Protein AF-A0A8T5IK55-F1 (afdb_monomer)

Sequence (459 aa):
MELEAFESIIKARARRYASTPSEIEDYAQEARIVAWQALQRDADDQKAYVRTAINNSMRNTQEKERAQKRNPRGGLSYLSQTVSDSDERRLENFVGEEDMPIGREFVESVKENLRSRYGRNYIQGLQVDERYPKNTIRKIIRTVIEEVEEIPFGEIPEKVNKDFFKERGMISFLNIFYSGSPYMAVNDAYFNQILPWEWSRVPKNYWQTNLKFRRARDAVAWFAKKRDIFSIEDCGTVIGDDFRNEGLGGMLHQVFNDSTFLALKMKFPELRPWNMKYSPKGSYDKKEFRINALNDYLISQGAIPLDGLSPEETYDQIGLRNFLTKSSIKDFGLFTLLNRYGRSIYRMFEDNFPEQILPWTIKNVKYVWEDNPKETAVKAVKWLIEDYLQLEEEEIPQHITQDLFRRLKLSRIIKNERVGFRGSPFEAVNAAYPNVFSLDDFRRGRKTVRINLEGKTVA

Nearest PDB structures (foldseek):
  8b3z-assembly1_F  TM=6.574E-01  e=8.512E+00  Bacillus subtilis
  3wod-assembly1_F  TM=3.290E-01  e=3.952E+00  Thermus thermophilus HB8

pLDDT: mean 80.31, std 16.81, range [28.84, 97.12]

Solvent-accessible surface area (backbone atoms only — not comparable to full-atom values): 26239 Å² total; per-residue (Å²): 131,63,72,73,80,44,46,68,58,38,54,61,50,19,55,75,79,33,90,48,74,69,48,22,49,43,47,27,48,51,30,50,55,47,30,52,58,44,67,73,53,90,56,99,54,55,70,61,50,28,52,49,50,29,52,49,50,57,49,53,39,50,55,50,49,57,55,59,74,48,75,79,89,85,62,81,68,40,46,82,45,49,79,41,101,87,36,85,56,31,58,67,61,64,72,80,58,90,90,49,99,56,56,74,64,60,59,50,49,55,52,51,52,50,38,68,77,51,41,83,46,47,80,62,60,66,54,67,53,54,85,54,56,65,61,60,52,28,52,51,56,41,44,46,42,55,71,72,64,58,52,54,80,89,48,40,52,75,64,54,39,68,62,49,29,48,71,67,59,43,41,62,56,25,51,56,78,29,78,60,30,43,64,56,48,49,29,59,42,52,75,64,75,60,63,59,43,70,22,91,66,56,63,87,66,59,44,75,42,76,58,24,59,57,54,45,50,54,48,45,52,50,50,27,62,75,68,70,44,85,53,66,74,54,45,26,76,60,49,60,61,62,40,39,78,56,45,34,42,63,44,34,43,65,70,35,70,61,30,52,65,58,50,50,30,69,79,37,76,84,58,50,58,43,52,25,68,67,53,55,90,71,63,61,72,50,66,66,50,42,45,52,54,50,34,52,50,32,44,75,72,76,34,72,65,62,83,92,42,46,42,58,47,38,41,42,56,57,32,47,51,77,67,68,43,78,61,56,41,39,78,63,34,41,46,69,62,35,52,76,40,78,67,32,66,63,57,50,44,35,76,71,38,58,76,29,50,51,75,83,50,46,69,89,66,56,72,75,53,64,86,50,28,41,61,48,37,26,53,53,49,42,42,47,38,59,71,65,63,57,55,55,82,87,46,42,57,32,48,60,39,62,64,50,31,48,76,67,71,45,41,61,58,34,53,32,70,84,40,63,28,76,48,33,46,57,50,45,46,37,67,56,43,72,82,76,66,58,73,72,64,57,39,88,90,58,79,67,53,83,81,77,57,70,85,62,45,57,133

Mean predicted aligned error: 12.56 Å

Radius of gyration: 35.79 Å; Cα contacts (8 Å, |Δi|>4): 492; chains: 1; bounding box: 84×42×109 Å

Secondary structure (DSSP, 8-state):
--GGGGHHHHHHHHHHH-SSHHHHHHHHHHHHHHHHHHHHS--TTHHHHHHHHHHHHHHHHHHHHHHHTS--S---S-TTSEEETTEEEEGGGGS--TTSSS-HHHHHHHHHHHHHHHTTHHHHTTS--TT-THHHHHHHHHHIIIIIS---GGGHHHHSSHHHHHHTTTHHHHHHHSTT-HHHHHHHHTTT-S-TTSSSSPPTTGGGSTTHHHHHHHHHHHHHHHTT--SHHHHTT--HHHHHHTT-HHHHHHHHTT-HHHHHHTT-TT--GGGSSSPPTTTTSSHHHHHHHHHHHHHHTTPPP-TT--HHHHHHTS-HHHH--HHHHHHTT-HHHHHHTTT-HHHHHHHH-TTT--TTTSTT--GGGTS-HHHHHHHHHHHIIIIII---GGGHHHH--HHHHHHTT-HHHHH-TTT--TT-HHHHHHHHSTTTS-TGGG-TT--------TTTS--

Foldseek 3Di:
DDLVVCLVVLLVLLVVLDDDPLSSLLLSLQLSLQLVVLCLDDDPPSPVSSSVSSNCLSVVLSVQVVVVVPPDPAADQFQQDAPDPVGNDGNVNLLDDPPAPDDPVLSVQLLVQCCVVVPPCSVVVVPPPRRPNLVVLLSSVLCCCCPVVVPPPLCCLPQQACVVCRNVSNQCVCVRPPVSGSCSSVCSSVVNPDQQLSHPARDPCPCVGSCNSVSLLVVLVVLCVVQVNDDLLSQAADALVSCVVSSNNCSCCSPVVVDSQSSVCSVVVVRAQQSYVHRDPSCPVDLVSLLVLVQVLLVVVVHHRQPPAALLCCLFASVCQPQVDLVSCVVSRNNVLCVVQVVDPQSSCCVNPVRRHDQQSHPDRDPCCPPQLQVSLLVVLCCVDCPNVNDDPLQLLQEQALVNCVVSVNQCSQCPVSNPNVSQSVSSVCSNVPPSDDVVSNDPPDNHDYDDCCVSRDD

Structure (mmCIF, N/CA/C/O backbone):
data_AF-A0A8T5IK55-F1
#
_entry.id   AF-A0A8T5IK55-F1
#
loop_
_atom_site.group_PDB
_atom_site.id
_atom_site.type_symbol
_atom_site.label_atom_id
_atom_site.label_alt_id
_atom_site.label_comp_id
_atom_site.label_asym_id
_atom_site.label_entity_id
_atom_site.label_seq_id
_atom_site.pdbx_PDB_ins_code
_atom_site.Cartn_x
_atom_site.Cartn_y
_atom_site.Cartn_z
_atom_site.occupancy
_atom_site.B_iso_or_equiv
_atom_site.auth_seq_id
_atom_site.auth_comp_id
_atom_site.auth_asym_id
_atom_site.auth_atom_id
_atom_site.pdbx_PDB_model_num
ATOM 1 N N . MET A 1 1 ? 6.864 10.110 10.321 1.00 64.12 1 MET A N 1
ATOM 2 C CA . MET A 1 1 ? 6.911 11.307 9.506 1.00 64.12 1 MET A CA 1
ATOM 3 C C . MET A 1 1 ? 6.561 10.864 8.107 1.00 64.12 1 MET A C 1
ATOM 5 O O . MET A 1 1 ? 7.249 10.002 7.569 1.00 64.12 1 MET A O 1
ATOM 9 N N . GLU A 1 2 ? 5.498 11.428 7.554 1.00 75.06 2 GLU A N 1
ATOM 10 C CA . GLU A 1 2 ? 4.996 11.047 6.236 1.00 75.06 2 GLU A CA 1
ATOM 11 C C . GLU A 1 2 ? 5.912 11.519 5.097 1.00 75.06 2 GLU A C 1
ATOM 13 O O . GLU A 1 2 ? 6.666 12.490 5.236 1.00 75.06 2 GLU A O 1
ATOM 18 N N . LEU A 1 3 ? 5.845 10.833 3.953 1.00 79.19 3 LEU A N 1
ATOM 19 C CA . LEU A 1 3 ? 6.602 11.187 2.745 1.00 79.19 3 LEU A CA 1
ATOM 20 C C . LEU A 1 3 ? 6.253 12.608 2.270 1.00 79.19 3 LEU A C 1
ATOM 22 O O . LEU A 1 3 ? 7.119 13.363 1.825 1.00 79.19 3 LEU A O 1
ATOM 26 N N . GLU A 1 4 ? 4.995 12.987 2.445 1.00 82.25 4 GLU A N 1
ATOM 27 C CA . GLU A 1 4 ? 4.368 14.265 2.132 1.00 82.25 4 GLU A CA 1
ATOM 28 C C . GLU A 1 4 ? 5.097 15.433 2.809 1.00 82.25 4 GLU A C 1
ATOM 30 O O . GLU A 1 4 ? 5.241 16.506 2.218 1.00 82.25 4 GLU A O 1
ATOM 35 N N . ALA A 1 5 ? 5.666 15.213 4.001 1.00 85.50 5 ALA A N 1
ATOM 36 C CA . ALA A 1 5 ? 6.457 16.219 4.710 1.00 85.50 5 ALA A CA 1
ATOM 37 C C . ALA A 1 5 ? 7.746 16.613 3.958 1.00 85.50 5 ALA A C 1
ATOM 39 O O . ALA A 1 5 ? 8.324 17.673 4.220 1.00 85.50 5 ALA A O 1
ATOM 40 N N . PHE A 1 6 ? 8.209 15.781 3.019 1.00 89.44 6 PHE A N 1
ATOM 41 C CA . PHE A 1 6 ? 9.408 16.013 2.211 1.00 89.44 6 PHE A CA 1
ATOM 42 C C . PHE A 1 6 ? 9.108 16.497 0.793 1.00 89.44 6 PHE A C 1
ATOM 44 O O . PHE A 1 6 ? 10.037 16.898 0.090 1.00 89.44 6 PHE A O 1
ATOM 51 N N . GLU A 1 7 ? 7.845 16.523 0.374 1.00 89.56 7 GLU A N 1
ATOM 52 C CA . GLU A 1 7 ? 7.450 16.794 -1.011 1.00 89.56 7 GLU A CA 1
ATOM 53 C C . GLU A 1 7 ? 7.914 18.179 -1.498 1.00 89.56 7 GLU A C 1
ATOM 55 O O . GLU A 1 7 ? 8.403 18.337 -2.620 1.00 89.56 7 GLU A O 1
ATOM 60 N N . SER A 1 8 ? 7.845 19.189 -0.624 1.00 87.94 8 SER A N 1
ATOM 61 C CA . SER A 1 8 ? 8.335 20.543 -0.912 1.00 87.94 8 SER A CA 1
ATOM 62 C C . SER A 1 8 ? 9.843 20.566 -1.187 1.00 87.94 8 SER A C 1
ATOM 64 O O . SER A 1 8 ? 10.300 21.202 -2.141 1.00 87.94 8 SER A O 1
ATOM 66 N N . ILE A 1 9 ? 10.620 19.823 -0.394 1.00 89.44 9 ILE A N 1
ATOM 67 C CA . ILE A 1 9 ? 12.073 19.705 -0.541 1.00 89.44 9 ILE A CA 1
ATOM 68 C C . ILE A 1 9 ? 12.406 18.912 -1.804 1.00 89.44 9 ILE A C 1
ATOM 70 O O . ILE A 1 9 ? 13.285 19.331 -2.556 1.00 89.44 9 ILE A O 1
ATOM 74 N N . ILE A 1 10 ? 11.698 17.811 -2.063 1.00 90.81 10 ILE A N 1
ATOM 75 C CA . ILE A 1 10 ? 11.881 16.971 -3.251 1.00 90.81 10 ILE A CA 1
ATOM 76 C C . ILE A 1 10 ? 11.699 17.809 -4.520 1.00 90.81 10 ILE A C 1
ATOM 78 O O . ILE A 1 10 ? 12.623 17.896 -5.331 1.00 90.81 10 ILE A O 1
ATOM 82 N N . LYS A 1 11 ? 10.569 18.515 -4.653 1.00 90.06 11 LYS A N 1
ATOM 83 C CA . LYS A 1 11 ? 10.290 19.381 -5.812 1.00 90.06 11 LYS A CA 1
ATOM 84 C C . LYS A 1 11 ? 11.320 20.500 -5.962 1.00 90.06 11 LYS A C 1
ATOM 86 O O . LYS A 1 11 ? 11.801 20.759 -7.065 1.00 90.06 11 LYS A O 1
ATOM 91 N N . ALA A 1 12 ? 11.687 21.162 -4.862 1.00 88.00 12 ALA A N 1
ATOM 92 C CA . ALA A 1 12 ? 12.672 22.241 -4.888 1.00 88.00 12 ALA A CA 1
ATOM 93 C C . ALA A 1 12 ? 14.065 21.753 -5.315 1.00 88.00 12 ALA A C 1
ATOM 95 O O . ALA A 1 12 ? 14.777 22.467 -6.022 1.00 88.00 12 ALA A O 1
ATOM 96 N N . ARG A 1 13 ? 14.462 20.547 -4.896 1.00 88.12 13 ARG A N 1
ATOM 97 C CA . ARG A 1 13 ? 15.752 19.952 -5.259 1.00 88.12 13 ARG A CA 1
ATOM 98 C C . ARG A 1 13 ? 15.752 19.446 -6.693 1.00 88.12 13 ARG A C 1
ATOM 100 O O . ARG A 1 13 ? 16.687 19.781 -7.410 1.00 88.12 13 ARG A O 1
ATOM 107 N N . ALA A 1 14 ? 14.700 18.766 -7.142 1.00 87.44 14 ALA A N 1
ATOM 108 C CA . ALA A 1 14 ? 14.588 18.277 -8.517 1.00 87.44 14 ALA A CA 1
ATOM 109 C C . ALA A 1 14 ? 14.760 19.405 -9.555 1.00 87.44 14 ALA A C 1
ATOM 111 O O . ALA A 1 14 ? 15.531 19.268 -10.502 1.00 87.44 14 ALA A O 1
ATOM 112 N N . ARG A 1 15 ? 14.161 20.582 -9.306 1.00 88.00 15 ARG A N 1
ATOM 113 C CA . ARG A 1 15 ? 14.321 21.792 -10.143 1.00 88.00 15 ARG A CA 1
ATOM 114 C C . ARG A 1 15 ? 15.758 22.309 -10.265 1.00 88.00 15 ARG A C 1
ATOM 116 O O . ARG A 1 15 ? 16.044 23.072 -11.176 1.00 88.00 15 ARG A O 1
ATOM 123 N N . ARG A 1 16 ? 16.664 21.940 -9.352 1.00 85.81 16 ARG A N 1
ATOM 124 C CA . ARG A 1 16 ? 18.087 22.319 -9.441 1.00 85.81 16 ARG A CA 1
ATOM 125 C C . ARG A 1 16 ? 18.884 21.407 -10.372 1.00 85.81 16 ARG A C 1
ATOM 127 O O . ARG A 1 16 ? 19.943 21.815 -10.838 1.00 85.81 16 ARG A O 1
ATOM 134 N N . TYR A 1 17 ? 18.414 20.180 -10.593 1.00 78.88 17 TYR A N 1
ATOM 135 C CA . TYR A 1 17 ? 19.127 19.153 -11.357 1.00 78.88 17 TYR A CA 1
ATOM 136 C C . TYR A 1 17 ? 18.587 18.972 -12.782 1.00 78.88 17 TYR A C 1
ATOM 138 O O . TYR A 1 17 ? 19.296 18.421 -13.620 1.00 78.88 17 TYR A O 1
ATOM 146 N N . ALA A 1 18 ? 17.385 19.478 -13.063 1.00 78.81 18 ALA A N 1
ATOM 147 C CA . ALA A 1 18 ? 16.677 19.317 -14.327 1.00 78.81 18 ALA A CA 1
ATOM 148 C C . ALA A 1 18 ? 16.142 20.649 -14.871 1.00 78.81 18 ALA A C 1
ATOM 150 O O . ALA A 1 18 ? 15.799 21.544 -14.099 1.00 78.81 18 ALA A O 1
ATOM 151 N N . SER A 1 19 ? 16.037 20.763 -16.198 1.00 77.44 19 SER A N 1
ATOM 152 C CA . SER A 1 19 ? 15.566 21.985 -16.872 1.00 77.44 19 SER A CA 1
ATOM 153 C C . SER A 1 19 ? 14.192 21.823 -17.517 1.00 77.44 19 SER A C 1
ATOM 155 O O . SER A 1 19 ? 13.468 22.806 -17.658 1.00 77.44 19 SER A O 1
ATOM 157 N N . THR A 1 20 ? 13.808 20.601 -17.891 1.00 79.94 20 THR A N 1
ATOM 158 C CA . THR A 1 20 ? 12.490 20.332 -18.479 1.00 79.94 20 THR A CA 1
ATOM 159 C C . THR A 1 20 ? 11.492 19.833 -17.426 1.00 79.94 20 THR A C 1
ATOM 161 O O . THR A 1 20 ? 11.894 19.146 -16.484 1.00 79.94 20 THR A O 1
ATOM 164 N N . PRO A 1 21 ? 10.178 20.102 -17.575 1.00 80.75 21 PRO A N 1
ATOM 165 C CA . PRO A 1 21 ? 9.162 19.589 -16.651 1.00 80.75 21 PRO A CA 1
ATOM 166 C C . PRO A 1 21 ? 9.191 18.063 -16.483 1.00 80.75 21 PRO A C 1
ATOM 168 O O . PRO A 1 21 ? 9.066 17.572 -15.365 1.00 80.75 21 PRO A O 1
ATOM 171 N N . SER A 1 22 ? 9.425 17.314 -17.570 1.00 71.56 22 SER A N 1
ATOM 172 C CA . SER A 1 22 ? 9.528 15.848 -17.508 1.00 71.56 22 SER A CA 1
ATOM 173 C C . SER A 1 22 ? 10.738 15.386 -16.699 1.00 71.56 22 SER A C 1
ATOM 175 O O . SER A 1 22 ? 10.625 14.443 -15.925 1.00 71.56 22 SER A O 1
ATOM 177 N N . GLU A 1 23 ? 11.901 16.015 -16.878 1.00 73.94 23 GLU A N 1
ATOM 178 C CA . GLU A 1 23 ? 13.098 15.668 -16.104 1.00 73.94 23 GLU A CA 1
ATOM 179 C C . GLU A 1 23 ? 12.930 16.022 -14.627 1.00 73.94 23 GLU A C 1
ATOM 181 O O . GLU A 1 23 ? 13.348 15.258 -13.763 1.00 73.94 23 GLU A O 1
ATOM 186 N N . ILE A 1 24 ? 12.292 17.155 -14.321 1.00 82.31 24 ILE A N 1
ATOM 187 C CA . ILE A 1 24 ? 12.001 17.542 -12.936 1.00 82.31 24 ILE A CA 1
ATOM 188 C C . ILE A 1 24 ? 11.163 16.457 -12.257 1.00 82.31 24 ILE A C 1
ATOM 190 O O . ILE A 1 24 ? 11.463 16.078 -11.125 1.00 82.31 24 ILE A O 1
ATOM 194 N N . GLU A 1 25 ? 10.151 15.929 -12.944 1.00 80.94 25 GLU A N 1
ATOM 195 C CA . GLU A 1 25 ? 9.325 14.858 -12.391 1.00 80.94 25 GLU A CA 1
ATOM 196 C C . GLU A 1 25 ? 10.095 13.534 -12.259 1.00 80.94 25 GLU A C 1
ATOM 198 O O . GLU A 1 25 ? 9.935 12.848 -11.252 1.00 80.94 25 GLU A O 1
ATOM 203 N N . ASP A 1 26 ? 10.997 13.206 -13.192 1.00 76.12 26 ASP A N 1
ATOM 204 C CA . ASP A 1 26 ? 11.869 12.022 -13.087 1.00 76.12 26 ASP A CA 1
ATOM 205 C C . ASP A 1 26 ? 12.713 12.047 -11.806 1.00 76.12 26 ASP A C 1
ATOM 207 O O . ASP A 1 26 ? 12.703 11.094 -11.021 1.00 76.12 26 ASP A O 1
ATOM 211 N N . TYR A 1 27 ? 13.399 13.168 -11.563 1.00 83.12 27 TYR A N 1
ATOM 212 C CA . TYR A 1 27 ? 14.194 13.364 -10.351 1.00 83.12 27 TYR A CA 1
ATOM 213 C C . TYR A 1 27 ? 13.320 13.368 -9.090 1.00 83.12 27 TYR A C 1
ATOM 215 O O . TYR A 1 27 ? 13.731 12.846 -8.050 1.00 83.12 27 TYR A O 1
ATOM 223 N N . ALA A 1 28 ? 12.116 13.944 -9.158 1.00 86.38 28 ALA A N 1
ATOM 224 C CA . ALA A 1 28 ? 11.191 13.960 -8.032 1.00 86.38 28 ALA A CA 1
ATOM 225 C C . ALA A 1 28 ? 10.716 12.545 -7.663 1.00 86.38 28 ALA A C 1
ATOM 227 O O . ALA A 1 28 ? 10.751 12.186 -6.487 1.00 86.38 28 ALA A O 1
ATOM 228 N N . GLN A 1 29 ? 10.340 11.719 -8.643 1.00 82.25 29 GLN A N 1
ATOM 229 C CA . GLN A 1 29 ? 9.897 10.341 -8.409 1.00 82.25 29 GLN A CA 1
ATOM 230 C C . GLN A 1 29 ? 11.010 9.456 -7.843 1.00 82.25 29 GLN A C 1
ATOM 232 O O . GLN A 1 29 ? 10.786 8.736 -6.868 1.00 82.25 29 GLN A O 1
ATOM 237 N N . GLU A 1 30 ? 12.227 9.555 -8.387 1.00 83.94 30 GLU A N 1
ATOM 238 C CA . GLU A 1 30 ? 13.400 8.880 -7.820 1.00 83.94 30 GLU A CA 1
ATOM 239 C C . GLU A 1 30 ? 13.565 9.233 -6.334 1.00 83.94 30 GLU A C 1
ATOM 241 O O . GLU A 1 30 ? 13.690 8.354 -5.476 1.00 83.94 30 GLU A O 1
ATOM 246 N N . ALA A 1 31 ? 13.510 10.525 -6.015 1.00 88.12 31 ALA A N 1
ATOM 247 C CA . ALA A 1 31 ? 13.656 10.991 -4.648 1.00 88.12 31 ALA A CA 1
ATOM 248 C C . ALA A 1 31 ? 12.510 10.552 -3.732 1.00 88.12 31 ALA A C 1
ATOM 250 O O . ALA A 1 31 ? 12.777 10.266 -2.567 1.00 88.12 31 ALA A O 1
ATOM 251 N N . ARG A 1 32 ? 11.268 10.445 -4.225 1.00 88.06 32 ARG A N 1
ATOM 252 C CA . ARG A 1 32 ? 10.137 9.899 -3.452 1.00 88.06 32 ARG A CA 1
ATOM 253 C C . ARG A 1 32 ? 10.366 8.438 -3.079 1.00 88.06 32 ARG A C 1
ATOM 255 O O . ARG A 1 32 ? 10.181 8.077 -1.918 1.00 88.06 32 ARG A O 1
ATOM 262 N N . ILE A 1 33 ? 10.826 7.616 -4.024 1.00 83.44 33 ILE A N 1
ATOM 263 C CA . ILE A 1 33 ? 11.141 6.199 -3.775 1.00 83.44 33 ILE A CA 1
ATOM 264 C C . ILE A 1 33 ? 12.257 6.077 -2.730 1.00 83.44 33 ILE A C 1
ATOM 266 O O . ILE A 1 33 ? 12.119 5.330 -1.760 1.00 83.44 33 ILE A O 1
ATOM 270 N N . VAL A 1 34 ? 13.342 6.840 -2.887 1.00 86.38 34 VAL A N 1
ATOM 271 C CA . VAL A 1 34 ? 14.474 6.819 -1.945 1.00 86.38 34 VAL A CA 1
ATOM 272 C C . VAL A 1 34 ? 14.075 7.344 -0.570 1.00 86.38 34 VAL A C 1
ATOM 274 O O . VAL A 1 34 ? 14.463 6.764 0.444 1.00 86.38 34 VAL A O 1
ATOM 277 N N . ALA A 1 35 ? 13.281 8.412 -0.513 1.00 88.62 35 ALA A N 1
ATOM 278 C CA . ALA A 1 35 ? 12.767 8.951 0.738 1.00 88.62 35 ALA A CA 1
ATOM 279 C C . ALA A 1 35 ? 11.892 7.926 1.463 1.00 88.62 35 ALA A C 1
ATOM 281 O O . ALA A 1 35 ? 12.081 7.709 2.658 1.00 88.62 35 ALA A O 1
ATOM 282 N N . TRP A 1 36 ? 11.003 7.240 0.739 1.00 85.31 36 TRP A N 1
ATOM 283 C CA . TRP A 1 36 ? 10.181 6.174 1.305 1.00 85.31 36 TRP A CA 1
ATOM 284 C C . TRP A 1 36 ? 11.037 5.041 1.879 1.00 85.31 36 TRP A C 1
ATOM 286 O O . TRP A 1 36 ? 10.839 4.643 3.023 1.00 85.31 36 TRP A O 1
ATOM 296 N N . GLN A 1 37 ? 12.045 4.568 1.141 1.00 84.81 37 GLN A N 1
ATOM 297 C CA . GLN A 1 37 ? 12.963 3.533 1.635 1.00 84.81 37 GLN A CA 1
ATOM 298 C C . GLN A 1 37 ? 13.740 3.998 2.874 1.00 84.81 37 GLN A C 1
ATOM 300 O O . GLN A 1 37 ? 13.927 3.237 3.824 1.00 84.81 37 GLN A O 1
ATOM 305 N N . ALA A 1 38 ? 14.187 5.256 2.889 1.00 87.06 38 ALA A N 1
ATOM 306 C CA . ALA A 1 38 ? 14.899 5.836 4.022 1.00 87.06 38 ALA A CA 1
ATOM 307 C C . ALA A 1 38 ? 14.003 5.962 5.265 1.00 87.06 38 ALA A C 1
ATOM 309 O O . ALA A 1 38 ? 14.475 5.715 6.374 1.00 87.06 38 ALA A O 1
ATOM 310 N N . LEU A 1 39 ? 12.716 6.281 5.090 1.00 86.12 39 LEU A N 1
ATOM 311 C CA . LEU A 1 39 ? 11.724 6.357 6.169 1.00 86.12 39 LEU A CA 1
ATOM 312 C C . LEU A 1 39 ? 11.480 5.018 6.869 1.00 86.12 39 LEU A C 1
ATOM 314 O O . LEU A 1 39 ? 11.049 5.015 8.020 1.00 86.12 39 LEU A O 1
ATOM 318 N N . GLN A 1 40 ? 11.792 3.892 6.230 1.00 79.44 40 GLN A N 1
ATOM 319 C CA . GLN A 1 40 ? 11.672 2.571 6.850 1.00 79.44 40 GLN A CA 1
ATOM 320 C C . GLN A 1 40 ? 12.833 2.222 7.787 1.00 79.44 40 GLN A C 1
ATOM 322 O O . GLN A 1 40 ? 12.673 1.363 8.650 1.00 79.44 40 GLN A O 1
ATOM 327 N N . ARG A 1 41 ? 13.991 2.873 7.647 1.00 82.12 41 ARG A N 1
ATOM 328 C CA . ARG A 1 41 ? 15.181 2.585 8.464 1.00 82.12 41 ARG A CA 1
ATOM 329 C C . ARG A 1 41 ? 15.153 3.340 9.779 1.00 82.12 41 ARG A C 1
ATOM 331 O O . ARG A 1 41 ? 14.595 4.430 9.825 1.00 82.12 41 ARG A O 1
ATOM 338 N N . ASP A 1 42 ? 15.749 2.765 10.814 1.00 75.88 42 ASP A N 1
ATOM 339 C CA . ASP A 1 42 ? 15.927 3.436 12.101 1.00 75.88 42 ASP A CA 1
ATOM 340 C C . ASP A 1 42 ? 17.155 4.357 12.056 1.00 75.88 42 ASP A C 1
ATOM 342 O O . ASP A 1 42 ? 18.205 3.961 11.540 1.00 75.88 42 ASP A O 1
ATOM 346 N N . ALA A 1 43 ? 16.996 5.600 12.502 1.00 79.94 43 ALA A N 1
ATOM 347 C CA . ALA A 1 43 ? 18.027 6.633 12.460 1.00 79.94 43 ALA A CA 1
ATOM 348 C C . ALA A 1 43 ? 17.760 7.704 13.525 1.00 79.94 43 ALA A C 1
ATOM 350 O O . ALA A 1 43 ? 16.633 8.190 13.628 1.00 79.94 43 ALA A O 1
ATOM 351 N N . ASP A 1 44 ? 18.814 8.129 14.228 1.00 80.06 44 ASP A N 1
ATOM 352 C CA . ASP A 1 44 ? 18.736 9.092 15.340 1.00 80.06 44 ASP A CA 1
ATOM 353 C C . ASP A 1 44 ? 18.049 10.412 14.944 1.00 80.06 44 ASP A C 1
ATOM 355 O O . ASP A 1 44 ? 17.145 10.886 15.628 1.00 80.06 44 ASP A O 1
ATOM 359 N N . ASP A 1 45 ? 18.429 10.982 13.793 1.00 87.50 45 ASP A N 1
ATOM 360 C CA . ASP A 1 45 ? 17.707 12.083 13.148 1.00 87.50 45 ASP A CA 1
ATOM 361 C C . ASP A 1 45 ? 17.146 11.613 11.803 1.00 87.50 45 ASP A C 1
ATOM 363 O O . ASP A 1 45 ? 17.748 11.772 10.732 1.00 87.50 45 ASP A O 1
ATOM 367 N N . GLN A 1 46 ? 15.942 11.041 11.860 1.00 86.12 46 GLN A N 1
ATOM 368 C CA . GLN A 1 46 ? 15.215 10.559 10.689 1.00 86.12 46 GLN A CA 1
ATOM 369 C C . GLN A 1 46 ? 15.057 11.643 9.609 1.00 86.12 46 GLN A C 1
ATOM 371 O O . GLN A 1 46 ? 15.105 11.349 8.411 1.00 86.12 46 GLN A O 1
ATOM 376 N N . LYS A 1 47 ? 14.871 12.909 10.000 1.00 86.81 47 LYS A N 1
ATOM 377 C CA . LYS A 1 47 ? 14.618 14.013 9.065 1.00 86.81 47 LYS A CA 1
ATOM 378 C C . LYS A 1 47 ? 15.890 14.395 8.323 1.00 86.81 47 LYS A C 1
ATOM 380 O O . LYS A 1 47 ? 15.847 14.587 7.103 1.00 86.81 47 LYS A O 1
ATOM 385 N N . ALA A 1 48 ? 17.017 14.481 9.023 1.00 88.31 48 ALA A N 1
ATOM 386 C CA . ALA A 1 48 ? 18.323 14.687 8.408 1.00 88.31 48 ALA A CA 1
ATOM 387 C C . ALA A 1 48 ? 18.744 13.492 7.543 1.00 88.31 48 ALA A C 1
ATOM 389 O O . ALA A 1 48 ? 19.243 13.697 6.431 1.00 88.31 48 ALA A O 1
ATOM 390 N N . TYR A 1 49 ? 18.485 12.262 7.993 1.00 89.69 49 TYR A N 1
ATOM 391 C CA . TYR A 1 49 ? 18.794 11.049 7.236 1.00 89.69 49 TYR A CA 1
ATOM 392 C C . TYR A 1 49 ? 18.063 11.013 5.889 1.00 89.69 49 TYR A C 1
ATOM 394 O O . TYR A 1 49 ? 18.702 10.891 4.841 1.00 89.69 49 TYR A O 1
ATOM 402 N N . VAL A 1 50 ? 16.740 11.215 5.889 1.00 89.44 50 VAL A N 1
ATOM 403 C CA . VAL A 1 50 ? 15.924 11.227 4.660 1.00 89.44 50 VAL A CA 1
ATOM 404 C C . VAL A 1 50 ? 16.360 12.353 3.720 1.00 89.44 50 VAL A C 1
ATOM 406 O O . VAL A 1 50 ? 16.552 12.120 2.527 1.00 89.44 50 VAL A O 1
ATOM 409 N N . ARG A 1 51 ? 16.611 13.564 4.240 1.00 89.88 51 ARG A N 1
ATOM 410 C CA . ARG A 1 51 ? 17.141 14.686 3.438 1.00 89.88 51 ARG A CA 1
ATOM 411 C C . ARG A 1 51 ? 18.478 14.349 2.783 1.00 89.88 51 ARG A C 1
ATOM 413 O O . ARG A 1 51 ? 18.700 14.693 1.623 1.00 89.88 51 ARG A O 1
ATOM 420 N N . THR A 1 52 ? 19.362 13.686 3.519 1.00 89.62 52 THR A N 1
ATOM 421 C CA . THR A 1 52 ? 20.678 13.269 3.026 1.00 89.62 52 THR A CA 1
ATOM 422 C C . THR A 1 52 ? 20.539 12.203 1.944 1.00 89.62 52 THR A C 1
ATOM 424 O O . THR A 1 52 ? 21.176 12.319 0.899 1.00 89.62 52 THR A O 1
ATOM 427 N N . ALA A 1 53 ? 19.656 11.221 2.140 1.00 88.19 53 ALA A N 1
ATOM 428 C CA . ALA A 1 53 ? 19.351 10.194 1.146 1.00 88.19 53 ALA A CA 1
ATOM 429 C C . ALA A 1 53 ? 18.810 10.802 -0.161 1.00 88.19 53 ALA A C 1
ATOM 431 O O . ALA A 1 53 ? 19.330 10.488 -1.233 1.00 88.19 53 ALA A O 1
ATOM 432 N N . ILE A 1 54 ? 17.853 11.736 -0.074 1.00 88.81 54 ILE A N 1
ATOM 433 C CA . ILE A 1 54 ? 17.308 12.472 -1.230 1.00 88.81 54 ILE A CA 1
ATOM 434 C C . ILE A 1 54 ? 18.427 13.202 -1.989 1.00 88.81 54 ILE A C 1
ATOM 436 O O . ILE A 1 54 ? 18.579 13.024 -3.198 1.00 88.81 54 ILE A O 1
ATOM 440 N N . ASN A 1 55 ? 19.233 14.003 -1.283 1.00 88.31 55 ASN A N 1
ATOM 441 C CA . ASN A 1 55 ? 20.302 14.792 -1.905 1.00 88.31 55 ASN A CA 1
ATOM 442 C C . ASN A 1 55 ? 21.367 13.900 -2.554 1.00 88.31 55 ASN A C 1
ATOM 444 O O . ASN A 1 55 ? 21.818 14.182 -3.665 1.00 88.31 55 ASN A O 1
ATOM 448 N N . ASN A 1 56 ? 21.763 12.822 -1.874 1.00 85.25 56 ASN A N 1
ATOM 449 C CA . ASN A 1 56 ? 22.748 11.882 -2.392 1.00 85.25 56 ASN A CA 1
ATOM 450 C C . ASN A 1 56 ? 22.230 11.148 -3.628 1.00 85.25 56 ASN A C 1
ATOM 452 O O . ASN A 1 56 ? 23.010 10.965 -4.556 1.00 85.25 56 ASN A O 1
ATOM 456 N N . SER A 1 57 ? 20.947 10.774 -3.679 1.00 83.19 57 SER A N 1
ATOM 457 C CA . SER A 1 57 ? 20.371 10.131 -4.866 1.00 83.19 57 SER A CA 1
ATOM 458 C C . SER A 1 57 ? 20.483 11.034 -6.091 1.00 83.19 57 SER A C 1
ATOM 460 O O . SER A 1 57 ? 21.164 10.681 -7.050 1.00 83.19 57 SER A O 1
ATOM 462 N N . MET A 1 58 ? 19.940 12.255 -6.009 1.00 82.62 58 MET A N 1
ATOM 463 C CA . MET A 1 58 ? 19.946 13.194 -7.138 1.00 82.62 58 MET A CA 1
ATOM 464 C C . MET A 1 58 ? 21.370 13.573 -7.575 1.00 82.62 58 MET A C 1
ATOM 466 O O . MET A 1 58 ? 21.666 13.616 -8.770 1.00 82.62 58 MET A O 1
ATOM 470 N N . ARG A 1 59 ? 22.279 13.805 -6.615 1.00 80.62 59 ARG A N 1
ATOM 471 C CA . ARG A 1 59 ? 23.688 14.113 -6.904 1.00 80.62 59 ARG A CA 1
ATOM 472 C C . ARG A 1 59 ? 24.397 12.945 -7.585 1.00 80.62 59 ARG A C 1
ATOM 474 O O . ARG A 1 59 ? 25.062 13.159 -8.594 1.00 80.62 59 ARG A O 1
ATOM 481 N N . ASN A 1 60 ? 24.234 11.723 -7.076 1.00 74.94 60 ASN A N 1
ATOM 482 C CA . ASN A 1 60 ? 24.840 10.527 -7.662 1.00 74.94 60 ASN A CA 1
ATOM 483 C C . ASN A 1 60 ? 24.324 10.275 -9.084 1.00 74.94 60 ASN A C 1
ATOM 485 O O . ASN A 1 60 ? 25.101 9.877 -9.955 1.00 74.94 60 ASN A O 1
ATOM 489 N N . THR A 1 61 ? 23.034 10.519 -9.326 1.00 70.75 61 THR A N 1
ATOM 490 C CA . THR A 1 61 ? 22.416 10.424 -10.653 1.00 70.75 61 THR A CA 1
ATOM 491 C C . THR A 1 61 ? 23.049 11.432 -11.616 1.00 70.75 61 THR A C 1
ATOM 493 O O . THR A 1 61 ? 23.543 11.029 -12.673 1.00 70.75 61 THR A O 1
ATOM 496 N N . GLN A 1 62 ? 23.203 12.698 -11.210 1.00 72.81 62 GLN A N 1
ATOM 497 C CA . GLN A 1 62 ? 23.854 13.731 -12.026 1.00 72.81 62 GLN A CA 1
ATOM 498 C C . GLN A 1 62 ? 25.359 13.478 -12.261 1.00 72.81 62 GLN A C 1
ATOM 500 O O . GLN A 1 62 ? 25.859 13.665 -13.373 1.00 72.81 62 GLN A O 1
ATOM 505 N N . GLU A 1 63 ? 26.117 13.070 -11.240 1.00 66.38 63 GLU A N 1
ATOM 506 C CA . GLU A 1 63 ? 27.557 12.786 -11.365 1.00 66.38 63 GLU A CA 1
ATOM 507 C C . GLU A 1 63 ? 27.807 11.624 -12.343 1.00 66.38 63 GLU A C 1
ATOM 509 O O . GLU A 1 63 ? 28.699 11.704 -13.193 1.00 66.38 63 GLU A O 1
ATOM 514 N N . LYS A 1 64 ? 26.965 10.584 -12.305 1.00 61.38 64 LYS A N 1
ATOM 515 C CA . LYS A 1 64 ? 27.027 9.452 -13.243 1.00 61.38 64 LYS A CA 1
ATOM 516 C C . LYS A 1 64 ? 26.539 9.815 -14.651 1.00 61.38 64 LYS A C 1
ATOM 518 O O . LYS A 1 64 ? 27.120 9.325 -15.619 1.00 61.38 64 LYS A O 1
ATOM 523 N N . GLU A 1 65 ? 25.554 10.707 -14.795 1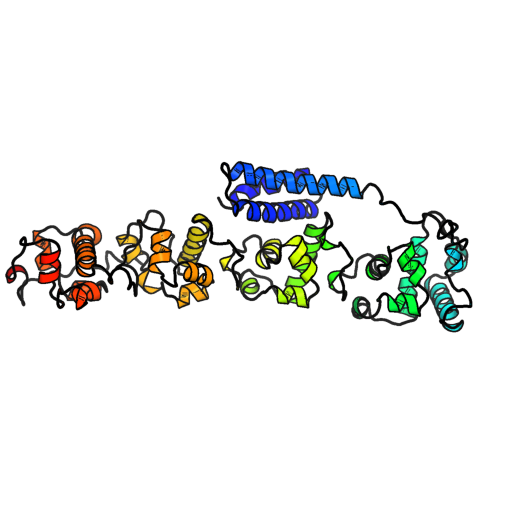.00 58.88 65 GLU A N 1
ATOM 524 C CA . GLU A 1 65 ? 25.163 11.291 -16.093 1.00 58.88 65 GLU A CA 1
ATOM 525 C C . GLU A 1 65 ? 26.319 12.053 -16.747 1.00 58.88 65 GLU A C 1
ATOM 527 O O . GLU A 1 65 ? 26.614 11.862 -17.929 1.00 58.88 65 GLU A O 1
ATOM 532 N N . ARG A 1 66 ? 27.016 12.894 -15.976 1.00 56.38 66 ARG A N 1
ATOM 533 C CA . ARG A 1 66 ? 28.204 13.620 -16.451 1.00 56.38 66 ARG A CA 1
ATOM 534 C C . ARG A 1 66 ? 29.343 12.667 -16.812 1.00 56.38 66 ARG A C 1
ATOM 536 O O . ARG A 1 66 ? 30.060 12.931 -17.774 1.00 56.38 66 ARG A O 1
ATOM 543 N N . ALA A 1 67 ? 29.490 11.561 -16.083 1.00 50.12 67 ALA A N 1
ATOM 544 C CA . ALA A 1 67 ? 30.479 10.530 -16.383 1.00 50.12 67 ALA A CA 1
ATOM 545 C C . ALA A 1 67 ? 30.169 9.755 -17.678 1.00 50.12 67 ALA A C 1
ATOM 547 O O . ALA A 1 67 ? 31.103 9.428 -18.396 1.00 50.12 67 ALA A O 1
ATOM 548 N N . GLN A 1 68 ? 28.899 9.510 -18.020 1.00 43.03 68 GLN A N 1
ATOM 549 C CA . GLN A 1 68 ? 28.512 8.851 -19.281 1.00 43.03 68 GLN A CA 1
ATOM 550 C C . GLN A 1 68 ? 28.539 9.772 -20.507 1.00 43.03 68 GLN A C 1
ATOM 552 O O . GLN A 1 68 ? 28.783 9.298 -21.613 1.00 43.03 68 GLN A O 1
ATOM 557 N N . LYS A 1 69 ? 28.330 11.088 -20.335 1.00 48.78 69 LYS A N 1
ATOM 558 C CA . LYS A 1 69 ? 28.557 12.082 -21.407 1.00 48.78 69 LYS A CA 1
ATOM 559 C C . LYS A 1 69 ? 30.030 12.158 -21.835 1.00 48.78 69 LYS A C 1
ATOM 561 O O . LYS A 1 69 ? 30.334 12.712 -22.887 1.00 48.78 69 LYS A O 1
ATOM 566 N N . ARG A 1 70 ? 30.947 11.592 -21.043 1.00 46.69 70 ARG A N 1
ATOM 567 C CA . ARG A 1 70 ? 32.308 11.274 -21.477 1.00 46.69 70 ARG A CA 1
ATOM 568 C C . ARG A 1 70 ? 32.236 9.923 -22.196 1.00 46.69 70 ARG A C 1
ATOM 570 O O . ARG A 1 70 ? 32.050 8.903 -21.542 1.00 46.69 70 ARG A O 1
ATOM 577 N N . ASN A 1 71 ? 32.311 9.940 -23.528 1.00 38.47 71 ASN A N 1
ATOM 578 C CA . ASN A 1 71 ? 32.228 8.757 -24.397 1.00 38.47 71 ASN A CA 1
ATOM 579 C C . ASN A 1 71 ? 32.892 7.501 -23.790 1.00 38.47 71 ASN A C 1
ATOM 581 O O . ASN A 1 71 ? 34.059 7.576 -23.388 1.00 38.47 71 ASN A O 1
ATOM 585 N N . PRO A 1 72 ? 32.229 6.329 -23.781 1.00 41.53 72 PRO A N 1
ATOM 586 C CA . PRO A 1 72 ? 32.897 5.082 -23.447 1.00 41.53 72 PRO A CA 1
ATOM 587 C C . PRO A 1 72 ? 33.848 4.648 -24.568 1.00 41.53 72 PRO A C 1
ATOM 589 O O . PRO A 1 72 ? 33.524 4.712 -25.753 1.00 41.53 72 PRO A O 1
ATOM 592 N N . ARG A 1 73 ? 35.022 4.175 -24.145 1.00 41.81 73 ARG A N 1
ATOM 593 C CA . ARG A 1 73 ? 36.063 3.523 -24.947 1.00 41.81 73 ARG A CA 1
ATOM 594 C C . ARG A 1 73 ? 35.498 2.305 -25.694 1.00 41.81 73 ARG A C 1
ATOM 596 O O . ARG A 1 73 ? 34.969 1.410 -25.041 1.00 41.81 73 ARG A O 1
ATOM 603 N N . GLY A 1 74 ? 35.695 2.241 -27.015 1.00 45.44 74 GLY A N 1
ATOM 604 C CA . GLY A 1 74 ? 35.643 0.971 -27.757 1.00 45.44 74 GLY A CA 1
ATOM 605 C C . GLY A 1 74 ? 34.661 0.863 -28.928 1.00 45.44 74 GLY A C 1
ATOM 606 O O . GLY A 1 74 ? 34.112 -0.213 -29.127 1.00 45.44 74 GLY A O 1
ATOM 607 N N . GLY A 1 75 ? 34.430 1.928 -29.699 1.00 47.06 75 GLY A N 1
ATOM 608 C CA . GLY A 1 75 ? 33.810 1.821 -31.026 1.00 47.06 75 GLY A CA 1
ATOM 609 C C . GLY A 1 75 ? 34.725 2.423 -32.090 1.00 47.06 75 GLY A C 1
ATOM 610 O O . GLY A 1 75 ? 35.309 3.480 -31.845 1.00 47.06 75 GLY A O 1
ATOM 611 N N . LEU A 1 76 ? 34.856 1.754 -33.240 1.00 43.75 76 LEU A N 1
ATOM 612 C CA . LEU A 1 76 ? 35.569 2.279 -34.408 1.00 43.75 76 LEU A CA 1
ATOM 613 C C . LEU A 1 76 ? 34.842 3.522 -34.931 1.00 43.75 76 LEU A C 1
ATOM 615 O O . LEU A 1 76 ? 33.614 3.539 -35.043 1.00 43.75 76 LEU A O 1
ATOM 619 N N . SER A 1 77 ? 35.599 4.572 -35.224 1.00 41.94 77 SER A N 1
ATOM 620 C CA . SER A 1 77 ? 35.064 5.848 -35.699 1.00 41.94 77 SER A CA 1
ATOM 621 C C . SER A 1 77 ? 34.898 5.889 -37.224 1.00 41.94 77 SER A C 1
ATOM 623 O O . SER A 1 77 ? 34.119 6.708 -37.698 1.00 41.94 77 SER A O 1
ATOM 625 N N . TYR A 1 78 ? 35.574 5.001 -37.972 1.00 43.72 78 TYR A N 1
ATOM 626 C CA . TYR A 1 78 ? 35.637 5.003 -39.445 1.00 43.72 78 TYR A CA 1
ATOM 627 C C . TYR A 1 78 ? 35.487 3.584 -40.043 1.00 43.72 78 TYR A C 1
ATOM 629 O O . TYR A 1 78 ? 35.988 2.625 -39.462 1.00 43.72 78 TYR A O 1
ATOM 637 N N . LEU A 1 79 ? 34.850 3.435 -41.221 1.00 42.34 79 LEU A N 1
ATOM 638 C CA . LEU A 1 79 ? 34.716 2.134 -41.932 1.00 42.34 79 LEU A CA 1
ATOM 639 C C . LEU A 1 79 ? 36.041 1.615 -42.523 1.00 42.34 79 LEU A C 1
ATOM 641 O O . LEU A 1 79 ? 36.173 0.425 -42.798 1.00 42.34 79 LEU A O 1
ATOM 645 N N . SER A 1 80 ? 37.026 2.492 -42.694 1.00 44.41 80 SER A N 1
ATOM 646 C CA . SER A 1 80 ? 38.361 2.159 -43.196 1.00 44.41 80 SER A CA 1
ATOM 647 C C . SER A 1 80 ? 39.302 1.607 -42.118 1.00 44.41 80 SER A C 1
ATOM 649 O O . SER A 1 80 ? 40.403 1.158 -42.438 1.00 44.41 80 SER A O 1
ATOM 651 N N . GLN A 1 81 ? 38.893 1.627 -40.843 1.00 45.97 81 GLN A N 1
ATOM 652 C CA . GLN A 1 81 ? 39.680 1.056 -39.752 1.00 45.97 81 GLN A CA 1
ATOM 653 C C . GLN A 1 81 ? 39.585 -0.475 -39.745 1.00 45.97 81 GLN A C 1
ATOM 655 O O . GLN A 1 81 ? 38.519 -1.048 -39.989 1.00 45.97 81 GLN A O 1
ATOM 660 N N . THR A 1 82 ? 40.711 -1.125 -39.453 1.00 44.94 82 THR A N 1
ATOM 661 C CA . THR A 1 82 ? 40.796 -2.574 -39.258 1.00 44.94 82 THR A CA 1
ATOM 662 C C . THR A 1 82 ? 40.045 -2.982 -37.992 1.00 44.94 82 THR A C 1
ATOM 664 O O . THR A 1 82 ? 39.997 -2.234 -37.010 1.00 44.94 82 THR A O 1
ATOM 667 N N . VAL A 1 83 ? 39.405 -4.154 -38.022 1.00 41.31 83 VAL A N 1
ATOM 668 C CA . VAL A 1 83 ? 38.548 -4.625 -36.917 1.00 41.31 83 VAL A CA 1
ATOM 669 C C . VAL A 1 83 ? 39.353 -4.862 -35.634 1.00 41.31 83 VAL A C 1
ATOM 671 O O . VAL A 1 83 ? 38.834 -4.660 -34.533 1.00 41.31 83 VAL A O 1
ATOM 674 N N . SER A 1 84 ? 40.626 -5.232 -35.761 1.00 44.12 84 SER A N 1
ATOM 675 C CA . SER A 1 84 ? 41.601 -5.266 -34.670 1.00 44.12 84 SER A CA 1
ATOM 676 C C . SER A 1 84 ? 43.032 -5.259 -35.222 1.00 44.12 84 SER A C 1
ATOM 678 O O . SER A 1 84 ? 43.236 -5.431 -36.421 1.00 44.12 84 SER A O 1
ATOM 680 N N . ASP A 1 85 ? 44.035 -5.145 -34.344 1.00 42.41 85 ASP A N 1
ATOM 681 C CA . ASP A 1 85 ? 45.458 -5.304 -34.710 1.00 42.41 85 ASP A CA 1
ATOM 682 C C . ASP A 1 85 ? 45.786 -6.709 -35.262 1.00 42.41 85 ASP A C 1
ATOM 684 O O . ASP A 1 85 ? 46.850 -6.922 -35.834 1.00 42.41 85 ASP A O 1
ATOM 688 N N . SER A 1 86 ? 44.879 -7.676 -35.082 1.00 38.56 86 SER A N 1
ATOM 689 C CA . SER A 1 86 ? 45.014 -9.061 -35.545 1.00 38.56 86 SER A CA 1
ATOM 690 C C . SER A 1 86 ? 44.133 -9.402 -36.754 1.00 38.56 86 SER A C 1
ATOM 692 O O . SER A 1 86 ? 44.233 -10.515 -37.262 1.00 38.56 86 SER A O 1
ATOM 694 N N . ASP A 1 87 ? 43.225 -8.512 -37.166 1.00 44.75 87 ASP A N 1
ATOM 695 C CA . ASP A 1 87 ? 42.286 -8.721 -38.276 1.00 44.75 87 ASP A CA 1
ATOM 696 C C . ASP A 1 87 ? 42.377 -7.529 -39.237 1.00 44.75 87 ASP A C 1
ATOM 698 O O . ASP A 1 87 ? 41.795 -6.468 -39.003 1.00 44.75 87 ASP A O 1
ATOM 702 N N . GLU A 1 88 ? 43.141 -7.714 -40.319 1.00 48.69 88 GLU A N 1
ATOM 703 C CA . GLU A 1 88 ? 43.419 -6.690 -41.338 1.00 48.69 88 GLU A CA 1
ATOM 704 C C . GLU A 1 88 ? 42.183 -6.306 -42.167 1.00 48.69 88 GLU A C 1
ATOM 706 O O . GLU A 1 88 ? 42.227 -5.356 -42.956 1.00 48.69 88 GLU A O 1
ATOM 711 N N . ARG A 1 89 ? 41.060 -7.017 -42.004 1.00 48.12 89 ARG A N 1
ATOM 712 C CA . ARG A 1 89 ? 39.830 -6.702 -42.727 1.00 48.12 89 ARG A CA 1
ATOM 713 C C . ARG A 1 89 ? 39.245 -5.387 -42.232 1.00 48.12 89 ARG A C 1
ATOM 715 O O . ARG A 1 89 ? 39.107 -5.133 -41.033 1.00 48.12 89 ARG A O 1
ATOM 722 N N . ARG A 1 90 ? 38.862 -4.555 -43.196 1.00 49.78 90 ARG A N 1
ATOM 723 C CA . ARG A 1 90 ? 38.165 -3.289 -42.977 1.00 49.78 90 ARG A CA 1
ATOM 724 C C . ARG A 1 90 ? 36.670 -3.537 -42.900 1.00 49.78 90 ARG A C 1
ATOM 726 O O . ARG A 1 90 ? 36.160 -4.507 -43.451 1.00 49.78 90 ARG A O 1
ATOM 733 N N . LEU A 1 91 ? 35.949 -2.647 -42.235 1.00 48.53 91 LEU A N 1
ATOM 734 C CA . LEU A 1 91 ? 34.502 -2.761 -42.056 1.00 48.53 91 LEU A CA 1
ATOM 735 C C . LEU A 1 91 ? 33.715 -2.804 -43.382 1.00 48.53 91 LEU A C 1
ATOM 737 O O . LEU A 1 91 ? 32.667 -3.444 -43.447 1.00 48.53 91 LEU A O 1
ATOM 741 N N . GLU A 1 92 ? 34.230 -2.159 -44.431 1.00 46.03 92 GLU A N 1
ATOM 742 C CA . GLU A 1 92 ? 33.696 -2.219 -45.802 1.00 46.03 92 GLU A CA 1
ATOM 743 C C . GLU A 1 92 ? 33.732 -3.631 -46.414 1.00 46.03 92 GLU A C 1
ATOM 745 O O . GLU A 1 92 ? 32.874 -3.961 -47.231 1.00 46.03 92 GLU A O 1
ATOM 750 N N . ASN A 1 93 ? 34.633 -4.497 -45.939 1.00 49.03 93 ASN A N 1
ATOM 751 C CA . ASN A 1 93 ? 34.787 -5.875 -46.413 1.00 49.03 93 ASN A CA 1
ATOM 752 C C . ASN A 1 93 ? 33.697 -6.814 -45.865 1.00 49.03 93 ASN A C 1
ATOM 754 O O . ASN A 1 93 ? 33.485 -7.899 -46.388 1.00 49.03 93 ASN A O 1
ATOM 758 N N . PHE A 1 94 ? 32.967 -6.415 -44.817 1.00 51.31 94 PHE A N 1
ATOM 759 C CA . PHE A 1 94 ? 31.930 -7.258 -44.204 1.00 51.31 94 PHE A CA 1
ATOM 760 C C . PHE A 1 94 ? 30.566 -7.158 -44.904 1.00 51.31 94 PHE A C 1
ATOM 762 O O . PHE A 1 94 ? 29.617 -7.831 -44.497 1.00 51.31 94 PHE A O 1
ATOM 769 N N . VAL A 1 95 ? 30.447 -6.339 -45.955 1.00 45.00 95 VAL A N 1
ATOM 770 C CA . VAL A 1 95 ? 29.249 -6.251 -46.798 1.00 45.00 95 VAL A CA 1
ATOM 771 C C . VAL A 1 95 ? 29.452 -7.111 -48.052 1.00 45.00 95 VAL A C 1
ATOM 773 O O . VAL A 1 95 ? 29.844 -6.608 -49.099 1.00 45.00 95 VAL A O 1
ATOM 776 N N . GLY A 1 96 ? 29.142 -8.409 -47.953 1.00 48.53 96 GLY A N 1
ATOM 777 C CA . GLY A 1 96 ? 29.001 -9.296 -49.118 1.00 48.53 96 GLY A CA 1
ATOM 778 C C . GLY A 1 96 ? 30.257 -10.034 -49.602 1.00 48.53 96 GLY A C 1
ATOM 779 O O . GLY A 1 96 ? 30.480 -10.081 -50.808 1.00 48.53 96 GLY A O 1
ATOM 780 N N . GLU A 1 97 ? 31.043 -10.646 -48.710 1.00 43.19 97 GLU A N 1
ATOM 781 C CA . GLU A 1 97 ? 32.059 -11.637 -49.113 1.00 43.19 97 GLU A CA 1
ATOM 782 C C . GLU A 1 97 ? 31.437 -13.010 -49.453 1.00 43.19 97 GLU A C 1
ATOM 784 O O . GLU A 1 97 ? 30.480 -13.451 -48.812 1.00 43.19 97 GLU A O 1
ATOM 789 N N . GLU A 1 98 ? 32.002 -13.669 -50.474 1.00 39.53 98 GLU A N 1
ATOM 790 C CA . GLU A 1 98 ? 31.512 -14.892 -51.142 1.00 39.53 98 GLU A CA 1
ATOM 791 C C . GLU A 1 98 ? 31.498 -16.168 -50.273 1.00 39.53 98 GLU A C 1
ATOM 793 O O . GLU A 1 98 ? 30.859 -17.143 -50.660 1.00 39.53 98 GLU A O 1
ATOM 798 N N . ASP A 1 99 ? 32.110 -16.156 -49.085 1.00 42.78 99 ASP A N 1
ATOM 799 C CA . ASP A 1 99 ? 32.244 -17.336 -48.209 1.00 42.78 99 ASP A CA 1
ATOM 800 C C . ASP A 1 99 ? 31.245 -17.368 -47.034 1.00 42.78 99 ASP A C 1
ATOM 802 O O . ASP A 1 99 ? 31.471 -18.010 -46.002 1.00 42.78 99 ASP A O 1
ATOM 806 N N . MET A 1 100 ? 30.111 -16.678 -47.163 1.00 40.34 100 MET A N 1
ATOM 807 C CA . MET A 1 100 ? 29.022 -16.743 -46.186 1.00 40.34 100 MET A CA 1
ATOM 808 C C . MET A 1 100 ? 27.921 -17.733 -46.611 1.00 40.34 100 MET A C 1
ATOM 810 O O . MET A 1 100 ? 27.674 -17.886 -47.803 1.00 40.34 100 MET A O 1
ATOM 814 N N . PRO A 1 101 ? 27.169 -18.356 -45.675 1.00 37.62 101 PRO A N 1
ATOM 815 C CA . PRO A 1 101 ? 26.068 -19.289 -45.989 1.00 37.62 101 PRO A CA 1
ATOM 816 C C . PRO A 1 101 ? 24.871 -18.656 -46.726 1.00 37.62 101 PRO A C 1
ATOM 818 O O . PRO A 1 101 ? 23.818 -19.276 -46.851 1.00 37.62 101 PRO A O 1
ATOM 821 N N . ILE A 1 102 ? 24.996 -17.398 -47.141 1.00 43.75 102 ILE A N 1
ATOM 822 C CA . ILE A 1 102 ? 23.927 -16.541 -47.629 1.00 43.75 102 ILE A CA 1
ATOM 823 C C . ILE A 1 102 ? 24.162 -16.362 -49.117 1.00 43.75 102 ILE A C 1
ATOM 825 O O . ILE A 1 102 ? 25.129 -15.728 -49.534 1.00 43.75 102 ILE A O 1
ATOM 829 N N . GLY A 1 103 ? 23.292 -16.978 -49.912 1.00 49.97 103 GLY A N 1
ATOM 830 C CA . GLY A 1 103 ? 23.416 -17.003 -51.362 1.00 49.97 103 GLY A CA 1
ATOM 831 C C . GLY A 1 103 ? 23.496 -15.601 -51.971 1.00 49.97 103 GLY A C 1
ATOM 832 O O . GLY A 1 103 ? 22.881 -14.649 -51.487 1.00 49.97 103 GLY A O 1
ATOM 833 N N . ARG A 1 104 ? 24.227 -15.505 -53.086 1.00 48.03 104 ARG A N 1
ATOM 834 C CA . ARG A 1 104 ? 24.422 -14.304 -53.921 1.00 48.03 104 ARG A CA 1
ATOM 835 C C . ARG A 1 104 ? 23.107 -13.542 -54.200 1.00 48.03 104 ARG A C 1
ATOM 837 O O . ARG A 1 104 ? 23.106 -12.318 -54.282 1.00 48.03 104 ARG A O 1
ATOM 844 N N . GLU A 1 105 ? 21.991 -14.266 -54.268 1.00 51.69 105 GLU A N 1
ATOM 845 C CA . GLU A 1 105 ? 20.626 -13.757 -54.466 1.00 51.69 105 GLU A CA 1
ATOM 846 C C . GLU A 1 105 ? 20.114 -12.858 -53.324 1.00 51.69 105 GLU A C 1
ATOM 848 O O . GLU A 1 105 ? 19.518 -11.817 -53.591 1.00 51.69 105 GLU A O 1
ATOM 853 N N . PHE A 1 106 ? 20.389 -13.188 -52.055 1.00 51.12 106 PHE A N 1
ATOM 854 C CA . PHE A 1 106 ? 19.974 -12.366 -50.905 1.00 51.12 106 PHE A CA 1
ATOM 855 C C . PHE A 1 106 ? 20.698 -11.016 -50.901 1.00 51.12 106 PHE A C 1
ATOM 857 O O . PHE A 1 106 ? 20.098 -9.967 -50.668 1.00 51.12 106 PHE A O 1
ATOM 864 N N . VAL A 1 107 ? 21.997 -11.032 -51.210 1.00 52.09 107 VAL A N 1
ATOM 865 C CA . VAL A 1 107 ? 22.820 -9.819 -51.288 1.00 52.09 107 VAL A CA 1
ATOM 866 C C . VAL A 1 107 ? 22.343 -8.905 -52.417 1.00 52.09 107 VAL A C 1
ATOM 868 O O . VAL A 1 107 ? 22.242 -7.693 -52.216 1.00 52.09 107 VAL A O 1
ATOM 871 N N . GLU A 1 108 ? 22.021 -9.457 -53.588 1.00 56.31 108 GLU A N 1
ATOM 872 C CA . GLU A 1 108 ? 21.472 -8.664 -54.692 1.00 56.31 108 GLU A CA 1
ATOM 873 C C . GLU A 1 108 ? 20.067 -8.129 -54.384 1.00 56.31 108 GLU A C 1
ATOM 875 O O . GLU A 1 108 ? 19.818 -6.953 -54.642 1.00 56.31 108 GLU A O 1
ATOM 880 N N . SER A 1 109 ? 19.209 -8.902 -53.709 1.00 55.09 109 SER A N 1
ATOM 881 C CA . SER A 1 109 ? 17.903 -8.427 -53.222 1.00 55.09 109 SER A CA 1
ATOM 882 C C . SER A 1 109 ? 18.028 -7.230 -52.268 1.00 55.09 109 SER A C 1
ATOM 884 O O . SER A 1 109 ? 17.349 -6.215 -52.442 1.00 55.09 109 SER A O 1
ATOM 886 N N . VAL A 1 110 ? 18.951 -7.275 -51.298 1.00 53.97 110 VAL A N 1
ATOM 887 C CA . VAL A 1 110 ? 19.222 -6.135 -50.400 1.00 53.97 110 VAL A CA 1
ATOM 888 C C . VAL A 1 110 ? 19.697 -4.915 -51.196 1.00 53.97 110 VAL A C 1
ATOM 890 O O . VAL A 1 110 ? 19.250 -3.793 -50.945 1.00 53.97 110 VAL A O 1
ATOM 893 N N . LYS A 1 111 ? 20.599 -5.106 -52.167 1.00 54.88 111 LYS A N 1
ATOM 894 C CA . LYS A 1 111 ? 21.111 -4.011 -53.006 1.00 54.88 111 LYS A CA 1
ATOM 895 C C . LYS A 1 111 ? 20.017 -3.398 -53.880 1.00 54.88 111 LYS A C 1
ATOM 897 O O . LYS A 1 111 ? 19.984 -2.175 -54.010 1.00 54.88 111 LYS A O 1
ATOM 902 N N . GLU A 1 112 ? 19.147 -4.208 -54.470 1.00 58.97 112 GLU A N 1
ATOM 903 C CA . GLU A 1 112 ? 18.044 -3.763 -55.325 1.00 58.97 112 GLU A CA 1
ATOM 904 C C . GLU A 1 112 ? 17.007 -2.953 -54.542 1.00 58.97 112 GLU A C 1
ATOM 906 O O . GLU A 1 112 ? 16.663 -1.838 -54.940 1.00 58.97 112 GLU A O 1
ATOM 911 N N . ASN A 1 113 ? 16.619 -3.435 -53.364 1.00 52.91 113 ASN A N 1
ATOM 912 C CA . ASN A 1 113 ? 15.712 -2.739 -52.455 1.00 52.91 113 ASN A CA 1
ATOM 913 C C . ASN A 1 113 ? 16.282 -1.394 -51.969 1.00 52.91 113 ASN A C 1
ATOM 915 O O . ASN A 1 113 ? 15.636 -0.348 -52.080 1.00 52.91 113 ASN A O 1
ATOM 919 N N . LEU A 1 114 ? 17.557 -1.361 -51.562 1.00 51.94 114 LEU A N 1
ATOM 920 C CA . LEU A 1 114 ? 18.240 -0.110 -51.211 1.00 51.94 114 LEU A CA 1
ATOM 921 C C . LEU A 1 114 ? 18.313 0.881 -52.393 1.00 51.94 114 LEU A C 1
ATOM 923 O O . LEU A 1 114 ? 18.168 2.090 -52.186 1.00 51.94 114 LEU A O 1
ATOM 927 N N . ARG A 1 115 ? 18.534 0.401 -53.627 1.00 55.34 115 ARG A N 1
ATOM 928 C CA . ARG A 1 115 ? 18.534 1.235 -54.848 1.00 55.34 115 ARG A CA 1
ATOM 929 C C . ARG A 1 115 ? 17.147 1.801 -55.140 1.00 55.34 115 ARG A C 1
ATOM 931 O O . ARG A 1 115 ? 17.039 2.990 -55.443 1.00 55.34 115 ARG A O 1
ATOM 938 N N . SER A 1 116 ? 16.113 0.973 -55.014 1.00 57.44 116 SER A N 1
ATOM 939 C CA . SER A 1 116 ? 14.709 1.343 -55.218 1.00 57.44 116 SER A CA 1
ATOM 940 C C . SER A 1 116 ? 14.255 2.404 -54.209 1.00 57.44 116 SER A C 1
ATOM 942 O O . SER A 1 116 ? 13.758 3.465 -54.592 1.00 57.44 116 SER A O 1
ATOM 944 N N . ARG A 1 117 ? 14.524 2.183 -52.916 1.00 52.12 117 ARG A N 1
ATOM 945 C CA . ARG A 1 117 ? 14.073 3.057 -51.823 1.00 52.12 117 ARG A CA 1
ATOM 946 C C . ARG A 1 117 ? 14.829 4.383 -51.736 1.00 52.12 117 ARG A C 1
ATOM 948 O O . ARG A 1 117 ? 14.244 5.395 -51.352 1.00 52.12 117 ARG A O 1
ATOM 955 N N . TYR A 1 118 ? 16.127 4.395 -52.053 1.00 51.66 118 TYR A N 1
ATOM 956 C CA . TYR A 1 118 ? 16.989 5.569 -51.847 1.00 51.66 118 TYR A CA 1
ATOM 957 C C . TYR A 1 118 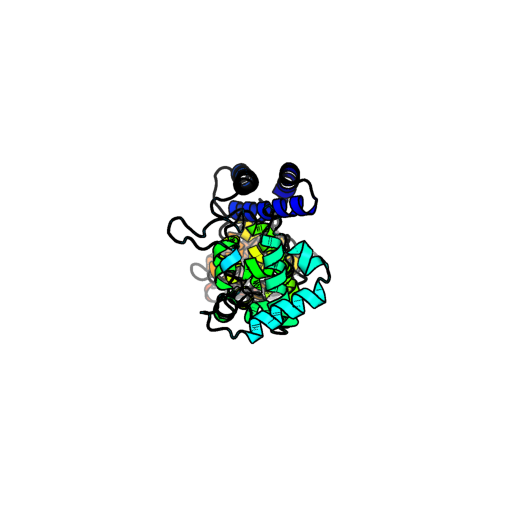? 17.460 6.269 -53.149 1.00 51.66 118 TYR A C 1
ATOM 959 O O . TYR A 1 118 ? 18.056 7.347 -53.063 1.00 51.66 118 TYR A O 1
ATOM 967 N N . GLY A 1 119 ? 17.144 5.750 -54.348 1.00 52.12 119 GLY A N 1
ATOM 968 C CA . GLY A 1 119 ? 17.302 6.436 -55.650 1.00 52.12 119 GLY A CA 1
ATOM 969 C C . GLY A 1 119 ? 18.749 6.789 -56.049 1.00 52.12 119 GLY A C 1
ATOM 970 O O . GLY A 1 119 ? 19.693 6.146 -55.599 1.00 52.12 119 GLY A O 1
ATOM 971 N N . ARG A 1 120 ? 18.971 7.842 -56.871 1.00 39.38 120 ARG A N 1
ATOM 972 C CA . ARG A 1 120 ? 20.319 8.332 -57.302 1.00 39.38 120 ARG A CA 1
ATOM 973 C C . ARG A 1 120 ? 21.300 8.603 -56.140 1.00 39.38 120 ARG A C 1
ATOM 975 O O . ARG A 1 120 ? 22.508 8.641 -56.363 1.00 39.38 120 ARG A O 1
ATOM 982 N N . ASN A 1 121 ? 20.808 8.701 -54.902 1.00 44.56 121 ASN A N 1
ATOM 983 C CA . ASN A 1 121 ? 21.618 8.765 -53.683 1.00 44.56 121 ASN A CA 1
ATOM 984 C C . ASN A 1 121 ? 22.235 7.410 -53.278 1.00 44.56 121 ASN A C 1
ATOM 986 O O . ASN A 1 121 ? 22.958 7.360 -52.295 1.00 44.56 121 ASN A O 1
ATOM 990 N N . TYR A 1 122 ? 21.993 6.313 -53.997 1.00 44.09 122 TYR A N 1
ATOM 991 C CA . TYR A 1 122 ? 22.690 5.037 -53.797 1.00 44.09 122 TYR A CA 1
ATOM 992 C C . TYR A 1 122 ? 24.128 5.083 -54.348 1.00 44.09 122 TYR A C 1
ATOM 994 O O . TYR A 1 122 ? 25.045 4.573 -53.715 1.00 44.09 122 TYR A O 1
ATOM 1002 N N . ILE A 1 123 ? 24.345 5.765 -55.484 1.00 39.28 123 ILE A N 1
ATOM 1003 C CA . ILE A 1 123 ? 25.674 5.936 -56.109 1.00 39.28 123 ILE A CA 1
ATOM 1004 C C . ILE A 1 123 ? 26.460 7.090 -55.454 1.00 39.28 123 ILE A C 1
ATOM 1006 O O . ILE A 1 123 ? 27.680 7.020 -55.361 1.00 39.28 123 ILE A O 1
ATOM 1010 N N . GLN A 1 124 ? 25.780 8.126 -54.940 1.00 37.66 124 GLN A N 1
ATOM 1011 C CA . GLN A 1 124 ? 26.418 9.243 -54.215 1.00 37.66 124 GLN A CA 1
ATOM 1012 C C . GLN A 1 124 ? 26.423 9.094 -52.680 1.00 37.66 124 GLN A C 1
ATOM 1014 O O . GLN A 1 124 ? 27.289 9.657 -52.028 1.00 37.66 124 GLN A O 1
ATOM 1019 N N . GLY A 1 125 ? 25.499 8.340 -52.079 1.00 42.19 125 GLY A N 1
ATOM 1020 C CA . GLY A 1 125 ? 25.314 8.226 -50.619 1.00 42.19 125 GLY A CA 1
ATOM 1021 C C . GLY A 1 125 ? 25.876 6.951 -49.981 1.00 42.19 125 GLY A C 1
ATOM 1022 O O . GLY A 1 125 ? 25.739 6.773 -48.772 1.00 42.19 125 GLY A O 1
ATOM 1023 N N . LEU A 1 126 ? 26.515 6.087 -50.779 1.00 43.25 126 LEU A N 1
ATOM 1024 C CA . LEU A 1 126 ? 27.560 5.160 -50.328 1.00 43.25 126 LEU A CA 1
ATOM 1025 C C . LEU A 1 126 ? 28.970 5.751 -50.498 1.00 43.25 126 LEU A C 1
ATOM 1027 O O . LEU A 1 126 ? 29.941 5.052 -50.218 1.00 43.25 126 LEU A O 1
ATOM 1031 N N . GLN A 1 127 ? 29.115 7.043 -50.849 1.00 43.56 127 GLN A N 1
ATOM 1032 C CA . GLN A 1 127 ? 30.235 7.775 -50.258 1.00 43.56 127 GLN A CA 1
ATOM 1033 C C . GLN A 1 127 ? 30.001 7.693 -48.758 1.00 43.56 127 GLN A C 1
ATOM 1035 O O . GLN A 1 127 ? 29.161 8.403 -48.204 1.00 43.56 127 GLN A O 1
ATOM 1040 N N . VAL A 1 128 ? 30.658 6.721 -48.132 1.00 42.84 128 VAL A N 1
ATOM 1041 C CA . VAL A 1 128 ? 30.814 6.648 -46.696 1.00 42.84 128 VAL A CA 1
ATOM 1042 C C . VAL A 1 128 ? 31.220 8.053 -46.284 1.00 42.84 128 VAL A C 1
ATOM 1044 O O . VAL A 1 128 ? 32.326 8.488 -46.595 1.00 42.84 128 VAL A O 1
ATOM 1047 N N . ASP A 1 129 ? 30.325 8.800 -45.635 1.00 43.97 129 ASP A N 1
ATOM 1048 C CA . ASP A 1 129 ? 30.815 9.895 -44.821 1.00 43.97 129 ASP A CA 1
ATOM 1049 C C . ASP A 1 129 ? 31.647 9.185 -43.767 1.00 43.97 129 ASP A C 1
ATOM 1051 O O . ASP A 1 129 ? 31.100 8.544 -42.865 1.00 43.97 129 ASP A O 1
ATOM 1055 N N . GLU A 1 130 ? 32.968 9.214 -43.944 1.00 44.06 130 GLU A N 1
ATOM 1056 C CA . GLU A 1 130 ? 33.928 8.631 -43.014 1.00 44.06 130 GLU A CA 1
ATOM 1057 C C . GLU A 1 130 ? 33.586 9.076 -41.584 1.00 44.06 130 GLU A C 1
ATOM 1059 O O . GLU A 1 130 ? 33.732 8.308 -40.641 1.00 44.06 130 GLU A O 1
ATOM 1064 N N . ARG A 1 131 ? 32.975 10.256 -41.429 1.00 42.59 131 ARG A N 1
ATOM 1065 C CA . ARG A 1 131 ? 32.511 10.793 -40.151 1.00 42.59 131 ARG A CA 1
ATOM 1066 C C . ARG A 1 131 ? 31.327 10.045 -39.505 1.00 42.59 131 ARG A C 1
ATOM 1068 O O . ARG A 1 131 ? 31.197 10.155 -38.288 1.00 42.59 131 ARG A O 1
ATOM 1075 N N . TYR A 1 132 ? 30.465 9.314 -40.236 1.00 49.75 132 TYR A N 1
ATOM 1076 C CA . TYR A 1 132 ? 29.217 8.719 -39.693 1.00 49.75 132 TYR A CA 1
ATOM 1077 C C . TYR A 1 132 ? 28.788 7.356 -40.296 1.00 49.75 132 TYR A C 1
ATOM 1079 O O . TYR A 1 132 ? 27.682 7.211 -40.835 1.00 49.75 132 TYR A O 1
ATOM 1087 N N . PRO A 1 133 ? 29.576 6.288 -40.099 1.00 56.00 133 PRO A N 1
ATOM 1088 C CA . PRO A 1 133 ? 29.322 4.965 -40.687 1.00 56.00 133 PRO A CA 1
ATOM 1089 C C . PRO A 1 133 ? 28.065 4.237 -40.177 1.00 56.00 133 PRO A C 1
ATOM 1091 O O . PRO A 1 133 ? 27.492 3.377 -40.848 1.00 56.00 133 PRO A O 1
ATOM 1094 N N . LYS A 1 134 ? 27.572 4.628 -39.000 1.00 62.84 134 LYS A N 1
ATOM 1095 C CA . LYS A 1 134 ? 26.407 4.027 -38.339 1.00 62.84 134 LYS A CA 1
ATOM 1096 C C . LYS A 1 134 ? 25.081 4.273 -39.080 1.00 62.84 134 LYS A C 1
ATOM 1098 O O . LYS A 1 134 ? 24.166 3.458 -38.991 1.00 62.84 134 LYS A O 1
ATOM 1103 N N . ASN A 1 135 ? 24.972 5.359 -39.854 1.00 64.69 135 ASN A N 1
ATOM 1104 C CA . ASN A 1 135 ? 23.754 5.685 -40.610 1.00 64.69 135 ASN A CA 1
ATOM 1105 C C . ASN A 1 135 ? 23.468 4.688 -41.739 1.00 64.69 135 ASN A C 1
ATOM 1107 O O . ASN A 1 135 ? 22.308 4.363 -41.991 1.00 64.69 135 ASN A O 1
ATOM 1111 N N . THR A 1 136 ? 24.505 4.207 -42.420 1.00 64.44 136 THR A N 1
ATOM 1112 C CA . THR A 1 136 ? 24.365 3.225 -43.502 1.00 64.44 136 THR A CA 1
ATOM 1113 C C . THR A 1 136 ? 23.900 1.884 -42.946 1.00 64.44 136 THR A C 1
ATOM 1115 O O . THR A 1 136 ? 22.945 1.299 -43.449 1.00 64.44 136 THR A O 1
ATOM 1118 N N . ILE A 1 137 ? 24.493 1.458 -41.831 1.00 69.69 137 ILE A N 1
ATOM 1119 C CA . ILE A 1 137 ? 24.142 0.213 -41.138 1.00 69.69 137 ILE A CA 1
ATOM 1120 C C . ILE A 1 137 ? 22.695 0.248 -40.653 1.00 69.69 137 ILE A C 1
ATOM 1122 O O . ILE A 1 137 ? 21.959 -0.715 -40.850 1.00 69.69 137 ILE A O 1
ATOM 1126 N N . ARG A 1 138 ? 22.249 1.394 -40.122 1.00 74.44 138 ARG A N 1
ATOM 1127 C CA . ARG A 1 138 ? 20.847 1.628 -39.758 1.00 74.44 138 ARG A CA 1
ATOM 1128 C C . ARG A 1 138 ? 19.887 1.314 -40.912 1.00 74.44 138 ARG A C 1
ATOM 1130 O O . ARG A 1 138 ? 18.891 0.621 -40.714 1.00 74.44 138 ARG A O 1
ATOM 1137 N N . LYS A 1 139 ? 20.184 1.832 -42.110 1.00 71.19 139 LYS A N 1
ATOM 1138 C CA . LYS A 1 139 ? 19.356 1.637 -43.312 1.00 71.19 139 LYS A CA 1
ATOM 1139 C C . LYS A 1 139 ? 19.369 0.183 -43.779 1.00 71.19 139 LYS A C 1
ATOM 1141 O O . LYS A 1 139 ? 18.310 -0.335 -44.113 1.00 71.19 139 LYS A O 1
ATOM 1146 N N . ILE A 1 140 ? 20.532 -0.473 -43.757 1.00 71.25 140 ILE A N 1
ATOM 1147 C CA . ILE A 1 140 ? 20.670 -1.890 -44.130 1.00 71.25 140 ILE A CA 1
ATOM 1148 C C . ILE A 1 140 ? 19.813 -2.764 -43.214 1.00 71.25 140 ILE A C 1
ATOM 1150 O O . ILE A 1 140 ? 18.966 -3.502 -43.705 1.00 71.25 140 ILE A O 1
ATOM 1154 N N . ILE A 1 141 ? 19.971 -2.627 -41.893 1.00 82.88 141 ILE A N 1
ATOM 1155 C CA . ILE A 1 141 ? 19.206 -3.405 -40.906 1.00 82.88 141 ILE A CA 1
ATOM 1156 C C . ILE A 1 141 ? 17.706 -3.228 -41.132 1.00 82.88 141 ILE A C 1
ATOM 1158 O O . ILE A 1 141 ? 16.966 -4.206 -41.177 1.00 82.88 141 ILE A O 1
ATOM 1162 N N . ARG A 1 142 ? 17.260 -1.980 -41.304 1.00 81.81 142 ARG A N 1
ATOM 1163 C CA . ARG A 1 142 ? 15.849 -1.675 -41.532 1.00 81.81 142 ARG A CA 1
ATOM 1164 C C . ARG A 1 142 ? 15.317 -2.298 -42.825 1.00 81.81 142 ARG A C 1
ATOM 1166 O O . ARG A 1 142 ? 14.245 -2.881 -42.804 1.00 81.81 142 ARG A O 1
ATOM 1173 N N . THR A 1 143 ? 16.081 -2.215 -43.911 1.00 76.25 143 THR A N 1
ATOM 1174 C CA . THR A 1 143 ? 15.700 -2.769 -45.223 1.00 76.25 143 THR A CA 1
ATOM 1175 C C . THR A 1 143 ? 15.597 -4.290 -45.175 1.00 76.25 143 THR A C 1
ATOM 1177 O O . THR A 1 143 ? 14.622 -4.852 -45.655 1.00 76.25 143 THR A O 1
ATOM 1180 N N . VAL A 1 144 ? 16.555 -4.967 -44.533 1.00 81.38 144 VAL A N 1
ATOM 1181 C CA . VAL A 1 144 ? 16.508 -6.430 -44.388 1.00 81.38 144 VAL A CA 1
ATOM 1182 C C . VAL A 1 144 ? 15.264 -6.861 -43.607 1.00 81.38 144 VAL A C 1
ATOM 1184 O O . VAL A 1 144 ? 14.588 -7.798 -44.012 1.00 81.38 144 VAL A O 1
ATOM 1187 N N . ILE A 1 145 ? 14.930 -6.164 -42.517 1.00 87.62 145 ILE A N 1
ATOM 1188 C CA . ILE A 1 145 ? 13.752 -6.489 -41.699 1.00 87.62 145 ILE A CA 1
ATOM 1189 C C . ILE A 1 145 ? 12.443 -6.216 -42.458 1.00 87.62 145 ILE A C 1
ATOM 1191 O O . ILE A 1 145 ? 11.559 -7.064 -42.439 1.00 87.62 145 ILE A O 1
ATOM 1195 N N . GLU A 1 146 ? 12.307 -5.043 -43.086 1.00 86.44 146 GLU A N 1
ATOM 1196 C CA . GLU A 1 146 ? 11.039 -4.588 -43.681 1.00 86.44 146 GLU A CA 1
ATOM 1197 C C . GLU A 1 146 ? 10.769 -5.175 -45.074 1.00 86.44 146 GLU A C 1
ATOM 1199 O O . GLU A 1 146 ? 9.617 -5.448 -45.387 1.00 86.44 146 GLU A O 1
ATOM 1204 N N . GLU A 1 147 ? 11.795 -5.333 -45.916 1.00 78.25 147 GLU A N 1
ATOM 1205 C CA . GLU A 1 147 ? 11.620 -5.588 -47.359 1.00 78.25 147 GLU A CA 1
ATOM 1206 C C . GLU A 1 147 ? 12.137 -6.956 -47.799 1.00 78.25 147 GLU A C 1
ATOM 1208 O O . GLU A 1 147 ? 11.617 -7.526 -48.750 1.00 78.25 147 GLU A O 1
ATOM 1213 N N . VAL A 1 148 ? 13.157 -7.493 -47.128 1.00 76.81 148 VAL A N 1
ATOM 1214 C CA . VAL A 1 148 ? 13.702 -8.812 -47.487 1.00 76.81 148 VAL A CA 1
ATOM 1215 C C . VAL A 1 148 ? 13.002 -9.923 -46.717 1.00 76.81 148 VAL A C 1
ATOM 1217 O O . VAL A 1 148 ? 12.680 -10.962 -47.279 1.00 76.81 148 VAL A O 1
ATOM 1220 N N . GLU A 1 149 ? 12.773 -9.699 -45.427 1.00 82.62 149 GLU A N 1
ATOM 1221 C CA . GLU A 1 149 ? 12.159 -10.679 -44.525 1.00 82.62 149 GLU A CA 1
ATOM 1222 C C . GLU A 1 149 ? 10.689 -10.372 -44.229 1.00 82.62 149 GLU A C 1
ATOM 1224 O O . GLU A 1 149 ? 10.015 -11.182 -43.596 1.00 82.62 149 GLU A O 1
ATOM 1229 N N . GLU A 1 150 ? 10.216 -9.191 -44.642 1.00 89.88 150 GLU A N 1
ATOM 1230 C CA . GLU A 1 150 ? 8.835 -8.724 -44.475 1.00 89.88 150 GLU A CA 1
ATOM 1231 C C . GLU A 1 150 ? 8.301 -8.901 -43.038 1.00 89.88 150 GLU A C 1
ATOM 1233 O O . GLU A 1 150 ? 7.129 -9.211 -42.815 1.00 89.88 150 GLU A O 1
ATOM 1238 N N . ILE A 1 151 ? 9.164 -8.713 -42.030 1.00 90.06 151 ILE A N 1
ATOM 1239 C CA . ILE A 1 151 ? 8.812 -8.939 -40.624 1.00 90.06 151 ILE A CA 1
ATOM 1240 C C . ILE A 1 151 ? 7.897 -7.803 -40.149 1.00 90.06 151 ILE A C 1
ATOM 1242 O O . ILE A 1 151 ? 8.328 -6.642 -40.118 1.00 90.06 151 ILE A O 1
ATOM 1246 N N . PRO A 1 152 ? 6.663 -8.102 -39.695 1.00 90.62 152 PRO A N 1
ATOM 1247 C CA . PRO A 1 152 ? 5.780 -7.088 -39.137 1.00 90.62 152 PRO A CA 1
ATOM 1248 C C . PRO A 1 152 ? 6.405 -6.416 -37.913 1.00 90.62 152 PRO A C 1
ATOM 1250 O O . PRO A 1 152 ? 7.014 -7.076 -37.071 1.00 90.62 152 PRO A O 1
ATOM 1253 N N . PHE A 1 153 ? 6.197 -5.104 -37.758 1.00 84.50 153 PHE A N 1
ATOM 1254 C CA . PHE A 1 153 ? 6.830 -4.309 -36.695 1.00 84.50 153 PHE A CA 1
ATOM 1255 C C . PHE A 1 153 ? 6.658 -4.903 -35.283 1.00 84.50 153 PHE A C 1
ATOM 1257 O O . PHE A 1 153 ? 7.602 -4.915 -34.496 1.00 84.50 153 PHE A O 1
ATOM 1264 N N . GLY A 1 154 ? 5.472 -5.440 -34.974 1.00 83.44 154 GLY A N 1
ATOM 1265 C CA . GLY A 1 154 ? 5.174 -6.050 -33.673 1.00 83.44 154 GLY A CA 1
ATOM 1266 C C . GLY A 1 154 ? 5.896 -7.376 -33.401 1.00 83.44 154 GLY A C 1
ATOM 1267 O O . GLY A 1 154 ? 6.038 -7.756 -32.245 1.00 83.44 154 GLY A O 1
ATOM 1268 N N . GLU A 1 155 ? 6.387 -8.060 -34.436 1.00 89.31 155 GLU A N 1
ATOM 1269 C CA . GLU A 1 155 ? 7.074 -9.356 -34.325 1.00 89.31 155 GLU A CA 1
ATOM 1270 C C . GLU A 1 155 ? 8.602 -9.211 -34.266 1.00 89.31 155 GLU A C 1
ATOM 1272 O O . GLU A 1 155 ? 9.322 -10.173 -33.984 1.00 89.31 155 GLU A O 1
ATOM 1277 N N . ILE A 1 156 ? 9.117 -7.997 -34.498 1.00 90.19 156 ILE A N 1
ATOM 1278 C CA . ILE A 1 156 ? 10.553 -7.697 -34.477 1.00 90.19 156 ILE A CA 1
ATOM 1279 C C . ILE A 1 156 ? 11.230 -8.161 -33.171 1.00 90.19 156 ILE A C 1
ATOM 1281 O O . ILE A 1 156 ? 12.270 -8.815 -33.272 1.00 90.19 156 ILE A O 1
ATOM 1285 N N . PRO A 1 157 ? 10.695 -7.891 -31.958 1.00 86.31 157 PRO A N 1
ATOM 1286 C CA . PRO A 1 157 ? 11.353 -8.290 -30.706 1.00 86.31 157 PRO A CA 1
ATOM 1287 C C . PRO A 1 157 ? 11.519 -9.805 -30.516 1.00 86.31 157 PRO A C 1
ATOM 1289 O O . PRO A 1 157 ? 12.389 -10.240 -29.756 1.00 86.31 157 PRO A O 1
ATOM 1292 N N . GLU A 1 158 ? 10.686 -10.604 -31.187 1.00 85.81 158 GLU A N 1
ATOM 1293 C CA . GLU A 1 158 ? 10.714 -12.067 -31.137 1.00 85.81 158 GLU A CA 1
ATOM 1294 C C . GLU A 1 158 ? 11.620 -12.647 -32.233 1.00 85.81 158 GLU A C 1
ATOM 1296 O O . GLU A 1 158 ? 12.473 -13.497 -31.954 1.00 85.81 158 GLU A O 1
ATOM 1301 N N . LYS A 1 159 ? 11.482 -12.149 -33.469 1.00 89.25 159 LYS A N 1
ATOM 1302 C CA . LYS A 1 159 ? 12.147 -12.705 -34.659 1.00 89.25 159 LYS A CA 1
ATOM 1303 C C . LYS A 1 159 ? 13.556 -12.160 -34.904 1.00 89.25 159 LYS A C 1
ATOM 1305 O O . LYS A 1 159 ? 14.412 -12.884 -35.405 1.00 89.25 159 LYS A O 1
ATOM 1310 N N . VAL A 1 160 ? 13.844 -10.912 -34.533 1.00 89.81 160 VAL A N 1
ATOM 1311 C CA . VAL A 1 160 ? 15.112 -10.231 -34.866 1.00 89.81 160 VAL A CA 1
ATOM 1312 C C . VAL A 1 160 ? 16.136 -10.403 -33.737 1.00 89.81 160 VAL A C 1
ATOM 1314 O O . VAL A 1 160 ? 16.536 -9.464 -33.054 1.00 89.81 160 VAL A O 1
ATOM 1317 N N . ASN A 1 161 ? 16.567 -11.642 -33.505 1.00 87.62 161 ASN A N 1
ATOM 1318 C CA . ASN A 1 161 ? 17.502 -12.006 -32.433 1.00 87.62 161 ASN A CA 1
ATOM 1319 C C . ASN A 1 161 ? 18.962 -12.135 -32.932 1.00 87.62 161 ASN A C 1
ATOM 1321 O O . ASN A 1 161 ? 19.297 -11.759 -34.048 1.00 87.62 161 ASN A O 1
ATOM 1325 N N . LYS A 1 162 ? 19.889 -12.631 -32.102 1.00 85.25 162 LYS A N 1
ATOM 1326 C CA . LYS A 1 162 ? 21.303 -12.759 -32.508 1.00 85.25 162 LYS A CA 1
ATOM 1327 C C . LYS A 1 162 ? 21.495 -13.744 -33.670 1.00 85.25 162 LYS A C 1
ATOM 1329 O O . LYS A 1 162 ? 22.364 -13.507 -34.509 1.00 85.25 162 LYS A O 1
ATOM 1334 N N . ASP A 1 163 ? 20.688 -14.800 -33.721 1.00 84.19 163 ASP A N 1
ATOM 1335 C CA . ASP A 1 163 ? 20.720 -15.788 -34.795 1.00 84.19 163 ASP A CA 1
ATOM 1336 C C . ASP A 1 163 ? 20.199 -15.180 -36.098 1.00 84.19 163 ASP A C 1
ATOM 1338 O O . ASP A 1 163 ? 20.853 -15.356 -37.120 1.00 84.19 163 ASP A O 1
ATOM 1342 N N . PHE A 1 164 ? 19.180 -14.309 -36.045 1.00 87.69 164 PHE A N 1
ATOM 1343 C CA . PHE A 1 164 ? 18.738 -13.532 -37.212 1.00 87.69 164 PHE A CA 1
ATOM 1344 C C . PHE A 1 164 ? 19.905 -12.805 -37.895 1.00 87.69 164 PHE A C 1
ATOM 1346 O O . PHE A 1 164 ? 20.109 -12.938 -39.102 1.00 87.69 164 PHE A O 1
ATOM 1353 N N . PHE A 1 165 ? 20.715 -12.075 -37.117 1.00 79.81 165 PHE A N 1
ATOM 1354 C CA . PHE A 1 165 ? 21.887 -11.368 -37.643 1.00 79.81 165 PHE A CA 1
ATOM 1355 C C . PHE A 1 165 ? 22.992 -12.327 -38.099 1.00 79.81 165 PHE A C 1
ATOM 1357 O O . PHE A 1 165 ? 23.689 -12.022 -39.061 1.00 79.81 165 PHE A O 1
ATOM 1364 N N . LYS A 1 166 ? 23.181 -13.466 -37.426 1.00 75.38 166 LYS A N 1
ATOM 1365 C CA . LYS A 1 166 ? 24.204 -14.460 -37.782 1.00 75.38 166 LYS A CA 1
ATOM 1366 C C . LYS A 1 166 ? 23.883 -15.169 -39.094 1.00 75.38 166 LYS A C 1
ATOM 1368 O O . LYS A 1 166 ? 24.742 -15.219 -39.966 1.00 75.38 166 LYS A O 1
ATOM 1373 N N . GLU A 1 167 ? 22.663 -15.668 -39.235 1.00 72.94 167 GLU A N 1
ATOM 1374 C CA . GLU A 1 167 ? 22.165 -16.352 -40.433 1.00 72.94 167 GLU A CA 1
ATOM 1375 C C . GLU A 1 167 ? 22.165 -15.447 -41.661 1.00 72.94 167 GLU A C 1
ATOM 1377 O O . GLU A 1 167 ? 22.291 -15.946 -42.767 1.00 72.94 167 GLU A O 1
ATOM 1382 N N . ARG A 1 168 ? 22.067 -14.125 -41.457 1.00 71.50 168 ARG A N 1
ATOM 1383 C CA . ARG A 1 168 ? 22.096 -13.091 -42.507 1.00 71.50 168 ARG A CA 1
ATOM 1384 C C . ARG A 1 168 ? 23.440 -12.383 -42.620 1.00 71.50 168 ARG A C 1
ATOM 1386 O O . ARG A 1 168 ? 23.550 -11.378 -43.315 1.00 71.50 168 ARG A O 1
ATOM 1393 N N . GLY A 1 169 ? 24.468 -12.871 -41.924 1.00 64.62 169 GLY A N 1
ATOM 1394 C CA . GLY A 1 169 ? 25.835 -12.391 -42.121 1.00 64.62 169 GLY A CA 1
ATOM 1395 C C . GLY A 1 169 ? 26.125 -11.022 -41.519 1.00 64.62 169 GLY A C 1
ATOM 1396 O O . GLY A 1 169 ? 27.227 -10.495 -41.616 1.00 64.62 169 GLY A O 1
ATOM 1397 N N . MET A 1 170 ? 25.144 -10.458 -40.826 1.00 74.69 170 MET A N 1
ATOM 1398 C CA . MET A 1 170 ? 25.178 -9.147 -40.193 1.00 74.69 170 MET A CA 1
ATOM 1399 C C . MET A 1 170 ? 25.681 -9.204 -38.740 1.00 74.69 170 MET A C 1
ATOM 1401 O O . MET A 1 170 ? 25.575 -8.223 -38.001 1.00 74.69 170 MET A O 1
ATOM 1405 N N . ILE A 1 171 ? 26.225 -10.340 -38.283 1.00 70.31 171 ILE A N 1
ATOM 1406 C CA . ILE A 1 171 ? 26.732 -10.483 -36.908 1.00 70.31 171 ILE A CA 1
ATOM 1407 C C . ILE A 1 171 ? 27.894 -9.524 -36.614 1.00 70.31 171 ILE A C 1
ATOM 1409 O O . ILE A 1 171 ? 28.026 -9.031 -35.491 1.00 70.31 171 ILE A O 1
ATOM 1413 N N . SER A 1 172 ? 28.702 -9.210 -37.629 1.00 62.12 172 SER A N 1
ATOM 1414 C CA . SER A 1 172 ? 29.772 -8.211 -37.560 1.00 62.12 172 SER A CA 1
ATOM 1415 C C . SER A 1 172 ? 29.221 -6.828 -37.197 1.00 62.12 172 SER A C 1
ATOM 1417 O O . SER A 1 172 ? 29.777 -6.168 -36.319 1.00 62.12 172 SER A O 1
ATOM 1419 N N . PHE A 1 173 ? 28.073 -6.425 -37.757 1.00 71.31 173 PHE A N 1
ATOM 1420 C CA . PHE A 1 173 ? 27.430 -5.151 -37.419 1.00 71.31 173 PHE A CA 1
ATOM 1421 C C . PHE A 1 173 ? 27.062 -5.075 -35.938 1.00 71.31 173 PHE A C 1
ATOM 1423 O O . PHE A 1 173 ? 27.314 -4.054 -35.293 1.00 71.31 173 PHE A O 1
ATOM 1430 N N . LEU A 1 174 ? 26.517 -6.159 -35.374 1.00 71.12 174 LEU A N 1
ATOM 1431 C CA . LEU A 1 174 ? 26.203 -6.210 -33.947 1.00 71.12 174 LEU A CA 1
ATOM 1432 C C . LEU A 1 174 ? 27.456 -6.042 -33.096 1.00 71.12 174 LEU A C 1
ATOM 1434 O O . LEU A 1 174 ? 27.475 -5.212 -32.187 1.00 71.12 174 LEU A O 1
ATOM 1438 N N . ASN A 1 175 ? 28.491 -6.830 -33.377 1.00 66.19 175 ASN A N 1
ATOM 1439 C CA . ASN A 1 175 ? 29.702 -6.863 -32.565 1.00 66.19 175 ASN A CA 1
ATOM 1440 C C . ASN A 1 175 ? 30.458 -5.529 -32.610 1.00 66.19 175 ASN A C 1
ATOM 1442 O O . ASN A 1 175 ? 30.919 -5.069 -31.568 1.00 66.19 175 ASN A O 1
ATOM 1446 N N . ILE A 1 176 ? 30.525 -4.892 -33.782 1.00 60.62 176 ILE A N 1
ATOM 1447 C CA . ILE A 1 176 ? 31.332 -3.686 -33.994 1.00 60.62 176 ILE A CA 1
ATOM 1448 C C . ILE A 1 176 ? 30.595 -2.410 -33.554 1.00 60.62 176 ILE A C 1
ATOM 1450 O O . ILE A 1 176 ? 31.190 -1.558 -32.897 1.00 60.62 176 ILE A O 1
ATOM 1454 N N . PHE A 1 177 ? 29.298 -2.265 -33.857 1.00 64.75 177 PHE A N 1
ATOM 1455 C CA . PHE A 1 177 ? 28.573 -0.995 -33.642 1.00 64.75 177 PHE A CA 1
ATOM 1456 C C . PHE A 1 177 ? 27.594 -1.004 -32.470 1.00 64.75 177 PHE A C 1
ATOM 1458 O O . PHE A 1 177 ? 27.175 0.063 -32.003 1.00 64.75 177 PHE A O 1
ATOM 1465 N N . TYR A 1 178 ? 27.210 -2.190 -32.003 1.00 71.88 178 TYR A N 1
ATOM 1466 C CA . TYR A 1 178 ? 26.118 -2.367 -31.045 1.00 71.88 178 TYR A CA 1
ATOM 1467 C C . TYR A 1 178 ? 26.502 -3.273 -29.871 1.00 71.88 178 TYR A C 1
ATOM 1469 O O . TYR A 1 178 ? 25.625 -3.790 -29.181 1.00 71.88 178 TYR A O 1
ATOM 1477 N N . SER A 1 179 ? 27.804 -3.477 -29.634 1.00 71.00 179 SER A N 1
ATOM 1478 C CA . SER A 1 179 ? 28.333 -4.288 -28.525 1.00 71.00 179 SER A CA 1
ATOM 1479 C C . SER A 1 179 ? 27.707 -5.691 -28.442 1.00 71.00 179 SER A C 1
ATOM 1481 O O . SER A 1 179 ? 27.435 -6.208 -27.358 1.00 71.00 179 SER A O 1
ATOM 1483 N N . GLY A 1 180 ? 27.425 -6.290 -29.600 1.00 73.25 180 GLY A N 1
ATOM 1484 C CA . GLY A 1 180 ? 26.809 -7.609 -29.727 1.00 73.25 180 GLY A CA 1
ATOM 1485 C C . GLY A 1 180 ? 25.313 -7.659 -29.391 1.00 73.25 180 GLY A C 1
ATOM 1486 O O . GLY A 1 180 ? 24.797 -8.755 -29.174 1.00 73.25 180 GLY A O 1
ATOM 1487 N N . SER A 1 181 ? 24.621 -6.515 -29.310 1.00 80.06 181 SER A N 1
ATOM 1488 C CA . SER A 1 181 ? 23.210 -6.413 -28.908 1.00 80.06 181 SER A CA 1
ATOM 1489 C C . SER A 1 181 ? 22.269 -6.215 -30.108 1.00 80.06 181 SER A C 1
ATOM 1491 O O . SER A 1 181 ? 22.240 -5.115 -30.671 1.00 80.06 181 SER A O 1
ATOM 1493 N N . PRO A 1 182 ? 21.442 -7.223 -30.466 1.00 87.12 182 PRO A N 1
ATOM 1494 C CA . PRO A 1 182 ? 20.400 -7.083 -31.488 1.00 87.12 182 PRO A CA 1
ATOM 1495 C C . PRO A 1 182 ? 19.418 -5.947 -31.181 1.00 87.12 182 PRO A C 1
ATOM 1497 O O . PRO A 1 182 ? 19.118 -5.140 -32.058 1.00 87.12 182 PRO A O 1
ATOM 1500 N N . TYR A 1 183 ? 19.005 -5.810 -29.914 1.00 84.25 183 TYR A N 1
ATOM 1501 C CA . TYR A 1 183 ? 18.146 -4.712 -29.473 1.00 84.25 183 TYR A CA 1
ATOM 1502 C C . TYR A 1 183 ? 18.750 -3.352 -29.817 1.00 84.25 183 TYR A C 1
ATOM 1504 O O . TYR A 1 183 ? 18.055 -2.514 -30.367 1.00 84.25 183 TYR A O 1
ATOM 1512 N N . MET A 1 184 ? 20.034 -3.109 -29.523 1.00 78.00 184 MET A N 1
ATOM 1513 C CA . MET A 1 184 ? 20.636 -1.795 -29.792 1.00 78.00 184 MET A CA 1
ATOM 1514 C C . MET A 1 184 ? 20.667 -1.474 -31.287 1.00 78.00 184 MET A C 1
ATOM 1516 O O . MET A 1 184 ? 20.494 -0.314 -31.655 1.00 78.00 184 MET A O 1
ATOM 1520 N N . ALA A 1 185 ? 20.867 -2.491 -32.121 1.00 83.62 185 ALA A N 1
ATOM 1521 C CA . ALA A 1 185 ? 20.900 -2.359 -33.568 1.00 83.62 185 ALA A CA 1
ATOM 1522 C C . ALA A 1 185 ? 19.517 -2.003 -34.132 1.00 83.62 185 ALA A C 1
ATOM 1524 O O . ALA A 1 185 ? 19.366 -1.027 -34.866 1.00 83.62 185 ALA A O 1
ATOM 1525 N N . VAL A 1 186 ? 18.488 -2.732 -33.704 1.00 86.56 186 VAL A N 1
ATOM 1526 C CA . VAL A 1 186 ? 17.095 -2.478 -34.090 1.00 86.56 186 VAL A CA 1
ATOM 1527 C C . VAL A 1 186 ? 16.589 -1.155 -33.510 1.00 86.56 186 VAL A C 1
ATOM 1529 O O . VAL A 1 186 ? 15.986 -0.347 -34.206 1.00 86.56 186 VAL A O 1
ATOM 1532 N N . ASN A 1 187 ? 16.860 -0.879 -32.242 1.00 81.94 187 ASN A N 1
ATOM 1533 C CA . ASN A 1 187 ? 16.433 0.346 -31.577 1.00 81.94 187 ASN A CA 1
ATOM 1534 C C . ASN A 1 187 ? 17.037 1.602 -32.236 1.00 81.94 187 ASN A C 1
ATOM 1536 O O . ASN A 1 187 ? 16.378 2.638 -32.310 1.00 81.94 187 ASN A O 1
ATOM 1540 N N . ASP A 1 188 ? 18.262 1.502 -32.760 1.00 77.00 188 ASP A N 1
ATOM 1541 C CA . ASP A 1 188 ? 18.873 2.529 -33.608 1.00 77.00 188 ASP A CA 1
ATOM 1542 C C . ASP A 1 188 ? 18.222 2.589 -35.005 1.00 77.00 188 ASP A C 1
ATOM 1544 O O . ASP A 1 188 ? 17.980 3.686 -35.502 1.00 77.00 188 ASP A O 1
ATOM 1548 N N . ALA A 1 189 ? 17.868 1.444 -35.610 1.00 82.12 189 ALA A N 1
ATOM 1549 C CA . ALA A 1 189 ? 17.128 1.337 -36.881 1.00 82.12 189 ALA A CA 1
ATOM 1550 C C . ALA A 1 189 ? 15.753 2.017 -36.874 1.00 82.12 189 ALA A C 1
ATOM 1552 O O . ALA A 1 189 ? 15.388 2.690 -37.844 1.00 82.12 189 ALA A O 1
ATOM 1553 N N . TYR A 1 190 ? 15.037 1.898 -35.761 1.00 77.75 190 TYR A N 1
ATOM 1554 C CA . TYR A 1 190 ? 13.669 2.387 -35.591 1.00 77.75 190 TYR A CA 1
ATOM 1555 C C . TYR A 1 190 ? 13.567 3.586 -34.640 1.00 77.75 190 TYR A C 1
ATOM 1557 O O . TYR A 1 190 ? 12.491 3.870 -34.127 1.00 77.75 190 TYR A O 1
ATOM 1565 N N . PHE A 1 191 ? 14.667 4.304 -34.386 1.00 73.69 191 PHE A N 1
ATOM 1566 C CA . PHE A 1 191 ? 14.681 5.543 -33.593 1.00 73.69 191 PHE A CA 1
ATOM 1567 C C . PHE A 1 191 ? 13.949 5.451 -32.237 1.00 73.69 191 PHE A C 1
ATOM 1569 O O . PHE A 1 191 ? 13.193 6.347 -31.867 1.00 73.69 191 PHE A O 1
ATOM 1576 N N . ASN A 1 192 ? 14.203 4.392 -31.466 1.00 67.50 192 ASN A N 1
ATOM 1577 C CA . ASN A 1 192 ? 13.590 4.134 -30.154 1.00 67.50 192 ASN A CA 1
ATOM 1578 C C . ASN A 1 192 ? 12.078 3.843 -30.147 1.00 67.50 192 ASN A C 1
ATOM 1580 O O . ASN A 1 192 ? 11.437 4.007 -29.112 1.00 67.50 192 ASN A O 1
ATOM 1584 N N . GLN A 1 193 ? 11.499 3.395 -31.264 1.00 73.69 193 GLN A N 1
ATOM 1585 C CA . GLN A 1 193 ? 10.082 3.000 -31.305 1.00 73.69 193 GLN A CA 1
ATOM 1586 C C . GLN A 1 193 ? 9.795 1.631 -30.663 1.00 73.69 193 GLN A C 1
ATOM 1588 O O . GLN A 1 193 ? 8.636 1.331 -30.403 1.00 73.69 193 GLN A O 1
ATOM 1593 N N . ILE A 1 194 ? 10.821 0.810 -30.405 1.00 77.19 194 ILE A N 1
ATOM 1594 C CA . ILE A 1 194 ? 10.671 -0.530 -29.815 1.00 77.19 194 ILE A CA 1
ATOM 1595 C C . ILE A 1 194 ? 11.158 -0.518 -28.373 1.00 77.19 194 ILE A C 1
ATOM 1597 O O . ILE A 1 194 ? 12.307 -0.147 -28.094 1.00 77.19 194 ILE A O 1
ATOM 1601 N N . LEU A 1 195 ? 10.305 -0.955 -27.449 1.00 81.44 195 LEU A N 1
ATOM 1602 C CA . LEU A 1 195 ? 10.641 -0.922 -26.037 1.00 81.44 195 LEU A CA 1
ATOM 1603 C C . LEU A 1 195 ? 11.546 -2.115 -25.679 1.00 81.44 195 LEU A C 1
ATOM 1605 O O . LEU A 1 195 ? 11.287 -3.252 -26.068 1.00 81.44 195 LEU A O 1
ATOM 1609 N N . PRO A 1 196 ? 12.617 -1.905 -24.898 1.00 81.81 196 PRO A N 1
ATOM 1610 C CA . PRO A 1 196 ? 13.572 -2.969 -24.573 1.00 81.81 196 PRO A CA 1
ATOM 1611 C C . PRO A 1 196 ? 12.991 -4.133 -23.769 1.00 81.81 196 PRO A C 1
ATOM 1613 O O . PRO A 1 196 ? 13.590 -5.203 -23.755 1.00 81.81 196 PRO A O 1
ATOM 1616 N N . TRP A 1 197 ? 11.867 -3.930 -23.081 1.00 85.62 197 TRP A N 1
ATOM 1617 C CA . TRP A 1 197 ? 11.148 -4.967 -22.333 1.00 85.62 197 TRP A CA 1
ATOM 1618 C C . TRP A 1 197 ? 10.126 -5.742 -23.167 1.00 85.62 197 TRP A C 1
ATOM 1620 O O . TRP A 1 197 ? 9.601 -6.734 -22.683 1.00 85.62 197 TRP A O 1
ATOM 1630 N N . GLU A 1 198 ? 9.888 -5.347 -24.420 1.00 82.44 198 GLU A N 1
ATOM 1631 C CA . GLU A 1 198 ? 9.118 -6.158 -25.375 1.00 82.44 198 GLU A CA 1
ATOM 1632 C C . GLU A 1 198 ? 9.964 -7.296 -25.972 1.00 82.44 198 GLU A C 1
ATOM 1634 O O . GLU A 1 198 ? 9.436 -8.203 -26.603 1.00 82.44 198 GLU A O 1
ATOM 1639 N N . TRP A 1 199 ? 11.282 -7.275 -25.752 1.00 80.94 199 TRP A N 1
ATOM 1640 C CA . TRP A 1 199 ? 12.205 -8.325 -26.175 1.00 80.94 199 TRP A CA 1
ATOM 1641 C C . TRP A 1 199 ? 12.227 -9.491 -25.190 1.00 80.94 199 TRP A C 1
ATOM 1643 O O . TRP A 1 199 ? 12.139 -9.301 -23.977 1.00 80.94 199 TRP A O 1
ATOM 1653 N N . SER A 1 200 ? 12.508 -10.693 -25.701 1.00 69.81 200 SER A N 1
ATOM 1654 C CA . SER A 1 200 ? 12.701 -11.898 -24.875 1.00 69.81 200 SER A CA 1
ATOM 1655 C C . SER A 1 200 ? 13.781 -11.732 -23.796 1.00 69.81 200 SER A C 1
ATOM 1657 O O . SER A 1 200 ? 13.727 -12.373 -22.744 1.00 69.81 200 SER A O 1
ATOM 1659 N N . ARG A 1 201 ? 14.775 -10.866 -24.037 1.00 72.19 201 ARG A N 1
ATOM 1660 C CA . ARG A 1 201 ? 15.802 -10.482 -23.063 1.00 72.19 201 ARG A CA 1
ATOM 1661 C C . ARG A 1 201 ? 16.136 -9.000 -23.176 1.00 72.19 201 ARG A C 1
ATOM 1663 O O . ARG A 1 201 ? 16.688 -8.551 -24.178 1.00 72.19 201 ARG A O 1
ATOM 1670 N N . VAL A 1 202 ? 15.900 -8.269 -22.090 1.00 80.25 202 VAL A N 1
ATOM 1671 C CA . VAL A 1 202 ? 16.364 -6.885 -21.938 1.00 80.25 202 VAL A CA 1
ATOM 1672 C C . VAL A 1 202 ? 17.905 -6.845 -21.992 1.00 80.25 202 VAL A C 1
ATOM 1674 O O . VAL A 1 202 ? 18.549 -7.716 -21.395 1.00 80.25 202 VAL A O 1
ATOM 1677 N N . PRO A 1 203 ? 18.531 -5.847 -22.654 1.00 73.25 203 PRO A N 1
ATOM 1678 C CA . PRO A 1 203 ? 19.986 -5.734 -22.722 1.00 73.25 203 PRO A CA 1
ATOM 1679 C C . PRO A 1 203 ? 20.679 -5.788 -21.358 1.00 73.25 203 PRO A C 1
ATOM 1681 O O . PRO A 1 203 ? 20.176 -5.288 -20.345 1.00 73.25 203 PRO A O 1
ATOM 1684 N N . LYS A 1 204 ? 21.899 -6.336 -21.344 1.00 70.81 204 LYS A N 1
ATOM 1685 C CA . LYS A 1 204 ? 22.722 -6.404 -20.133 1.00 70.81 204 LYS A CA 1
ATOM 1686 C C . LYS A 1 204 ? 22.908 -5.003 -19.536 1.00 70.81 204 LYS A C 1
ATOM 1688 O O . LYS A 1 204 ? 23.172 -4.041 -20.252 1.00 70.81 204 LYS A O 1
ATOM 1693 N N . ASN A 1 205 ? 22.777 -4.901 -18.213 1.00 73.12 205 ASN A N 1
ATOM 1694 C CA . ASN A 1 205 ? 22.914 -3.666 -17.430 1.00 73.12 205 ASN A CA 1
ATOM 1695 C C . ASN A 1 205 ? 21.900 -2.551 -17.757 1.00 73.12 205 ASN A C 1
ATOM 1697 O O . ASN A 1 205 ? 22.043 -1.448 -17.232 1.00 73.12 205 ASN A O 1
ATOM 1701 N N . TYR A 1 206 ? 20.851 -2.805 -18.550 1.00 78.50 206 TYR A N 1
ATOM 1702 C CA . TYR A 1 206 ? 19.865 -1.782 -18.932 1.00 78.50 206 TYR A CA 1
ATOM 1703 C C . TYR A 1 206 ? 19.230 -1.074 -17.717 1.00 78.50 206 TYR A C 1
ATOM 1705 O O . TYR A 1 206 ? 19.151 0.160 -17.679 1.00 78.50 206 TYR A O 1
ATOM 1713 N N . TRP A 1 207 ? 18.875 -1.854 -16.689 1.00 83.81 207 TRP A N 1
ATOM 1714 C CA . TRP A 1 207 ? 18.287 -1.398 -15.419 1.00 83.81 207 TRP A CA 1
ATOM 1715 C C . TRP A 1 207 ? 19.305 -0.946 -14.366 1.00 83.81 207 TRP A C 1
ATOM 1717 O O . TRP A 1 207 ? 18.927 -0.493 -13.291 1.00 83.81 207 TRP A O 1
ATOM 1727 N N . GLN A 1 208 ? 20.600 -1.066 -14.652 1.00 76.12 208 GLN A N 1
ATOM 1728 C CA . GLN A 1 208 ? 21.679 -0.669 -13.740 1.0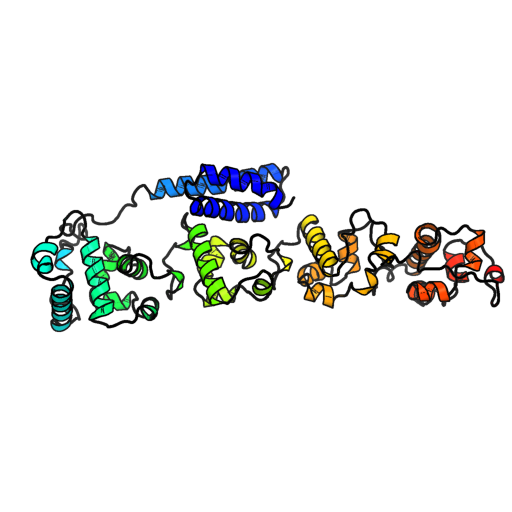0 76.12 208 GLN A CA 1
ATOM 1729 C C . GLN A 1 208 ? 22.292 0.683 -14.133 1.00 76.12 208 GLN A C 1
ATOM 1731 O O . GLN A 1 208 ? 23.259 1.143 -13.528 1.00 76.12 208 GLN A O 1
ATOM 1736 N N . THR A 1 209 ? 21.716 1.335 -15.146 1.00 68.44 209 THR A N 1
ATOM 1737 C CA . THR A 1 209 ? 22.116 2.674 -15.584 1.00 68.44 209 THR A CA 1
ATOM 1738 C C . THR A 1 209 ? 21.532 3.764 -14.680 1.00 68.44 209 THR A C 1
ATOM 1740 O O . THR A 1 209 ? 20.576 3.554 -13.941 1.00 68.44 209 THR A O 1
ATOM 1743 N N . ASN A 1 210 ? 22.089 4.964 -14.761 1.00 63.09 210 ASN A N 1
ATOM 1744 C CA . ASN A 1 210 ? 21.515 6.206 -14.228 1.00 63.09 210 ASN A CA 1
ATOM 1745 C C . ASN A 1 210 ? 20.090 6.486 -14.739 1.00 63.09 210 ASN A C 1
ATOM 1747 O O . ASN A 1 210 ? 19.263 6.993 -13.996 1.00 63.09 210 ASN A O 1
ATOM 1751 N N . LEU A 1 211 ? 19.771 6.091 -15.974 1.00 67.50 211 LEU A N 1
ATOM 1752 C CA . LEU A 1 211 ? 18.430 6.236 -16.541 1.00 67.50 211 LEU A CA 1
ATOM 1753 C C . LEU A 1 211 ? 17.436 5.196 -16.012 1.00 67.50 211 LEU A C 1
ATOM 1755 O O . LEU A 1 211 ? 16.305 5.158 -16.488 1.00 67.50 211 LEU A O 1
ATOM 1759 N N . LYS A 1 212 ? 17.826 4.326 -15.068 1.00 79.44 212 LYS A N 1
ATOM 1760 C CA . LYS A 1 212 ? 16.979 3.217 -14.617 1.00 79.44 212 LYS A CA 1
ATOM 1761 C C . LYS A 1 212 ? 15.625 3.672 -14.094 1.00 79.44 212 LYS A C 1
ATOM 1763 O O . LYS A 1 212 ? 14.654 2.998 -14.391 1.00 79.44 212 LYS A O 1
ATOM 1768 N N . PHE A 1 213 ? 15.545 4.799 -13.381 1.00 78.88 213 PHE A N 1
ATOM 1769 C CA . PHE A 1 213 ? 14.270 5.306 -12.874 1.00 78.88 213 PHE A CA 1
ATOM 1770 C C . PHE A 1 213 ? 13.414 5.861 -14.009 1.00 78.88 213 PHE A C 1
ATOM 1772 O O . PHE A 1 213 ? 12.293 5.405 -14.162 1.00 78.88 213 PHE A O 1
ATOM 1779 N N . ARG A 1 214 ? 13.947 6.723 -14.887 1.00 78.62 214 ARG A N 1
ATOM 1780 C CA . ARG A 1 214 ? 13.221 7.175 -16.092 1.00 78.62 214 ARG A CA 1
ATOM 1781 C C . ARG A 1 214 ? 12.710 5.994 -16.927 1.00 78.62 214 ARG A C 1
ATOM 1783 O O . ARG A 1 214 ? 11.537 5.929 -17.263 1.00 78.62 214 ARG A O 1
ATOM 1790 N N . ARG A 1 215 ? 13.577 5.023 -17.215 1.00 84.31 215 ARG A N 1
ATOM 1791 C CA . ARG A 1 215 ? 13.217 3.814 -17.972 1.00 84.31 215 ARG A CA 1
ATOM 1792 C C . ARG A 1 215 ? 12.172 2.982 -17.240 1.00 84.31 215 ARG A C 1
ATOM 1794 O O . ARG A 1 215 ? 11.253 2.476 -17.868 1.00 84.31 215 ARG A O 1
ATOM 1801 N N . ALA A 1 216 ? 12.310 2.839 -15.923 1.00 90.06 216 ALA A N 1
ATOM 1802 C CA . ALA A 1 216 ? 11.355 2.113 -15.103 1.00 90.06 216 ALA A CA 1
ATOM 1803 C C . ALA A 1 216 ? 10.001 2.823 -15.046 1.00 90.06 216 ALA A C 1
ATOM 1805 O O . ALA A 1 216 ? 8.980 2.154 -15.079 1.00 90.06 216 ALA A O 1
ATOM 1806 N N . ARG A 1 217 ? 9.975 4.158 -15.038 1.00 88.25 217 ARG A N 1
ATOM 1807 C CA . ARG A 1 217 ? 8.752 4.960 -15.144 1.00 88.25 217 ARG A CA 1
ATOM 1808 C C . ARG A 1 217 ? 8.009 4.636 -16.431 1.00 88.25 217 ARG A C 1
ATOM 1810 O O . ARG A 1 217 ? 6.825 4.323 -16.391 1.00 88.25 217 ARG A O 1
ATOM 1817 N N . ASP A 1 218 ? 8.719 4.685 -17.556 1.00 87.19 218 ASP A N 1
ATOM 1818 C CA . ASP A 1 218 ? 8.140 4.433 -18.875 1.00 87.19 218 ASP A CA 1
ATOM 1819 C C . ASP A 1 218 ? 7.661 2.972 -18.983 1.00 87.19 218 ASP A C 1
ATOM 1821 O O . ASP A 1 218 ? 6.567 2.705 -19.480 1.00 87.19 218 ASP A O 1
ATOM 1825 N N . ALA A 1 219 ? 8.423 2.031 -18.420 1.00 93.06 219 ALA A N 1
ATOM 1826 C CA . ALA A 1 219 ? 8.056 0.622 -18.333 1.00 93.06 219 ALA A CA 1
ATOM 1827 C C . ALA A 1 219 ? 6.835 0.360 -17.444 1.00 93.06 219 ALA A C 1
ATOM 1829 O O . ALA A 1 219 ? 5.948 -0.393 -17.835 1.00 93.06 219 ALA A O 1
ATOM 1830 N N . VAL A 1 220 ? 6.753 0.993 -16.272 1.00 95.56 220 VAL A N 1
ATOM 1831 C CA . VAL A 1 220 ? 5.593 0.905 -15.374 1.00 95.56 220 VAL A CA 1
ATOM 1832 C C . VAL A 1 220 ? 4.368 1.547 -16.026 1.00 95.56 220 VAL A C 1
ATOM 1834 O O . VAL A 1 220 ? 3.274 0.999 -15.926 1.00 95.56 220 VAL A O 1
AT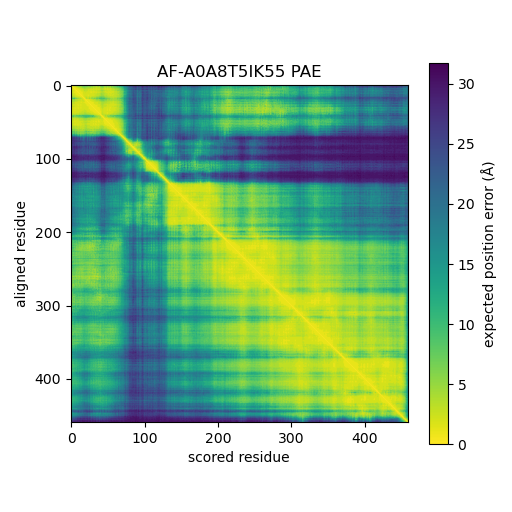OM 1837 N N . ALA A 1 221 ? 4.525 2.672 -16.727 1.00 92.44 221 ALA A N 1
ATOM 1838 C CA . ALA A 1 221 ? 3.433 3.317 -17.451 1.00 92.44 221 ALA A CA 1
ATOM 1839 C C . ALA A 1 221 ? 2.891 2.420 -18.573 1.00 92.44 221 ALA A C 1
ATOM 1841 O O . ALA A 1 221 ? 1.674 2.246 -18.678 1.00 92.44 221 ALA A O 1
ATOM 1842 N N . TRP A 1 222 ? 3.785 1.813 -19.360 1.00 93.88 222 TRP A N 1
ATOM 1843 C CA . TRP A 1 222 ? 3.434 0.818 -20.375 1.00 93.88 222 TRP A CA 1
ATOM 1844 C C . TRP A 1 222 ? 2.750 -0.405 -19.755 1.00 93.88 222 TRP A C 1
ATOM 1846 O O . TRP A 1 222 ? 1.672 -0.781 -20.204 1.00 93.88 222 TRP A O 1
ATOM 1856 N N . PHE A 1 223 ? 3.318 -0.970 -18.686 1.00 95.81 223 PHE A N 1
ATOM 1857 C CA . PHE A 1 223 ? 2.768 -2.129 -17.978 1.00 95.81 223 PHE A CA 1
ATOM 1858 C C . PHE A 1 223 ? 1.354 -1.852 -17.479 1.00 95.81 223 PHE A C 1
ATOM 1860 O O . PHE A 1 223 ? 0.435 -2.626 -17.731 1.00 95.81 223 PHE A O 1
ATOM 1867 N N . ALA A 1 224 ? 1.170 -0.705 -16.829 1.00 96.06 224 ALA A N 1
ATOM 1868 C CA . ALA A 1 224 ? -0.115 -0.298 -16.301 1.00 96.06 224 ALA A CA 1
ATOM 1869 C C . ALA A 1 224 ? -1.140 -0.068 -17.418 1.00 96.06 224 ALA A C 1
ATOM 1871 O O . ALA A 1 224 ? -2.282 -0.470 -17.269 1.00 96.06 224 ALA A O 1
ATOM 1872 N N . LYS A 1 225 ? -0.747 0.505 -18.562 1.00 94.50 225 LYS A N 1
ATOM 1873 C CA . LYS A 1 225 ? -1.641 0.607 -19.726 1.00 94.50 225 LYS A CA 1
ATOM 1874 C C . LYS A 1 225 ? -1.997 -0.771 -20.294 1.00 94.50 225 LYS A C 1
ATOM 1876 O O . LYS A 1 225 ? -3.139 -0.991 -20.659 1.00 94.50 225 LYS A O 1
ATOM 1881 N N . LYS A 1 226 ? -1.029 -1.685 -20.384 1.00 92.56 226 LYS A N 1
ATOM 1882 C CA . LYS A 1 226 ? -1.216 -3.025 -20.960 1.00 92.56 226 LYS A CA 1
ATOM 1883 C C . LYS A 1 226 ? -2.098 -3.931 -20.097 1.00 92.56 226 LYS A C 1
ATOM 1885 O O . LYS A 1 226 ? -2.759 -4.814 -20.626 1.00 92.56 226 LYS A O 1
ATOM 1890 N N . ARG A 1 227 ? -2.072 -3.733 -18.779 1.00 94.31 227 ARG A N 1
ATOM 1891 C CA . ARG A 1 227 ? -2.845 -4.495 -17.786 1.00 94.31 227 ARG A CA 1
ATOM 1892 C C . ARG A 1 227 ? -4.099 -3.757 -17.299 1.00 94.31 227 ARG A C 1
ATOM 1894 O O . ARG A 1 227 ? -4.679 -4.191 -16.313 1.00 94.31 227 ARG A O 1
ATOM 1901 N N . ASP A 1 228 ? -4.469 -2.650 -17.946 1.00 95.44 228 ASP A N 1
ATOM 1902 C CA . ASP A 1 228 ? -5.621 -1.812 -17.586 1.00 95.44 228 ASP A CA 1
ATOM 1903 C C . ASP A 1 228 ? -5.628 -1.324 -16.119 1.00 95.44 228 ASP A C 1
ATOM 1905 O O . ASP A 1 228 ? -6.653 -1.295 -15.449 1.00 95.44 228 ASP A O 1
ATOM 1909 N N . ILE A 1 229 ? -4.460 -0.910 -15.616 1.00 96.62 229 ILE A N 1
ATOM 1910 C CA . ILE A 1 229 ? -4.255 -0.360 -14.268 1.00 96.62 229 ILE A CA 1
ATOM 1911 C C . ILE A 1 229 ? -4.285 1.172 -14.341 1.00 96.62 229 ILE A C 1
ATOM 1913 O O . ILE A 1 229 ? -3.299 1.831 -14.735 1.00 96.62 229 ILE A O 1
ATOM 1917 N N . PHE A 1 230 ? -5.415 1.747 -13.935 1.00 94.62 230 PHE A N 1
ATOM 1918 C CA . PHE A 1 230 ? -5.685 3.184 -14.007 1.00 94.62 230 PHE A CA 1
ATOM 1919 C C . PHE A 1 230 ? -5.938 3.830 -12.641 1.00 94.62 230 PHE A C 1
ATOM 1921 O O . PHE A 1 230 ? -5.906 5.057 -12.552 1.00 94.62 230 PHE A O 1
ATOM 1928 N N . SER A 1 231 ? -6.118 3.031 -11.590 1.00 95.00 231 SER A N 1
ATOM 1929 C CA . SER A 1 231 ? -6.445 3.479 -10.234 1.00 95.00 231 SER A CA 1
ATOM 1930 C C . SER A 1 231 ? -5.651 2.739 -9.144 1.00 95.00 231 SER A C 1
ATOM 1932 O O . SER A 1 231 ? -4.921 1.777 -9.412 1.00 95.00 231 SER A O 1
ATOM 1934 N N . ILE A 1 232 ? -5.787 3.195 -7.893 1.00 93.75 232 ILE A N 1
ATOM 1935 C CA . ILE A 1 232 ? -5.201 2.539 -6.711 1.00 93.75 232 ILE A CA 1
ATOM 1936 C C . ILE A 1 232 ? -5.838 1.163 -6.510 1.00 93.75 232 ILE A C 1
ATOM 1938 O O . ILE A 1 232 ? -5.157 0.207 -6.141 1.00 93.75 232 ILE A O 1
ATOM 1942 N N . GLU A 1 233 ? -7.136 1.060 -6.770 1.00 91.19 233 GLU A N 1
ATOM 1943 C CA . GLU A 1 233 ? -7.929 -0.154 -6.633 1.00 91.19 233 GLU A CA 1
ATOM 1944 C C . GLU A 1 233 ? -7.398 -1.254 -7.564 1.00 91.19 233 GLU A C 1
ATOM 1946 O O . GLU A 1 233 ? -7.190 -2.388 -7.126 1.00 91.19 233 GLU A O 1
ATOM 1951 N N . ASP A 1 234 ? -7.052 -0.896 -8.805 1.00 94.12 234 ASP A N 1
ATOM 1952 C CA . ASP A 1 234 ? -6.470 -1.823 -9.787 1.00 94.12 234 ASP A CA 1
ATOM 1953 C C . ASP A 1 234 ? -5.093 -2.356 -9.348 1.00 94.12 234 ASP A C 1
ATOM 1955 O O . ASP A 1 234 ? -4.687 -3.462 -9.713 1.00 94.12 234 ASP A O 1
ATOM 1959 N N . CYS A 1 235 ? -4.354 -1.601 -8.525 1.00 94.75 235 CYS A N 1
ATOM 1960 C CA . CYS A 1 235 ? -3.059 -2.041 -7.999 1.00 94.75 235 CYS A CA 1
ATOM 1961 C C . CYS A 1 235 ? -3.198 -3.234 -7.039 1.00 94.75 235 CYS A C 1
ATOM 1963 O O . CYS A 1 235 ? -2.252 -4.014 -6.873 1.00 94.75 235 CYS A O 1
ATOM 1965 N N . GLY A 1 236 ? -4.369 -3.396 -6.415 1.00 91.56 236 GLY A N 1
ATOM 1966 C CA . GLY A 1 236 ? -4.612 -4.364 -5.350 1.00 91.56 236 GLY A CA 1
ATOM 1967 C C . GLY A 1 236 ? -4.527 -5.825 -5.777 1.00 91.56 236 GLY A C 1
ATOM 1968 O O . GLY A 1 236 ? -4.364 -6.692 -4.920 1.00 91.56 236 GLY A O 1
ATOM 1969 N N . THR A 1 237 ? -4.563 -6.129 -7.075 1.00 90.56 237 THR A N 1
ATOM 1970 C CA . THR A 1 237 ? -4.426 -7.502 -7.592 1.00 90.56 237 THR A CA 1
ATOM 1971 C C . THR A 1 237 ? -3.032 -7.824 -8.122 1.00 90.56 237 THR A C 1
ATOM 1973 O O . THR A 1 237 ? -2.729 -9.002 -8.325 1.00 90.56 237 THR A O 1
ATOM 1976 N N . VAL A 1 238 ? -2.181 -6.812 -8.307 1.00 94.62 238 VAL A N 1
ATOM 1977 C CA . VAL A 1 238 ? -0.899 -6.932 -9.011 1.00 94.62 238 VAL A CA 1
ATOM 1978 C C . VAL A 1 238 ? 0.163 -7.608 -8.144 1.00 94.62 238 VAL A C 1
ATOM 1980 O O . VAL A 1 238 ? 0.435 -7.204 -7.008 1.00 94.62 238 VAL A O 1
ATOM 1983 N N . ILE A 1 239 ? 0.824 -8.619 -8.706 1.00 94.38 239 ILE A N 1
ATOM 1984 C CA . ILE A 1 239 ? 1.910 -9.379 -8.079 1.00 94.38 239 ILE A CA 1
ATOM 1985 C C . ILE A 1 239 ? 3.194 -9.341 -8.915 1.00 94.38 239 ILE A C 1
ATOM 1987 O O . ILE A 1 239 ? 3.220 -8.894 -10.056 1.00 94.38 239 ILE A O 1
ATOM 1991 N N . GLY A 1 240 ? 4.309 -9.790 -8.326 1.00 93.56 240 GLY A N 1
ATOM 1992 C CA . GLY A 1 240 ? 5.621 -9.710 -8.979 1.00 93.56 240 GLY A CA 1
ATOM 1993 C C . GLY A 1 240 ? 5.686 -10.490 -10.292 1.00 93.56 240 GLY A C 1
ATOM 1994 O O . GLY A 1 240 ? 6.360 -10.063 -11.226 1.00 93.56 240 GLY A O 1
ATOM 1995 N N . ASP A 1 241 ? 4.947 -11.595 -10.384 1.00 94.56 241 ASP A N 1
ATOM 1996 C CA . ASP A 1 241 ? 4.903 -12.421 -11.591 1.00 94.56 241 ASP A CA 1
ATOM 1997 C C . ASP A 1 241 ? 4.202 -11.721 -12.753 1.00 94.56 241 ASP A C 1
ATOM 1999 O O . ASP A 1 241 ? 4.574 -11.956 -13.899 1.00 94.56 241 ASP A O 1
ATOM 2003 N N . ASP A 1 242 ? 3.294 -10.778 -12.482 1.00 95.44 242 ASP A N 1
ATOM 2004 C CA . ASP A 1 242 ? 2.704 -9.954 -13.535 1.00 95.44 242 ASP A CA 1
ATOM 2005 C C . ASP A 1 242 ? 3.783 -9.155 -14.262 1.00 95.44 242 ASP A C 1
ATOM 2007 O O . ASP A 1 242 ? 3.836 -9.173 -15.485 1.00 95.44 242 ASP A O 1
ATOM 2011 N N . PHE A 1 243 ? 4.715 -8.537 -13.532 1.00 94.94 243 PHE A N 1
ATOM 2012 C CA . PHE A 1 243 ? 5.859 -7.857 -14.143 1.00 94.94 243 PHE A CA 1
ATOM 2013 C C . PHE A 1 243 ? 6.798 -8.839 -14.856 1.00 94.94 243 PHE A C 1
ATOM 2015 O O . PHE A 1 243 ? 7.306 -8.530 -15.933 1.00 94.94 243 PHE A O 1
ATOM 2022 N N . ARG A 1 244 ? 7.063 -10.018 -14.277 1.00 92.69 244 ARG A N 1
ATOM 2023 C CA . ARG A 1 244 ? 7.985 -11.006 -14.874 1.00 92.69 244 ARG A CA 1
ATOM 2024 C C . ARG A 1 244 ? 7.470 -11.544 -16.203 1.00 92.69 244 ARG A C 1
ATOM 2026 O O . ARG A 1 244 ? 8.255 -11.627 -17.144 1.00 92.69 244 ARG A O 1
ATOM 2033 N N . ASN A 1 245 ? 6.174 -11.832 -16.282 1.00 90.62 245 ASN A N 1
ATOM 2034 C CA . ASN A 1 245 ? 5.517 -12.315 -17.494 1.00 90.62 245 ASN A CA 1
ATOM 2035 C C . ASN A 1 245 ? 5.554 -11.279 -18.629 1.00 90.62 245 ASN A C 1
ATOM 2037 O O . ASN A 1 245 ? 5.527 -11.654 -19.793 1.00 90.62 245 ASN A O 1
ATOM 2041 N N . GLU A 1 246 ? 5.690 -9.992 -18.298 1.00 90.25 246 GLU A N 1
ATOM 2042 C CA . GLU A 1 246 ? 5.839 -8.897 -19.265 1.00 90.25 246 GLU A CA 1
ATOM 2043 C C . GLU A 1 246 ? 7.306 -8.484 -19.506 1.00 90.25 246 GLU A C 1
ATOM 2045 O O . GLU A 1 246 ? 7.574 -7.363 -19.932 1.00 90.25 246 GLU A O 1
ATOM 2050 N N . GLY A 1 247 ? 8.287 -9.329 -19.163 1.00 87.56 247 GLY A N 1
ATOM 2051 C CA . GLY A 1 247 ? 9.711 -9.028 -19.381 1.00 87.56 247 GLY A CA 1
ATOM 2052 C C . GLY A 1 247 ? 10.308 -7.990 -18.416 1.00 87.56 247 GLY A C 1
ATOM 2053 O O . GLY A 1 247 ? 11.488 -7.637 -18.512 1.00 87.56 247 GLY A O 1
ATOM 2054 N N . LEU A 1 248 ? 9.541 -7.533 -17.421 1.00 93.50 248 LEU A N 1
ATOM 2055 C CA . LEU A 1 248 ? 9.936 -6.506 -16.450 1.00 93.50 248 LEU A CA 1
ATOM 2056 C C . LEU A 1 248 ? 10.538 -7.067 -15.156 1.00 93.50 248 LEU A C 1
ATOM 2058 O O . LEU A 1 248 ? 10.843 -6.308 -14.237 1.00 93.50 248 LEU A O 1
ATOM 2062 N N . GLY A 1 249 ? 10.792 -8.376 -15.080 1.00 92.00 249 GLY A N 1
ATOM 2063 C CA . GLY A 1 249 ? 11.416 -9.001 -13.905 1.00 92.00 249 GLY A CA 1
ATOM 2064 C C . GLY A 1 249 ? 12.775 -8.390 -13.542 1.00 92.00 249 GLY A C 1
ATOM 2065 O O . GLY A 1 249 ? 13.049 -8.111 -12.376 1.00 92.00 249 GLY A O 1
ATOM 2066 N N . GLY A 1 250 ? 13.606 -8.095 -14.549 1.00 90.56 250 GLY A N 1
ATOM 2067 C CA . GLY A 1 250 ? 14.896 -7.434 -14.340 1.00 90.56 250 GLY A CA 1
ATOM 2068 C C . GLY A 1 250 ? 14.762 -6.012 -13.787 1.00 90.56 250 GLY A C 1
ATOM 2069 O O . GLY A 1 250 ? 15.558 -5.617 -12.938 1.00 90.56 250 GLY A O 1
ATOM 2070 N N . MET A 1 251 ? 13.744 -5.261 -14.225 1.00 94.31 251 MET A N 1
ATOM 2071 C CA . MET A 1 251 ? 13.439 -3.929 -13.694 1.00 94.31 251 MET A CA 1
ATOM 2072 C C . MET A 1 251 ? 13.009 -4.031 -12.236 1.00 94.31 251 MET A C 1
ATOM 2074 O O . MET A 1 251 ? 13.554 -3.334 -11.380 1.00 94.31 251 MET A O 1
ATOM 2078 N N . LEU A 1 252 ? 12.049 -4.916 -11.959 1.00 94.12 252 LEU A N 1
ATOM 2079 C CA . LEU A 1 252 ? 11.480 -5.093 -10.632 1.00 94.12 252 LEU A CA 1
ATOM 2080 C C . LEU A 1 252 ? 12.574 -5.431 -9.612 1.00 94.12 252 LEU A C 1
ATOM 2082 O O . LEU A 1 252 ? 12.655 -4.797 -8.562 1.00 94.12 252 LEU A O 1
ATOM 2086 N N . HIS A 1 253 ? 13.476 -6.347 -9.961 1.00 91.44 253 HIS A N 1
ATOM 2087 C CA . HIS A 1 253 ? 14.606 -6.718 -9.117 1.00 91.44 253 HIS A CA 1
ATOM 2088 C C . HIS A 1 253 ? 15.630 -5.575 -8.952 1.00 91.44 253 HIS A C 1
ATOM 2090 O O . HIS A 1 253 ? 15.935 -5.165 -7.835 1.00 91.44 253 HIS A O 1
ATOM 2096 N N . GLN A 1 254 ? 16.146 -5.014 -10.052 1.00 88.12 254 GLN A N 1
ATOM 2097 C CA . GLN A 1 254 ? 17.291 -4.085 -10.022 1.00 88.12 254 GLN A CA 1
ATOM 2098 C C . GLN A 1 254 ? 16.932 -2.655 -9.585 1.00 88.12 254 GLN A C 1
ATOM 2100 O O . GLN A 1 254 ? 17.779 -1.930 -9.051 1.00 88.12 254 GLN A O 1
ATOM 2105 N N . VAL A 1 255 ? 15.701 -2.214 -9.851 1.00 89.25 255 VAL A N 1
ATOM 2106 C CA . VAL A 1 255 ? 15.245 -0.845 -9.558 1.00 89.25 255 VAL A CA 1
ATOM 2107 C C . VAL A 1 255 ? 14.436 -0.804 -8.270 1.00 89.25 255 VAL A C 1
ATOM 2109 O O . VAL A 1 255 ? 14.641 0.090 -7.451 1.00 89.25 255 VAL A O 1
ATOM 2112 N N . PHE A 1 256 ? 13.560 -1.788 -8.069 1.00 90.69 256 PHE A N 1
ATOM 2113 C CA . PHE A 1 256 ? 12.566 -1.776 -6.996 1.00 90.69 256 PHE A CA 1
ATOM 2114 C C . PHE A 1 256 ? 12.783 -2.861 -5.936 1.00 90.69 256 PHE A C 1
ATOM 2116 O O . PHE A 1 256 ? 11.957 -2.987 -5.035 1.00 90.69 256 PHE A O 1
ATOM 2123 N N . ASN A 1 257 ? 13.887 -3.616 -5.998 1.00 89.69 257 ASN A N 1
ATOM 2124 C CA . ASN A 1 257 ? 14.212 -4.680 -5.043 1.00 89.69 257 ASN A CA 1
ATOM 2125 C C . ASN A 1 257 ? 13.059 -5.687 -4.869 1.00 89.69 257 ASN A C 1
ATOM 2127 O O . ASN A 1 257 ? 12.616 -5.964 -3.754 1.00 89.69 257 ASN A O 1
ATOM 2131 N N . ASP A 1 258 ? 12.517 -6.154 -5.996 1.00 91.44 258 ASP A N 1
ATOM 2132 C CA . ASP A 1 258 ? 11.381 -7.081 -6.084 1.00 91.44 258 ASP A CA 1
ATOM 2133 C C . ASP A 1 258 ? 10.059 -6.557 -5.476 1.00 91.44 258 ASP A C 1
ATOM 2135 O O . ASP A 1 258 ? 9.105 -7.314 -5.296 1.00 91.44 258 ASP A O 1
ATOM 2139 N N . SER A 1 259 ? 9.960 -5.252 -5.193 1.00 92.00 259 SER A N 1
ATOM 2140 C CA . SER A 1 259 ? 8.758 -4.630 -4.629 1.00 92.00 259 SER A CA 1
ATOM 2141 C C . SER A 1 259 ? 7.813 -4.118 -5.717 1.00 92.00 259 SER A C 1
ATOM 2143 O O . SER A 1 259 ? 8.053 -3.077 -6.333 1.00 92.00 259 SER A O 1
ATOM 2145 N N . THR A 1 260 ? 6.689 -4.813 -5.909 1.00 94.88 260 THR A N 1
ATOM 2146 C CA . THR A 1 260 ? 5.596 -4.364 -6.795 1.00 94.88 260 THR A CA 1
ATOM 2147 C C . THR A 1 260 ? 4.996 -3.046 -6.340 1.00 94.88 260 THR A C 1
ATOM 2149 O O . THR A 1 260 ? 4.704 -2.184 -7.162 1.00 94.88 260 THR A O 1
ATOM 2152 N N . PHE A 1 261 ? 4.881 -2.863 -5.025 1.00 94.44 261 PHE A N 1
ATOM 2153 C CA . PHE A 1 261 ? 4.456 -1.610 -4.421 1.00 94.44 261 PHE A CA 1
ATOM 2154 C C . PHE A 1 261 ? 5.332 -0.440 -4.868 1.00 94.44 261 PHE A C 1
ATOM 2156 O O . PHE A 1 261 ? 4.806 0.576 -5.299 1.00 94.44 261 PHE A O 1
ATOM 2163 N N . LEU A 1 262 ? 6.663 -0.570 -4.792 1.00 93.00 262 LEU A N 1
ATOM 2164 C CA . LEU A 1 262 ? 7.562 0.518 -5.185 1.00 93.00 262 LEU A CA 1
ATOM 2165 C C . LEU A 1 262 ? 7.474 0.818 -6.683 1.00 93.00 262 LEU A C 1
ATOM 2167 O O . LEU A 1 262 ? 7.530 1.985 -7.066 1.00 93.00 262 LEU A O 1
ATOM 2171 N N . ALA A 1 263 ? 7.315 -0.219 -7.509 1.00 95.06 263 ALA A N 1
ATOM 2172 C CA . ALA A 1 263 ? 7.121 -0.053 -8.943 1.00 95.06 263 ALA A CA 1
ATOM 2173 C C . ALA A 1 263 ? 5.831 0.724 -9.243 1.00 95.06 263 ALA A C 1
ATOM 2175 O O . ALA A 1 263 ? 5.876 1.728 -9.946 1.00 95.06 263 ALA A O 1
ATOM 2176 N N . LEU A 1 264 ? 4.693 0.321 -8.670 1.00 95.88 264 LEU A N 1
ATOM 2177 C CA . LEU A 1 264 ? 3.406 0.985 -8.906 1.00 95.88 264 LEU A CA 1
ATOM 2178 C C . LEU A 1 264 ? 3.313 2.360 -8.240 1.00 95.88 264 LEU A C 1
ATOM 2180 O O . LEU A 1 264 ? 2.762 3.274 -8.847 1.00 95.88 264 LEU A O 1
ATOM 2184 N N . LYS A 1 265 ? 3.927 2.560 -7.066 1.00 93.56 265 LYS A N 1
ATOM 2185 C CA . LYS A 1 265 ? 3.994 3.870 -6.394 1.00 93.56 265 LYS A CA 1
ATOM 2186 C C . LYS A 1 265 ? 4.663 4.933 -7.263 1.00 93.56 265 LYS A C 1
ATOM 2188 O O . LYS A 1 265 ? 4.379 6.117 -7.120 1.00 93.56 265 LYS A O 1
ATOM 2193 N N . MET A 1 266 ? 5.523 4.516 -8.193 1.00 91.00 266 MET A N 1
ATOM 2194 C CA . MET A 1 266 ? 6.119 5.418 -9.172 1.00 91.00 266 MET A CA 1
ATOM 2195 C C . MET A 1 266 ? 5.077 6.074 -10.091 1.00 91.00 266 MET A C 1
ATOM 2197 O O . MET A 1 266 ? 5.261 7.221 -10.494 1.00 91.00 266 MET A O 1
ATOM 2201 N N . LYS A 1 267 ? 3.999 5.354 -10.430 1.00 91.62 267 LYS A N 1
ATOM 2202 C CA . LYS A 1 267 ? 2.873 5.868 -11.225 1.00 91.62 267 LYS A CA 1
ATOM 2203 C C . LYS A 1 267 ? 1.753 6.436 -10.348 1.00 91.62 267 LYS A C 1
ATOM 2205 O O . LYS A 1 267 ? 1.128 7.407 -10.756 1.00 91.62 267 LYS A O 1
ATOM 2210 N N . PHE A 1 268 ? 1.542 5.856 -9.168 1.00 92.75 268 PHE A N 1
ATOM 2211 C CA . PHE A 1 268 ? 0.493 6.205 -8.206 1.00 92.75 268 PHE A CA 1
ATOM 2212 C C . PHE A 1 268 ? 1.131 6.682 -6.887 1.00 92.75 268 PHE A C 1
ATOM 2214 O O . PHE A 1 268 ? 1.299 5.883 -5.961 1.00 92.75 268 PHE A O 1
ATOM 2221 N N . PRO A 1 269 ? 1.577 7.949 -6.782 1.00 89.00 269 PRO A N 1
ATOM 2222 C CA . PRO A 1 269 ? 2.295 8.452 -5.605 1.00 89.00 269 PRO A CA 1
ATOM 2223 C C . PRO A 1 269 ? 1.549 8.261 -4.280 1.00 89.00 269 PRO A C 1
ATOM 2225 O O . PRO A 1 269 ? 2.178 8.020 -3.246 1.00 89.00 269 PRO A O 1
ATOM 2228 N N . GLU A 1 270 ? 0.225 8.325 -4.318 1.00 89.50 270 GLU A N 1
ATOM 2229 C CA . GLU A 1 270 ? -0.707 8.140 -3.208 1.00 89.50 270 GLU A CA 1
ATOM 2230 C C . GLU A 1 270 ? -0.867 6.676 -2.765 1.00 89.50 270 GLU A C 1
ATOM 2232 O O . GLU A 1 270 ? -1.391 6.425 -1.682 1.00 89.50 270 GLU A O 1
ATOM 2237 N N . LEU A 1 271 ? -0.365 5.713 -3.551 1.00 92.56 271 LEU A N 1
ATOM 2238 C CA . LEU A 1 271 ? -0.425 4.287 -3.238 1.00 92.56 271 LEU A CA 1
ATOM 2239 C C . LEU A 1 271 ? 0.235 3.995 -1.886 1.00 92.56 271 LEU A C 1
ATOM 2241 O O . LEU A 1 271 ? 1.408 4.334 -1.647 1.00 92.56 271 LEU A O 1
ATOM 2245 N N . ARG A 1 272 ? -0.501 3.306 -1.014 1.00 91.69 272 ARG A N 1
ATOM 2246 C CA . ARG A 1 272 ? -0.060 2.900 0.324 1.00 91.69 272 ARG A CA 1
ATOM 2247 C C . ARG A 1 272 ? 0.188 1.390 0.396 1.00 91.69 272 ARG A C 1
ATOM 2249 O O . ARG A 1 272 ? -0.401 0.623 -0.366 1.00 91.69 272 ARG A O 1
ATOM 2256 N N . PRO A 1 273 ? 1.068 0.922 1.303 1.00 91.38 273 PRO A N 1
ATOM 2257 C CA . PRO A 1 273 ? 1.433 -0.493 1.403 1.00 91.38 273 PRO A CA 1
ATOM 2258 C C . PRO A 1 273 ? 0.256 -1.468 1.552 1.00 91.38 273 PRO A C 1
ATOM 2260 O O . PRO A 1 273 ? 0.343 -2.603 1.089 1.00 91.38 273 PRO A O 1
ATOM 2263 N N . TRP A 1 274 ? -0.826 -1.045 2.210 1.00 91.62 274 TRP A N 1
ATOM 2264 C CA . TRP A 1 274 ? -2.030 -1.851 2.443 1.00 91.62 274 TRP A CA 1
ATOM 2265 C C . TRP A 1 274 ? -3.027 -1.845 1.283 1.00 91.62 274 TRP A C 1
ATOM 2267 O O . TRP A 1 274 ? -3.949 -2.648 1.302 1.00 91.62 274 TRP A O 1
ATOM 2277 N N . ASN A 1 275 ? -2.824 -1.022 0.249 1.00 92.62 275 ASN A N 1
ATOM 2278 C CA . ASN A 1 275 ? -3.609 -1.127 -0.984 1.00 92.62 275 ASN A CA 1
ATOM 2279 C C . ASN A 1 275 ? -3.177 -2.324 -1.845 1.00 92.62 275 ASN A C 1
ATOM 2281 O O . ASN A 1 275 ? -3.912 -2.743 -2.728 1.00 92.62 275 ASN A O 1
ATOM 2285 N N . MET A 1 276 ? -1.981 -2.872 -1.609 1.00 92.06 276 MET A N 1
ATOM 2286 C CA . MET A 1 276 ? -1.442 -4.000 -2.367 1.00 92.06 276 MET A CA 1
ATOM 2287 C C . MET A 1 276 ? -1.963 -5.336 -1.839 1.00 92.06 276 MET A C 1
ATOM 2289 O O . MET A 1 276 ? -2.066 -5.522 -0.627 1.00 92.06 276 MET A O 1
ATOM 2293 N N . LYS A 1 277 ? -2.119 -6.328 -2.731 1.00 86.12 277 LYS A N 1
ATOM 2294 C CA . LYS A 1 277 ? -2.420 -7.727 -2.361 1.00 86.12 277 LYS A CA 1
ATOM 2295 C C . LYS A 1 277 ? -1.533 -8.250 -1.233 1.00 86.12 277 LYS A C 1
ATOM 2297 O O . LYS A 1 277 ? -1.986 -8.943 -0.324 1.00 86.12 277 LYS A O 1
ATOM 2302 N N . TYR A 1 278 ? -0.244 -7.938 -1.341 1.00 83.56 278 TYR A N 1
ATOM 2303 C CA . TYR A 1 278 ? 0.771 -8.270 -0.361 1.00 83.56 278 TYR A CA 1
ATOM 2304 C C . TYR A 1 278 ? 1.525 -7.002 0.002 1.00 83.56 278 TYR A C 1
ATOM 2306 O O . TYR A 1 278 ? 2.252 -6.442 -0.821 1.00 83.56 278 TYR A O 1
ATOM 2314 N N . SER A 1 279 ? 1.368 -6.561 1.247 1.00 86.81 279 SER A N 1
ATOM 2315 C CA . SER A 1 279 ? 2.137 -5.433 1.758 1.00 86.81 279 SER A CA 1
ATOM 2316 C C . SER A 1 279 ? 3.637 -5.751 1.700 1.00 86.81 279 SER A C 1
ATOM 2318 O O . SER A 1 279 ? 4.038 -6.856 2.084 1.00 86.81 279 SER A O 1
ATOM 2320 N N . PRO A 1 280 ? 4.485 -4.805 1.262 1.00 84.81 280 PRO A N 1
ATOM 2321 C CA . PRO A 1 280 ? 5.930 -4.989 1.234 1.00 84.81 280 PRO A CA 1
ATOM 2322 C C . PRO A 1 280 ? 6.500 -5.436 2.578 1.00 84.81 280 PRO A C 1
ATOM 2324 O O . PRO A 1 280 ? 6.003 -5.062 3.649 1.00 84.81 280 PRO A O 1
ATOM 2327 N N . LYS A 1 281 ? 7.602 -6.185 2.528 1.00 80.62 281 LYS A N 1
ATOM 2328 C CA . LYS A 1 281 ? 8.340 -6.571 3.732 1.00 80.62 281 LYS A CA 1
ATOM 2329 C C . LYS A 1 281 ? 8.724 -5.321 4.536 1.00 80.62 281 LYS A C 1
ATOM 2331 O O . LYS A 1 281 ? 9.195 -4.341 3.972 1.00 80.62 281 LYS A O 1
ATOM 2336 N N . GLY A 1 282 ? 8.500 -5.374 5.846 1.00 83.88 282 GLY A N 1
ATOM 2337 C CA . GLY A 1 282 ? 8.827 -4.293 6.779 1.00 83.88 282 GLY A CA 1
ATOM 2338 C C . GLY A 1 282 ? 7.841 -3.119 6.815 1.00 83.88 282 GLY A C 1
ATOM 2339 O O . GLY A 1 282 ? 8.033 -2.195 7.600 1.00 83.88 282 GLY A O 1
ATOM 2340 N N . SER A 1 283 ? 6.739 -3.166 6.051 1.00 86.19 283 SER A N 1
ATOM 2341 C CA . SER A 1 283 ? 5.732 -2.083 6.021 1.00 86.19 283 SER A CA 1
ATOM 2342 C C . SER A 1 283 ? 5.129 -1.740 7.388 1.00 86.19 283 SER A C 1
ATOM 2344 O O . SER A 1 283 ? 4.615 -0.646 7.566 1.00 86.19 283 SER A O 1
ATOM 2346 N N . TYR A 1 284 ? 5.185 -2.664 8.349 1.00 90.94 284 TYR A N 1
ATOM 2347 C CA . TYR A 1 284 ? 4.562 -2.527 9.669 1.00 90.94 284 TYR A CA 1
ATOM 2348 C C . TYR A 1 284 ? 5.571 -2.504 10.826 1.00 90.94 284 TYR A C 1
ATOM 2350 O O . TYR A 1 284 ? 5.180 -2.642 11.989 1.00 90.94 284 TYR A O 1
ATOM 2358 N N . ASP A 1 285 ? 6.868 -2.381 10.532 1.00 89.25 285 ASP A N 1
ATOM 2359 C CA . ASP A 1 285 ? 7.914 -2.458 11.558 1.00 89.25 285 ASP A CA 1
ATOM 2360 C C . ASP A 1 285 ? 7.881 -1.256 12.497 1.00 89.25 285 ASP A C 1
ATOM 2362 O O . ASP A 1 285 ? 7.929 -1.430 13.717 1.00 89.25 285 ASP A O 1
ATOM 2366 N N . LYS A 1 2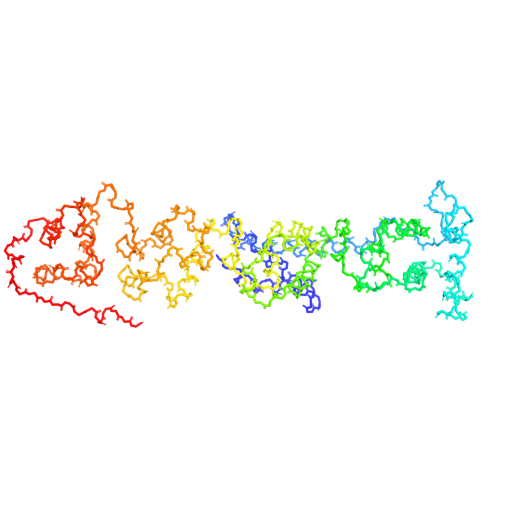86 ? 7.671 -0.057 11.948 1.00 88.81 286 LYS A N 1
ATOM 2367 C CA . LYS A 1 286 ? 7.471 1.153 12.750 1.00 88.81 286 LYS A CA 1
ATOM 2368 C C . LYS A 1 286 ? 6.017 1.279 13.195 1.00 88.81 286 LYS A C 1
ATOM 2370 O O . LYS A 1 286 ? 5.099 1.050 12.407 1.00 88.81 286 LYS A O 1
ATOM 2375 N N . LYS A 1 287 ? 5.822 1.688 14.453 1.00 90.94 287 LYS A N 1
ATOM 2376 C CA . LYS A 1 287 ? 4.498 1.894 15.065 1.00 90.94 287 LYS A CA 1
ATOM 2377 C C . LYS A 1 287 ? 3.653 2.905 14.294 1.00 90.94 287 LYS A C 1
ATOM 2379 O O . LYS A 1 287 ? 2.486 2.653 14.043 1.00 90.94 287 LYS A O 1
ATOM 2384 N N . GLU A 1 288 ? 4.269 3.979 13.820 1.00 89.62 288 GLU A N 1
ATOM 2385 C CA . GLU A 1 288 ? 3.593 5.000 13.021 1.00 89.62 288 GLU A CA 1
ATOM 2386 C C . GLU A 1 288 ? 2.934 4.448 11.748 1.00 89.62 288 GLU A C 1
ATOM 2388 O O . GLU A 1 288 ? 1.762 4.709 11.503 1.00 89.62 288 GLU A O 1
ATOM 2393 N N . PHE A 1 289 ? 3.626 3.598 10.977 1.00 90.44 289 PHE A N 1
ATOM 2394 C CA . PHE A 1 289 ? 3.023 2.992 9.784 1.00 90.44 289 PHE A CA 1
ATOM 2395 C C . PHE A 1 289 ? 1.854 2.063 10.123 1.00 90.44 289 PHE A C 1
ATOM 2397 O O . PHE A 1 289 ? 0.924 1.935 9.328 1.00 90.44 289 PHE A O 1
ATOM 2404 N N . ARG A 1 290 ? 1.880 1.416 11.296 1.00 94.75 290 ARG A N 1
ATOM 2405 C CA . ARG A 1 290 ? 0.740 0.628 11.781 1.00 94.75 290 ARG A CA 1
ATOM 2406 C C . ARG A 1 290 ? -0.436 1.533 12.129 1.00 94.75 290 ARG A C 1
ATOM 2408 O O . ARG A 1 290 ? -1.541 1.236 11.697 1.00 94.75 290 ARG A O 1
ATOM 2415 N N . ILE A 1 291 ? -0.193 2.629 12.848 1.00 94.25 291 ILE A N 1
ATOM 2416 C CA . ILE A 1 291 ? -1.221 3.617 13.203 1.00 94.25 291 ILE A CA 1
ATOM 2417 C C . ILE A 1 291 ? -1.870 4.189 11.942 1.00 94.25 291 ILE A C 1
ATOM 2419 O O . ILE A 1 291 ? -3.088 4.133 11.826 1.00 94.25 291 ILE A O 1
ATOM 2423 N N . ASN A 1 292 ? -1.090 4.619 10.947 1.00 93.00 292 ASN A N 1
ATOM 2424 C CA . ASN A 1 292 ? -1.635 5.141 9.688 1.00 93.00 292 ASN A CA 1
ATOM 2425 C C . ASN A 1 292 ? -2.506 4.116 8.956 1.00 93.00 292 ASN A C 1
ATOM 2427 O O . ASN A 1 292 ? -3.576 4.451 8.458 1.00 93.00 292 ASN A O 1
ATOM 2431 N N . ALA A 1 293 ? -2.065 2.856 8.917 1.00 95.44 293 ALA A N 1
ATOM 2432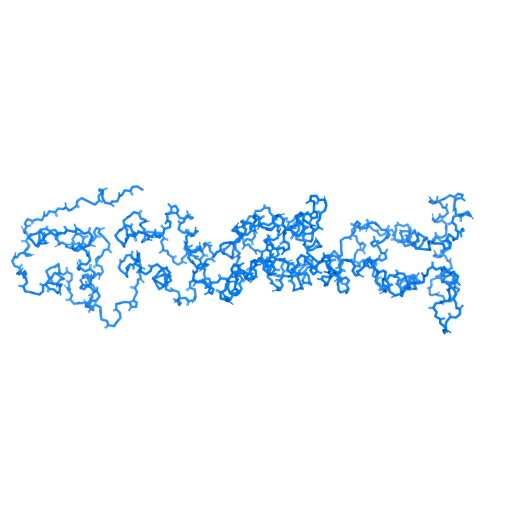 C CA . ALA A 1 293 ? -2.824 1.775 8.302 1.00 95.44 293 ALA A CA 1
ATOM 2433 C C . ALA A 1 293 ? -4.165 1.539 9.013 1.00 95.44 293 ALA A C 1
ATOM 2435 O O . ALA A 1 293 ? -5.188 1.322 8.364 1.00 95.44 293 ALA A O 1
ATOM 2436 N N . LEU A 1 294 ? -4.162 1.585 10.348 1.00 96.06 294 LEU A N 1
ATOM 2437 C CA . LEU A 1 294 ? -5.367 1.436 11.160 1.00 96.06 294 LEU A CA 1
ATOM 2438 C C . LEU A 1 294 ? -6.287 2.657 11.040 1.00 96.06 294 LEU A C 1
ATOM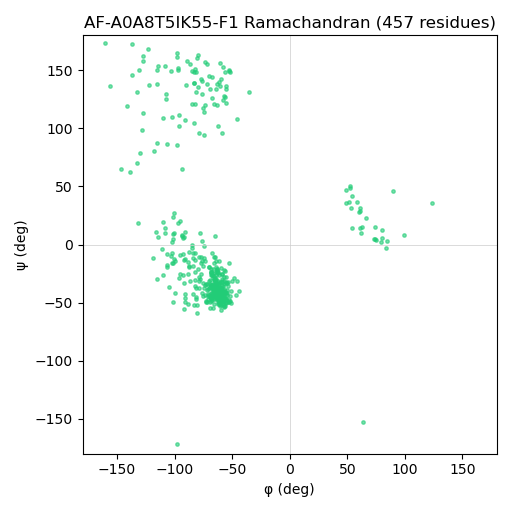 2440 O O . LEU A 1 294 ? -7.494 2.473 10.937 1.00 96.06 294 LEU A O 1
ATOM 2444 N N . ASN A 1 295 ? -5.742 3.871 10.979 1.00 95.50 295 ASN A N 1
ATOM 2445 C CA . ASN A 1 295 ? -6.510 5.099 10.777 1.00 95.50 295 ASN A CA 1
ATOM 2446 C C . ASN A 1 295 ? -7.197 5.111 9.406 1.00 95.50 295 ASN A C 1
ATOM 2448 O O . ASN A 1 295 ? -8.393 5.374 9.334 1.00 95.50 295 ASN A O 1
ATOM 2452 N N . ASP A 1 296 ? -6.499 4.729 8.336 1.00 95.06 296 ASP A N 1
ATOM 2453 C CA . ASP A 1 296 ? -7.124 4.576 7.018 1.00 95.06 296 ASP A CA 1
ATOM 2454 C C . ASP A 1 296 ? -8.225 3.520 7.013 1.00 95.06 296 ASP A C 1
ATOM 2456 O O . ASP A 1 296 ? -9.271 3.712 6.393 1.00 95.06 296 ASP A O 1
ATOM 2460 N N . TYR A 1 297 ? -8.003 2.404 7.712 1.00 95.81 297 TYR A N 1
ATOM 2461 C CA . TYR A 1 297 ? -9.032 1.389 7.874 1.00 95.81 297 TYR A CA 1
ATOM 2462 C C . TYR A 1 297 ? -10.263 1.975 8.570 1.00 95.81 297 TYR A C 1
ATOM 2464 O O . TYR A 1 297 ? -11.365 1.798 8.063 1.00 95.81 297 TYR A O 1
ATOM 2472 N N . LEU A 1 298 ? -10.102 2.705 9.676 1.00 94.69 298 LEU A N 1
ATOM 2473 C CA . LEU A 1 298 ? -11.217 3.347 10.382 1.00 94.69 298 LEU A CA 1
ATOM 2474 C C . LEU A 1 298 ? -11.973 4.317 9.465 1.00 94.69 298 LEU A C 1
ATOM 2476 O O . LEU A 1 298 ? -13.189 4.192 9.323 1.00 94.69 298 LEU A O 1
ATOM 2480 N N . ILE A 1 299 ? -11.253 5.183 8.754 1.00 94.50 299 ILE A N 1
ATOM 2481 C CA . ILE A 1 299 ? -11.832 6.131 7.791 1.00 94.50 299 ILE A CA 1
ATOM 2482 C C . ILE A 1 299 ? -12.603 5.397 6.687 1.00 94.50 299 ILE A C 1
ATOM 2484 O O . ILE A 1 299 ? -13.711 5.803 6.342 1.00 94.50 299 ILE A O 1
ATOM 2488 N N . SER A 1 300 ? -12.087 4.269 6.184 1.00 93.00 300 SER A N 1
ATOM 2489 C CA . SER A 1 300 ? -12.786 3.451 5.177 1.00 93.00 300 SER A CA 1
ATOM 2490 C C . SER A 1 300 ? -14.114 2.867 5.670 1.00 93.00 300 SER A C 1
ATOM 2492 O O . SER A 1 300 ? -14.977 2.526 4.865 1.00 93.00 300 SER A O 1
ATOM 2494 N N . GLN A 1 301 ? -14.279 2.735 6.989 1.00 93.50 301 GLN A N 1
ATOM 2495 C CA . GLN A 1 301 ? -15.506 2.264 7.632 1.00 93.50 301 GLN A CA 1
ATOM 2496 C C . GLN A 1 301 ? -16.435 3.424 8.030 1.00 93.50 301 GLN A C 1
ATOM 2498 O O . GLN A 1 301 ? -17.455 3.184 8.671 1.00 93.50 301 GLN A O 1
ATOM 2503 N N . GLY A 1 302 ? -16.094 4.667 7.665 1.00 91.62 302 GLY A N 1
ATOM 2504 C CA . GLY A 1 302 ? -16.831 5.874 8.045 1.00 91.62 302 GLY A CA 1
ATOM 2505 C C . GLY A 1 302 ? -16.523 6.386 9.456 1.00 91.62 302 GLY A C 1
ATOM 2506 O O . GLY A 1 302 ? -17.253 7.233 9.956 1.00 91.62 302 GLY A O 1
ATOM 2507 N N . ALA A 1 303 ? -15.467 5.883 10.102 1.00 92.19 303 ALA A N 1
ATOM 2508 C CA . ALA A 1 303 ? -15.058 6.283 11.446 1.00 92.19 303 ALA A CA 1
ATOM 2509 C C . ALA A 1 303 ? -13.920 7.320 11.437 1.00 92.19 303 ALA A C 1
ATOM 2511 O O . ALA A 1 303 ? -13.181 7.450 10.462 1.00 92.19 303 ALA A O 1
ATOM 2512 N N . ILE A 1 304 ? -13.738 8.031 12.553 1.00 91.75 304 ILE A N 1
ATOM 2513 C CA . ILE A 1 304 ? -12.591 8.930 12.762 1.00 91.75 304 ILE A CA 1
ATOM 2514 C C . ILE A 1 304 ? -11.394 8.186 13.393 1.00 91.75 304 ILE A C 1
ATOM 2516 O O . ILE A 1 304 ? -11.585 7.135 14.017 1.00 91.75 304 ILE A O 1
ATOM 2520 N N . PRO A 1 305 ? -10.155 8.701 13.240 1.00 93.69 305 PRO A N 1
ATOM 2521 C CA . PRO A 1 305 ? -8.990 8.231 13.993 1.00 93.69 305 PRO A CA 1
ATOM 2522 C C . PRO A 1 305 ? -9.229 8.237 15.506 1.00 93.69 305 PRO A C 1
ATOM 2524 O O . PRO A 1 305 ? -9.968 9.075 16.016 1.00 93.69 305 PRO A O 1
ATOM 2527 N N . LEU A 1 306 ? -8.584 7.315 16.224 1.00 92.69 306 LEU A N 1
ATOM 2528 C CA . LEU A 1 306 ? -8.806 7.154 17.667 1.00 92.69 306 LEU A CA 1
ATOM 2529 C C . LEU A 1 306 ? -7.975 8.110 18.529 1.00 92.69 306 LEU A C 1
ATOM 2531 O O . LEU A 1 306 ? -8.196 8.188 19.733 1.00 92.69 306 LEU A O 1
ATOM 2535 N N . ASP A 1 307 ? -6.993 8.788 17.940 1.00 89.44 307 ASP A N 1
ATOM 2536 C CA . ASP A 1 307 ? -6.059 9.647 18.660 1.00 89.44 307 ASP A CA 1
ATOM 2537 C C . ASP A 1 307 ? -6.798 10.716 19.484 1.00 89.44 307 ASP A C 1
ATOM 2539 O O . ASP A 1 307 ? -7.556 11.523 18.950 1.00 89.44 307 ASP A O 1
ATOM 2543 N N . GLY A 1 308 ? -6.560 10.717 20.799 1.00 88.25 308 GLY A N 1
ATOM 2544 C CA . GLY A 1 308 ? -7.177 11.656 21.740 1.00 88.25 308 GLY A CA 1
ATOM 2545 C C . GLY A 1 308 ? -8.577 11.277 22.234 1.00 88.25 308 GLY A C 1
ATOM 2546 O O . GLY A 1 308 ? -9.090 11.983 23.095 1.00 88.25 308 GLY A O 1
ATOM 2547 N N . LEU A 1 309 ? -9.167 10.180 21.746 1.00 92.44 309 LEU A N 1
ATOM 2548 C CA . LEU A 1 309 ? -10.447 9.678 22.249 1.00 92.44 309 LEU A CA 1
ATOM 2549 C C . LEU A 1 309 ? -10.271 8.859 23.528 1.00 92.44 309 LEU A C 1
ATOM 2551 O O . LEU A 1 309 ? -9.277 8.144 23.701 1.00 92.44 309 LEU A O 1
ATOM 2555 N N . SER A 1 310 ? -11.277 8.908 24.392 1.00 92.31 310 SER A N 1
ATOM 2556 C CA . SER A 1 310 ? -11.373 8.019 25.546 1.00 92.31 310 SER A CA 1
ATOM 2557 C C . SER A 1 310 ? -11.932 6.637 25.152 1.00 92.31 310 SER A C 1
ATOM 2559 O O . SER A 1 310 ? -12.589 6.495 24.113 1.00 92.31 310 SER A O 1
ATOM 2561 N N . PRO A 1 311 ? -11.726 5.581 25.961 1.00 91.88 311 PRO A N 1
ATOM 2562 C CA . PRO A 1 311 ? -12.332 4.274 25.708 1.00 91.88 311 PRO A CA 1
ATOM 2563 C C . PRO A 1 311 ? -13.862 4.277 25.623 1.00 91.88 311 PRO A C 1
ATOM 2565 O O . PRO A 1 311 ? -14.444 3.425 24.950 1.00 91.88 311 PRO A O 1
ATOM 2568 N N . GLU A 1 312 ? -14.523 5.207 26.306 1.00 89.62 312 GLU A N 1
ATOM 2569 C CA . GLU A 1 312 ? -15.974 5.401 26.263 1.00 89.62 312 GLU A CA 1
ATOM 2570 C C . GLU A 1 312 ? -16.398 5.974 24.907 1.00 89.62 312 GLU A C 1
ATOM 2572 O O . GLU A 1 312 ? -17.333 5.467 24.284 1.00 89.62 312 GLU A O 1
ATOM 2577 N N . GLU A 1 313 ? -15.668 6.973 24.407 1.00 89.69 313 GLU A N 1
ATOM 2578 C CA . GLU A 1 313 ? -15.908 7.577 23.094 1.00 89.69 313 GLU A CA 1
ATOM 2579 C C . GLU A 1 313 ? -15.654 6.574 21.964 1.00 89.69 313 GLU A C 1
ATOM 2581 O O . GLU A 1 313 ? -16.462 6.458 21.038 1.00 89.69 313 GLU A O 1
ATOM 2586 N N . THR A 1 314 ? -14.592 5.763 22.055 1.00 89.00 314 THR A N 1
ATOM 2587 C CA . THR A 1 314 ? -14.355 4.699 21.064 1.00 89.00 314 THR A CA 1
ATOM 2588 C C . THR A 1 314 ? -15.412 3.598 21.114 1.00 89.00 314 THR A C 1
ATOM 2590 O O . THR A 1 314 ? -15.704 2.953 20.096 1.00 89.00 314 THR A O 1
ATOM 2593 N N . TYR A 1 315 ? -16.000 3.369 22.289 1.00 86.12 315 TYR A N 1
ATOM 2594 C CA . TYR A 1 315 ? -17.053 2.386 22.475 1.00 86.12 315 TYR A CA 1
ATOM 2595 C C . TYR A 1 315 ? -18.387 2.835 21.866 1.00 86.12 315 TYR A C 1
ATOM 2597 O O . TYR A 1 315 ? -18.990 2.057 21.117 1.00 86.12 315 TYR A O 1
ATOM 2605 N N . ASP A 1 316 ? -18.815 4.068 22.146 1.00 82.44 316 ASP A N 1
ATOM 2606 C CA . ASP A 1 316 ? -20.123 4.587 21.736 1.00 82.44 316 ASP A CA 1
ATOM 2607 C C . ASP A 1 316 ? -20.098 5.319 20.393 1.00 82.44 316 ASP A C 1
ATOM 2609 O O . ASP A 1 316 ? -20.842 4.929 19.493 1.00 82.44 316 ASP A O 1
ATOM 2613 N N . GLN A 1 317 ? -19.250 6.344 20.243 1.00 80.88 317 GLN A N 1
ATOM 2614 C CA . GLN A 1 317 ? -19.255 7.228 19.067 1.00 80.88 317 GLN A CA 1
ATOM 2615 C C . GLN A 1 317 ? -18.736 6.495 17.828 1.00 80.88 317 GLN A C 1
ATOM 2617 O O . GLN A 1 317 ? -19.349 6.509 16.769 1.00 80.88 317 GLN A O 1
ATOM 2622 N N . ILE A 1 318 ? -17.610 5.794 17.968 1.00 84.56 318 ILE A N 1
ATOM 2623 C CA . ILE A 1 318 ? -17.007 5.051 16.852 1.00 84.56 318 ILE A CA 1
ATOM 2624 C C . ILE A 1 318 ? -17.738 3.726 16.637 1.00 84.56 318 ILE A C 1
ATOM 2626 O O . ILE A 1 318 ? -17.798 3.199 15.525 1.00 84.56 318 ILE A O 1
ATOM 2630 N N . GLY A 1 319 ? -18.266 3.131 17.711 1.00 86.44 319 GLY A N 1
ATOM 2631 C CA . GLY A 1 319 ? -18.958 1.853 17.637 1.00 86.44 319 GLY A CA 1
ATOM 2632 C C . GLY A 1 319 ? -18.068 0.742 17.077 1.00 86.44 319 GLY A C 1
ATOM 2633 O O . GLY A 1 319 ? -18.568 -0.126 16.355 1.00 86.44 319 GLY A O 1
ATOM 2634 N N . LEU A 1 320 ? -16.764 0.737 17.411 1.00 87.00 320 LEU A N 1
ATOM 2635 C CA . LEU A 1 320 ? -15.750 -0.204 16.894 1.00 87.00 320 LEU A CA 1
ATOM 2636 C C . LEU A 1 320 ? -16.252 -1.648 16.870 1.00 87.00 320 LEU A C 1
ATOM 2638 O O . LEU A 1 320 ? -16.054 -2.409 15.923 1.00 87.00 320 LEU A O 1
ATOM 2642 N N . ARG A 1 321 ? -16.982 -2.027 17.917 1.00 86.06 321 ARG A N 1
ATOM 2643 C CA . ARG A 1 321 ? -17.569 -3.351 18.093 1.00 86.06 321 ARG A CA 1
ATOM 2644 C C . ARG A 1 321 ? -18.487 -3.786 16.941 1.00 86.06 321 ARG A C 1
ATOM 2646 O O . ARG A 1 321 ? -18.733 -4.986 16.785 1.00 86.06 321 ARG A O 1
ATOM 2653 N N . ASN A 1 322 ? -19.041 -2.863 16.165 1.00 86.56 322 ASN A N 1
ATOM 2654 C CA . ASN A 1 322 ? -20.013 -3.143 15.114 1.00 86.56 322 ASN A CA 1
ATOM 2655 C C . ASN A 1 322 ? -19.344 -3.606 13.817 1.00 86.56 322 ASN A C 1
ATOM 2657 O O . ASN A 1 322 ? -19.762 -4.638 13.293 1.00 86.56 322 ASN A O 1
ATOM 2661 N N . PHE A 1 323 ? -18.279 -2.936 13.377 1.00 89.56 323 PHE A N 1
ATOM 2662 C CA . PHE A 1 323 ? -17.618 -3.215 12.097 1.00 89.56 323 PHE A CA 1
ATOM 2663 C C . PHE A 1 323 ? -16.267 -3.932 12.236 1.00 89.56 323 PHE A C 1
ATOM 2665 O O . PHE A 1 323 ? -15.801 -4.561 11.288 1.00 89.56 323 PHE A O 1
ATOM 2672 N N . LEU A 1 324 ? -15.627 -3.893 13.410 1.00 90.75 324 LEU A N 1
ATOM 2673 C CA . LEU A 1 324 ? -14.287 -4.446 13.595 1.00 90.75 324 LEU A CA 1
ATOM 2674 C C . LEU A 1 324 ? -14.301 -5.985 13.636 1.00 90.75 324 LEU A C 1
ATOM 2676 O O . LEU A 1 324 ? -14.506 -6.614 14.679 1.00 90.75 324 LEU A O 1
ATOM 2680 N N . THR A 1 325 ? -14.073 -6.607 12.478 1.00 92.31 325 THR A N 1
ATOM 2681 C CA . THR A 1 325 ? -14.052 -8.064 12.293 1.00 92.31 325 THR A CA 1
ATOM 2682 C C . THR A 1 325 ? -12.770 -8.524 11.600 1.00 92.31 325 THR A C 1
ATOM 2684 O O . THR A 1 325 ? -12.061 -7.749 10.968 1.00 92.31 325 THR A O 1
ATOM 2687 N N . LYS A 1 326 ? -12.445 -9.823 11.690 1.00 92.38 326 LYS A N 1
ATOM 2688 C CA . LYS A 1 326 ? -11.273 -10.363 10.976 1.00 92.38 326 LYS A CA 1
ATOM 2689 C C . LYS A 1 326 ? -11.448 -10.304 9.455 1.00 92.38 326 LYS A C 1
ATOM 2691 O O . LYS A 1 326 ? -10.442 -10.205 8.763 1.00 92.38 326 LYS A O 1
ATOM 2696 N N . SER A 1 327 ? -12.692 -10.392 8.963 1.00 93.12 327 SER A N 1
ATOM 2697 C CA . SER A 1 327 ? -12.989 -10.276 7.530 1.00 93.12 327 SER A CA 1
ATOM 2698 C C . SER A 1 327 ? -12.760 -8.850 7.068 1.00 93.12 327 SER A C 1
ATOM 2700 O O . SER A 1 327 ? -11.900 -8.651 6.231 1.00 93.12 327 SER A O 1
ATOM 2702 N N . SER A 1 328 ? -13.388 -7.859 7.709 1.00 94.06 328 SER A N 1
ATOM 2703 C CA . SER A 1 328 ? -13.246 -6.453 7.308 1.00 94.06 328 SER A CA 1
ATOM 2704 C C . SER A 1 328 ? -11.784 -5.983 7.291 1.00 94.06 328 SER A C 1
ATOM 2706 O O . SER A 1 328 ? -11.361 -5.323 6.350 1.00 94.06 328 SER A O 1
ATOM 2708 N N . ILE A 1 329 ? -10.971 -6.398 8.270 1.00 93.94 329 ILE A N 1
ATOM 2709 C CA . ILE A 1 329 ? -9.522 -6.113 8.302 1.00 93.94 329 ILE A CA 1
ATOM 2710 C C . ILE A 1 329 ? -8.784 -6.784 7.132 1.00 93.94 329 ILE A C 1
ATOM 2712 O O . ILE A 1 329 ? -7.859 -6.204 6.563 1.00 93.94 329 ILE A O 1
ATOM 2716 N N . LYS A 1 330 ? -9.150 -8.025 6.788 1.00 91.81 330 LYS A N 1
ATOM 2717 C CA . LYS A 1 330 ? -8.557 -8.756 5.661 1.00 91.81 330 LYS A CA 1
ATOM 2718 C C . LYS A 1 330 ? -8.962 -8.127 4.329 1.00 91.81 330 LYS A C 1
ATOM 2720 O O . LYS A 1 330 ? -8.091 -7.947 3.486 1.00 91.81 330 LYS A O 1
ATOM 2725 N N . ASP A 1 331 ? -10.240 -7.806 4.170 1.00 90.44 331 ASP A N 1
ATOM 2726 C CA . ASP A 1 331 ? -10.830 -7.256 2.950 1.00 90.44 331 ASP A CA 1
ATOM 2727 C C . ASP A 1 331 ? -10.261 -5.859 2.650 1.00 90.44 331 ASP A C 1
ATOM 2729 O O . ASP A 1 331 ? -10.036 -5.526 1.493 1.00 90.44 331 ASP A O 1
ATOM 2733 N N . PHE A 1 332 ? -9.900 -5.095 3.688 1.00 92.00 332 PHE A N 1
ATOM 2734 C CA . PHE A 1 332 ? -9.168 -3.830 3.559 1.00 92.00 332 PHE A CA 1
ATOM 2735 C C . PHE A 1 332 ? -7.655 -3.987 3.270 1.00 92.00 332 PHE A C 1
ATOM 2737 O O . PHE A 1 332 ? -6.982 -3.011 2.959 1.00 92.00 332 PHE A O 1
ATOM 2744 N N . GLY A 1 333 ? -7.084 -5.194 3.380 1.00 90.88 333 GLY A N 1
ATOM 2745 C CA . GLY A 1 333 ? -5.665 -5.453 3.074 1.00 90.88 333 GLY A CA 1
ATOM 2746 C C . GLY A 1 333 ? -4.715 -5.505 4.280 1.00 90.88 333 GLY A C 1
ATOM 2747 O O . GLY A 1 333 ? -3.503 -5.636 4.117 1.00 90.88 333 GLY A O 1
ATOM 2748 N N . LEU A 1 334 ? -5.223 -5.493 5.518 1.00 94.12 334 LEU A N 1
ATOM 2749 C CA . LEU A 1 334 ? -4.406 -5.513 6.748 1.00 94.12 334 LEU A CA 1
ATOM 2750 C C . LEU A 1 334 ? -4.196 -6.911 7.338 1.00 94.12 334 LEU A C 1
ATOM 2752 O O . LEU A 1 334 ? -3.832 -7.067 8.506 1.00 94.12 334 LEU A O 1
ATOM 2756 N N . PHE A 1 335 ? -4.379 -7.964 6.540 1.00 91.62 335 PHE A N 1
ATOM 2757 C CA . PHE A 1 335 ? -4.206 -9.339 7.012 1.00 91.62 335 PHE A CA 1
ATOM 2758 C C . PHE A 1 335 ? -2.776 -9.632 7.492 1.00 91.62 335 PHE A C 1
ATOM 2760 O O . PHE A 1 335 ? -2.581 -10.327 8.492 1.00 91.62 335 PHE A O 1
ATOM 2767 N N . THR A 1 336 ? -1.770 -9.078 6.813 1.00 91.38 336 THR A N 1
ATOM 2768 C CA . THR A 1 336 ? -0.358 -9.207 7.206 1.00 91.38 336 THR A CA 1
ATOM 2769 C C . THR A 1 336 ? -0.103 -8.574 8.573 1.00 91.38 336 THR A C 1
ATOM 2771 O O . THR A 1 336 ? 0.524 -9.199 9.429 1.00 91.38 336 THR A O 1
ATOM 2774 N N . LEU A 1 337 ? -0.649 -7.376 8.809 1.00 94.75 337 LEU A N 1
ATOM 2775 C CA . LEU A 1 337 ? -0.581 -6.706 10.106 1.00 94.75 337 LEU A CA 1
ATOM 2776 C C . LEU A 1 337 ? -1.285 -7.536 11.187 1.00 94.75 337 LEU A C 1
ATOM 2778 O O . LEU A 1 337 ? -0.707 -7.800 12.237 1.00 94.75 337 LEU A O 1
ATOM 2782 N N . LEU A 1 338 ? -2.483 -8.046 10.904 1.00 94.00 338 LEU A N 1
ATOM 2783 C CA . LEU A 1 338 ? -3.238 -8.889 11.831 1.00 94.00 338 LEU A CA 1
ATOM 2784 C C . LEU A 1 338 ? -2.483 -10.181 12.213 1.00 94.00 338 LEU A C 1
ATOM 2786 O O . LEU A 1 338 ? -2.541 -10.615 13.367 1.00 94.00 338 LEU A O 1
ATOM 2790 N N . ASN A 1 339 ? -1.752 -10.800 11.279 1.00 92.94 339 ASN A N 1
ATOM 2791 C CA . ASN A 1 339 ? -0.933 -11.984 11.567 1.00 92.94 339 ASN A CA 1
ATOM 2792 C C . ASN A 1 339 ? 0.233 -11.681 12.522 1.00 92.94 339 ASN A C 1
ATOM 2794 O O . ASN A 1 339 ? 0.550 -12.537 13.347 1.00 92.94 339 ASN A O 1
ATOM 2798 N N . ARG A 1 340 ? 0.810 -10.468 12.483 1.00 93.50 340 ARG A N 1
ATOM 2799 C CA . ARG A 1 340 ? 1.854 -10.026 13.434 1.00 93.50 340 ARG A CA 1
ATOM 2800 C C . ARG A 1 340 ? 1.384 -10.118 14.888 1.00 93.50 340 ARG A C 1
ATOM 2802 O O . ARG A 1 340 ? 2.178 -10.424 15.767 1.00 93.50 340 ARG A O 1
ATOM 2809 N N . TYR A 1 341 ? 0.087 -9.927 15.127 1.00 93.69 341 TYR A N 1
ATOM 2810 C CA . TYR A 1 341 ? -0.536 -9.996 16.452 1.00 93.69 341 TYR A CA 1
ATOM 2811 C C . TYR A 1 341 ? -1.262 -11.325 16.711 1.00 93.69 341 TYR A C 1
ATOM 2813 O O . TYR A 1 341 ? -2.239 -11.374 17.463 1.00 93.69 341 TYR A O 1
ATOM 2821 N N . GLY A 1 342 ? -0.847 -12.420 16.061 1.00 92.06 342 GLY A N 1
ATOM 2822 C CA . GLY A 1 342 ? -1.444 -13.745 16.273 1.00 92.06 342 GLY A CA 1
ATOM 2823 C C . GLY A 1 342 ? -2.932 -13.805 15.913 1.00 92.06 342 GLY A C 1
ATOM 2824 O O . GLY A 1 342 ? -3.700 -14.561 16.509 1.00 92.06 342 GLY A O 1
ATOM 2825 N N . ARG A 1 343 ? -3.370 -12.971 14.962 1.00 92.06 343 ARG A N 1
ATOM 2826 C CA . ARG A 1 343 ? -4.778 -12.797 14.573 1.00 92.06 343 ARG A CA 1
ATOM 2827 C C . ARG A 1 343 ? -5.687 -12.309 15.706 1.00 92.06 343 ARG A C 1
ATOM 2829 O O . ARG A 1 343 ? -6.892 -12.596 15.686 1.00 92.06 343 ARG A O 1
ATOM 2836 N N . SER A 1 344 ? -5.125 -11.579 16.669 1.00 92.75 344 SER A N 1
ATOM 2837 C CA . SER A 1 344 ? -5.857 -10.873 17.720 1.00 92.75 344 SER A CA 1
ATOM 2838 C C . SER A 1 344 ? -6.064 -9.413 17.325 1.00 92.75 344 SER A C 1
ATOM 2840 O O . SER A 1 344 ? -5.119 -8.631 17.281 1.00 92.75 344 SER A O 1
ATOM 2842 N N . ILE A 1 345 ? -7.321 -9.052 17.059 1.00 93.31 345 ILE A N 1
ATOM 2843 C CA . ILE A 1 345 ? -7.715 -7.668 16.769 1.00 93.31 345 ILE A CA 1
ATOM 2844 C C . ILE A 1 345 ? -7.420 -6.776 17.975 1.00 93.31 345 ILE A C 1
ATOM 2846 O O . ILE A 1 345 ? -6.838 -5.714 17.811 1.00 93.31 345 ILE A O 1
ATOM 2850 N N . TYR A 1 346 ? -7.779 -7.226 19.181 1.00 92.75 346 TYR A N 1
ATOM 2851 C CA . TYR A 1 346 ? -7.568 -6.430 20.387 1.00 92.75 346 TYR A CA 1
ATOM 2852 C C . TYR A 1 346 ? -6.080 -6.171 20.639 1.00 92.75 346 TYR A C 1
ATOM 2854 O O . TYR A 1 346 ? -5.735 -5.015 20.780 1.00 92.75 346 TYR A O 1
ATOM 2862 N N . ARG A 1 347 ? -5.179 -7.166 20.529 1.00 93.88 347 ARG A N 1
ATOM 2863 C CA . ARG A 1 347 ? -3.722 -6.913 20.664 1.00 93.88 347 ARG A CA 1
ATOM 2864 C C . ARG A 1 347 ? -3.199 -5.916 19.633 1.00 93.88 347 ARG A C 1
ATOM 2866 O O . ARG A 1 347 ? -2.335 -5.108 19.937 1.00 93.88 347 ARG A O 1
ATOM 2873 N N . MET A 1 348 ? -3.704 -6.007 18.402 1.00 95.44 348 MET A N 1
ATOM 2874 C CA . MET A 1 348 ? -3.324 -5.094 17.328 1.00 95.44 348 MET A CA 1
ATOM 2875 C C . MET A 1 348 ? -3.763 -3.660 17.637 1.00 95.44 348 MET A C 1
ATOM 2877 O O . MET A 1 348 ? -2.985 -2.742 17.422 1.00 95.44 348 MET A O 1
ATOM 2881 N N . PHE A 1 349 ? -4.975 -3.453 18.149 1.00 94.38 349 PHE A N 1
ATOM 2882 C CA . PHE A 1 349 ? -5.447 -2.118 18.517 1.00 94.38 349 PHE A CA 1
ATOM 2883 C C . PHE A 1 349 ? -4.828 -1.623 19.831 1.00 94.38 349 PHE A C 1
ATOM 2885 O O . PHE A 1 349 ? -4.374 -0.495 19.864 1.00 94.38 349 PHE A O 1
ATOM 2892 N N . GLU A 1 350 ? -4.709 -2.465 20.857 1.00 93.88 350 GLU A N 1
ATOM 2893 C CA . GLU A 1 350 ? -4.078 -2.169 22.155 1.00 93.88 350 GLU A CA 1
ATOM 2894 C C . GLU A 1 350 ? -2.616 -1.724 22.000 1.00 93.88 350 GLU A C 1
ATOM 2896 O O . GLU A 1 350 ? -2.217 -0.715 22.565 1.00 93.88 350 GLU A O 1
ATOM 2901 N N . ASP A 1 351 ? -1.808 -2.409 21.182 1.00 95.12 351 ASP A N 1
ATOM 2902 C CA . ASP A 1 351 ? -0.403 -2.018 20.971 1.00 95.12 351 ASP A CA 1
ATOM 2903 C C . ASP A 1 351 ? -0.262 -0.638 20.303 1.00 95.12 351 ASP A C 1
ATOM 2905 O O . ASP A 1 351 ? 0.713 0.090 20.529 1.00 95.12 351 ASP A O 1
ATOM 2909 N N . ASN A 1 352 ? -1.230 -0.270 19.457 1.00 95.44 352 ASN A N 1
ATOM 2910 C CA . ASN A 1 352 ? -1.181 0.958 18.667 1.00 95.44 352 ASN A CA 1
ATOM 2911 C C . ASN A 1 352 ? -1.946 2.125 19.320 1.00 95.44 352 ASN A C 1
ATOM 2913 O O . ASN A 1 352 ? -1.490 3.255 19.183 1.00 95.44 352 ASN A O 1
ATOM 2917 N N . PHE A 1 353 ? -2.992 1.839 20.100 1.00 94.56 353 PHE A N 1
ATOM 2918 C CA . PHE A 1 353 ? -3.894 2.779 20.780 1.00 94.56 353 PHE A CA 1
ATOM 2919 C C . PHE A 1 353 ? -4.229 2.299 22.216 1.00 94.56 353 PHE A C 1
ATOM 2921 O O . PHE A 1 353 ? -5.382 1.965 22.510 1.00 94.56 353 PHE A O 1
ATOM 2928 N N . PRO A 1 354 ? -3.229 2.183 23.115 1.00 93.38 354 PRO A N 1
ATOM 2929 C CA . PRO A 1 354 ? -3.408 1.557 24.431 1.00 93.38 354 PRO A CA 1
ATOM 2930 C C . PRO A 1 354 ? -4.344 2.330 25.366 1.00 93.38 354 PRO A C 1
ATOM 2932 O O . PRO A 1 354 ? -4.962 1.728 26.236 1.00 93.38 354 PRO A O 1
ATOM 2935 N N . GLU A 1 355 ? -4.461 3.647 25.192 1.00 92.81 355 GLU A N 1
ATOM 2936 C CA . GLU A 1 355 ? -5.291 4.513 26.041 1.00 92.81 355 GLU A CA 1
ATOM 2937 C C . GLU A 1 355 ? -6.739 4.611 25.536 1.00 92.81 355 GLU A C 1
ATOM 2939 O O . GLU A 1 355 ? -7.624 5.027 26.270 1.00 92.81 355 GLU A O 1
ATOM 2944 N N . GLN A 1 356 ? -6.990 4.202 24.291 1.00 93.19 356 GLN A N 1
ATOM 2945 C CA . GLN A 1 356 ? -8.267 4.378 23.595 1.00 93.19 356 GLN A CA 1
ATOM 2946 C C . GLN A 1 356 ? -9.125 3.108 23.609 1.00 93.19 356 GLN A C 1
ATOM 2948 O O . GLN A 1 356 ? -10.285 3.136 23.202 1.00 93.19 356 GLN A O 1
ATOM 2953 N N . ILE A 1 357 ? -8.555 1.954 23.966 1.00 91.88 357 ILE A N 1
ATOM 2954 C CA . ILE A 1 357 ? -9.177 0.646 23.744 1.00 91.88 357 ILE A CA 1
ATOM 2955 C C . ILE A 1 357 ? -9.105 -0.194 25.010 1.00 91.88 357 ILE A C 1
ATOM 2957 O O . ILE A 1 357 ? -8.038 -0.406 25.574 1.00 91.88 357 ILE A O 1
ATOM 2961 N N . LEU A 1 358 ? -10.242 -0.779 25.388 1.00 91.69 358 LEU A N 1
ATOM 2962 C CA . LEU A 1 358 ? -10.340 -1.710 26.504 1.00 91.69 358 LEU A CA 1
ATOM 2963 C C . LEU A 1 358 ? -10.724 -3.114 26.017 1.00 91.69 358 LEU A C 1
ATOM 2965 O O . LEU A 1 358 ? -11.417 -3.282 25.007 1.00 91.69 358 LEU A O 1
ATOM 2969 N N . PRO A 1 359 ? -10.352 -4.173 26.752 1.00 90.38 359 PRO A N 1
ATOM 2970 C CA . PRO A 1 359 ? -10.606 -5.536 26.302 1.00 90.38 359 PRO A CA 1
ATOM 2971 C C . PRO A 1 359 ? -12.090 -5.900 26.150 1.00 90.38 359 PRO A C 1
ATOM 2973 O O . PRO A 1 359 ? -12.434 -6.832 25.419 1.00 90.38 359 PRO A O 1
ATOM 2976 N N . TRP A 1 360 ? -12.984 -5.196 26.847 1.00 89.12 360 TRP A N 1
ATOM 2977 C CA . TRP A 1 360 ? -14.436 -5.389 26.769 1.00 89.12 360 TRP A CA 1
ATOM 2978 C C . TRP A 1 360 ? -15.133 -4.484 25.744 1.00 89.12 360 TRP A C 1
ATOM 2980 O O . TRP A 1 360 ? -16.311 -4.721 25.453 1.00 89.12 360 TRP A O 1
ATOM 2990 N N . THR A 1 361 ? -14.433 -3.510 25.149 1.00 85.44 361 THR A N 1
ATOM 2991 C CA . THR A 1 361 ? -15.001 -2.630 24.111 1.00 85.44 361 THR A CA 1
ATOM 2992 C C . THR A 1 361 ? -14.944 -3.268 22.715 1.00 85.44 361 THR A C 1
ATOM 2994 O O . THR A 1 361 ? -15.752 -2.938 21.846 1.00 85.44 361 THR A O 1
ATOM 2997 N N . ILE A 1 362 ? -14.101 -4.292 22.509 1.00 87.62 362 ILE A N 1
ATOM 2998 C CA . ILE A 1 362 ? -13.973 -5.048 21.247 1.00 87.62 362 ILE A CA 1
ATOM 2999 C C . ILE A 1 362 ? -14.665 -6.429 21.316 1.00 87.62 362 ILE A C 1
ATOM 3001 O O . ILE A 1 362 ? -14.749 -7.080 22.358 1.00 87.62 362 ILE A O 1
ATOM 3005 N N . LYS A 1 363 ? -15.183 -6.933 20.180 1.00 83.62 363 LYS A N 1
ATOM 3006 C CA . LYS A 1 363 ? -15.767 -8.291 20.100 1.00 83.62 363 LYS A CA 1
ATOM 3007 C C . LYS A 1 363 ? -14.695 -9.384 20.218 1.00 83.62 363 LYS A C 1
ATOM 3009 O O . LYS A 1 363 ? -13.631 -9.305 19.618 1.00 83.62 363 LYS A O 1
ATOM 3014 N N . ASN A 1 364 ? -15.066 -10.499 20.855 1.00 79.69 364 ASN A N 1
ATOM 3015 C CA . ASN A 1 364 ? -14.334 -11.775 20.819 1.00 79.69 364 ASN A CA 1
ATOM 3016 C C . ASN A 1 364 ? -12.897 -11.740 21.371 1.00 79.69 364 ASN A C 1
ATOM 3018 O O . ASN A 1 364 ? -12.050 -12.526 20.941 1.00 79.69 364 ASN A O 1
ATOM 3022 N N . VAL A 1 365 ? -12.629 -10.887 22.358 1.00 86.75 365 VAL A N 1
ATOM 3023 C CA . VAL A 1 365 ? -11.364 -10.911 23.099 1.00 86.75 365 VAL A CA 1
ATOM 3024 C C . VAL A 1 365 ? -11.374 -12.099 24.062 1.00 86.75 365 VAL A C 1
ATOM 3026 O O . VAL A 1 365 ? -12.248 -12.178 24.919 1.00 86.75 365 VAL A O 1
ATOM 3029 N N . LYS A 1 366 ? -10.453 -13.058 23.889 1.00 82.25 366 LYS A N 1
ATOM 3030 C CA . LYS A 1 366 ? -10.364 -14.271 24.731 1.00 82.25 366 LYS A CA 1
ATOM 3031 C C . LYS A 1 366 ? -9.260 -14.193 25.785 1.00 82.25 366 LYS A C 1
ATOM 3033 O O . LYS A 1 366 ? -9.553 -14.423 26.948 1.00 82.25 366 LYS A O 1
ATOM 3038 N N . TYR A 1 367 ? -8.045 -13.812 25.384 1.00 81.50 367 TYR A N 1
ATOM 3039 C CA . TYR A 1 367 ? -6.844 -13.941 26.222 1.00 81.50 367 TYR A CA 1
ATOM 3040 C C . TYR A 1 367 ? -6.921 -13.191 27.559 1.00 81.50 367 TYR A C 1
ATOM 3042 O O . TYR A 1 367 ? -6.505 -13.713 28.580 1.00 81.50 367 TYR A O 1
ATOM 3050 N N . VAL A 1 368 ? -7.534 -12.007 27.590 1.00 81.94 368 VAL A N 1
ATOM 3051 C CA . VAL A 1 368 ? -7.723 -11.218 28.828 1.00 81.94 368 VAL A CA 1
ATOM 3052 C C . VAL A 1 368 ? -8.639 -11.881 29.867 1.00 81.94 368 VAL A C 1
ATOM 3054 O O . VAL A 1 368 ? -8.730 -11.416 31.001 1.00 81.94 368 VAL A O 1
ATOM 3057 N N . TRP A 1 369 ? -9.338 -12.954 29.485 1.00 83.50 369 TRP A N 1
ATOM 3058 C CA . TRP A 1 369 ? -10.222 -13.739 30.348 1.00 83.50 369 TRP A CA 1
ATOM 3059 C C . TRP A 1 369 ? -9.637 -15.122 30.683 1.00 83.50 369 TRP A C 1
ATOM 3061 O O . TRP A 1 369 ? -10.373 -15.979 31.180 1.00 83.50 369 TRP A O 1
ATOM 3071 N N . GLU A 1 370 ? -8.368 -15.385 30.354 1.00 83.56 370 GLU A N 1
ATOM 3072 C CA . GLU A 1 370 ? -7.723 -16.686 30.585 1.00 83.56 370 GLU A CA 1
ATOM 3073 C C . GLU A 1 370 ? -7.084 -16.769 31.975 1.00 83.56 370 GLU A C 1
ATOM 3075 O O . GLU A 1 370 ? -7.423 -17.695 32.710 1.00 83.56 370 GLU A O 1
ATOM 3080 N N . ASP A 1 371 ? -6.260 -15.789 32.359 1.00 83.25 371 ASP A N 1
ATOM 3081 C CA . ASP A 1 371 ? -5.473 -15.858 33.600 1.00 83.25 371 ASP A CA 1
ATOM 3082 C C . ASP A 1 371 ? -6.288 -15.498 34.851 1.00 83.25 371 ASP A C 1
ATOM 3084 O O . ASP A 1 371 ? -6.436 -16.311 35.761 1.00 83.25 371 ASP A O 1
ATOM 3088 N N . ASN A 1 372 ? -6.860 -14.287 34.897 1.00 88.75 372 ASN A N 1
ATOM 3089 C CA . ASN A 1 372 ? -7.667 -13.823 36.030 1.00 88.75 372 ASN A CA 1
ATOM 3090 C C . ASN A 1 372 ? -8.996 -13.192 35.572 1.00 88.75 372 ASN A C 1
ATOM 3092 O O . ASN A 1 372 ? -9.195 -11.977 35.671 1.00 88.75 372 ASN A O 1
ATOM 3096 N N . PRO A 1 373 ? -9.941 -14.001 35.050 1.00 91.00 373 PRO A N 1
ATOM 3097 C CA . PRO A 1 373 ? -11.186 -13.493 34.476 1.00 91.00 373 PRO A CA 1
ATOM 3098 C C . PRO A 1 373 ? -12.028 -12.688 35.467 1.00 91.00 373 PRO A C 1
ATOM 3100 O O . PRO A 1 373 ? -12.711 -11.753 35.049 1.00 91.00 373 PRO A O 1
ATOM 3103 N N . LYS A 1 374 ? -11.992 -13.034 36.761 1.00 91.75 374 LYS A N 1
ATOM 3104 C CA . LYS A 1 374 ? -12.746 -12.321 37.797 1.00 91.75 374 LYS A CA 1
ATOM 3105 C C . LYS A 1 374 ? -12.199 -10.914 38.022 1.00 91.75 374 LYS A C 1
ATOM 3107 O O . LYS A 1 374 ? -12.982 -9.973 38.066 1.00 91.75 374 LYS A O 1
ATOM 3112 N N . GLU A 1 375 ? -10.881 -10.757 38.095 1.00 92.81 375 GLU A N 1
ATOM 3113 C CA . GLU A 1 375 ? -10.250 -9.439 38.227 1.00 92.81 375 GLU A CA 1
ATOM 3114 C C . GLU A 1 375 ? -10.503 -8.561 36.993 1.00 92.81 375 GLU A C 1
ATOM 3116 O O . GLU A 1 375 ? -10.884 -7.399 37.133 1.00 92.81 375 GLU A O 1
ATOM 3121 N N . THR A 1 376 ? -10.386 -9.119 35.783 1.00 92.88 376 THR A N 1
ATOM 3122 C CA . THR A 1 376 ? -10.732 -8.400 34.544 1.00 92.88 376 THR A CA 1
ATOM 3123 C C . THR A 1 376 ? -12.195 -7.962 34.547 1.00 92.88 376 THR A C 1
ATOM 3125 O O . THR A 1 376 ? -12.508 -6.835 34.165 1.00 92.88 376 THR A O 1
ATOM 3128 N N . ALA A 1 377 ? -13.102 -8.825 35.014 1.00 94.06 377 ALA A N 1
ATOM 3129 C CA . ALA A 1 377 ? -14.514 -8.485 35.128 1.00 94.06 377 ALA A CA 1
ATOM 3130 C C . ALA A 1 377 ? -14.759 -7.359 36.140 1.00 94.06 377 ALA A C 1
ATOM 3132 O O . ALA A 1 377 ? -15.570 -6.482 35.864 1.00 94.06 377 ALA A O 1
ATOM 3133 N N . VAL A 1 378 ? -14.048 -7.353 37.271 1.00 95.56 378 VAL A N 1
ATOM 3134 C CA . VAL A 1 378 ? -14.118 -6.267 38.260 1.00 95.56 378 VAL A CA 1
ATOM 3135 C C . VAL A 1 378 ? -13.670 -4.939 37.653 1.00 95.56 378 VAL A C 1
ATOM 3137 O O . VAL A 1 378 ? -14.399 -3.959 37.774 1.00 95.56 378 VAL A O 1
ATOM 3140 N N . LYS A 1 379 ? -12.538 -4.904 36.936 1.00 95.31 379 LYS A N 1
ATOM 3141 C CA . LYS A 1 379 ? -12.074 -3.690 36.235 1.00 95.31 379 LYS A CA 1
ATOM 3142 C C . LYS A 1 379 ? -13.118 -3.185 35.237 1.00 95.31 379 LYS A C 1
ATOM 3144 O O . LYS A 1 379 ? -13.394 -1.995 35.189 1.00 95.31 379 LYS A O 1
ATOM 3149 N N . ALA A 1 380 ? -13.753 -4.098 34.506 1.00 95.00 380 ALA A N 1
ATOM 3150 C CA . ALA A 1 380 ? -14.799 -3.757 33.550 1.00 95.00 380 ALA A CA 1
ATOM 3151 C C . ALA A 1 380 ? -16.080 -3.214 34.205 1.00 95.00 380 ALA A C 1
ATOM 3153 O O . ALA A 1 380 ? -16.753 -2.362 33.631 1.00 95.00 380 ALA A O 1
ATOM 3154 N N . VAL A 1 381 ? -16.436 -3.718 35.391 1.00 96.50 381 VAL A N 1
ATOM 3155 C CA . VAL A 1 381 ? -17.581 -3.227 36.173 1.00 96.50 381 VAL A CA 1
ATOM 3156 C C . VAL A 1 381 ? -17.288 -1.847 36.758 1.00 96.50 381 VAL A C 1
ATOM 3158 O O . VAL A 1 381 ? -18.158 -0.988 36.672 1.00 96.50 381 VAL A O 1
ATOM 3161 N N . LYS A 1 382 ? -16.078 -1.621 37.286 1.00 97.12 382 LYS A N 1
ATOM 3162 C CA . LYS A 1 382 ? -15.648 -0.297 37.761 1.00 97.12 382 LYS A CA 1
ATOM 3163 C C . LYS A 1 382 ? -15.669 0.729 36.640 1.00 97.12 382 LYS A C 1
ATOM 3165 O O . LYS A 1 382 ? -16.375 1.713 36.761 1.00 97.12 382 LYS A O 1
ATOM 3170 N N . TRP A 1 383 ? -15.042 0.414 35.508 1.00 95.88 383 TRP A N 1
ATOM 3171 C CA . TRP A 1 383 ? -15.093 1.247 34.306 1.00 95.88 383 TRP A CA 1
ATOM 3172 C C . TRP A 1 383 ? -16.527 1.597 33.886 1.00 95.88 383 TRP A C 1
ATOM 3174 O O . TRP A 1 383 ? -16.842 2.743 33.582 1.00 95.88 383 TRP A O 1
ATOM 3184 N N . LEU A 1 384 ? -17.430 0.609 33.898 1.00 95.31 384 LEU A N 1
ATOM 3185 C CA . LEU A 1 384 ? -18.828 0.837 33.542 1.00 95.31 384 LEU A CA 1
ATOM 3186 C C . LEU A 1 384 ? -19.499 1.850 34.484 1.00 95.31 384 LEU A C 1
ATOM 3188 O O . LEU A 1 384 ? -20.318 2.639 34.027 1.00 95.31 384 LEU A O 1
ATOM 3192 N N . ILE A 1 385 ? -19.206 1.790 35.781 1.00 95.81 385 ILE A N 1
ATOM 3193 C CA . ILE A 1 385 ? -19.854 2.603 36.816 1.00 95.81 385 ILE A CA 1
ATOM 3194 C C . ILE A 1 385 ? -19.213 3.988 36.909 1.00 95.81 385 ILE A C 1
ATOM 3196 O O . ILE A 1 385 ? -19.927 4.983 36.823 1.00 95.81 385 ILE A O 1
ATOM 3200 N N . GLU A 1 386 ? -17.892 4.032 37.048 1.00 95.56 386 GLU A N 1
ATOM 3201 C CA . GLU A 1 386 ? -17.100 5.228 37.344 1.00 95.56 386 GLU A CA 1
ATOM 3202 C C . GLU A 1 386 ? -16.866 6.061 36.080 1.00 95.56 386 GLU A C 1
ATOM 3204 O O . GLU A 1 386 ? -17.195 7.242 36.059 1.00 95.56 386 GLU A O 1
ATOM 3209 N N . ASP A 1 387 ? -16.375 5.444 35.003 1.00 93.38 387 ASP A N 1
ATOM 3210 C CA . ASP A 1 387 ? -15.929 6.181 33.814 1.00 93.38 387 ASP A CA 1
ATOM 3211 C C . ASP A 1 387 ? -17.060 6.358 32.788 1.00 93.38 387 ASP A C 1
ATOM 3213 O O . ASP A 1 387 ? -17.331 7.463 32.314 1.00 93.38 387 ASP A O 1
ATOM 3217 N N . TYR A 1 388 ? -17.763 5.270 32.454 1.00 92.19 388 TYR A N 1
ATOM 3218 C CA . TYR A 1 388 ? -18.747 5.259 31.367 1.00 92.19 388 TYR A CA 1
ATOM 3219 C C . TYR A 1 388 ? -20.111 5.827 31.775 1.00 92.19 388 TYR A C 1
ATOM 3221 O O . TYR A 1 388 ? -20.731 6.603 31.035 1.00 92.19 388 TYR A O 1
ATOM 3229 N N . LEU A 1 389 ? -20.636 5.411 32.931 1.00 92.38 389 LEU A N 1
ATOM 3230 C CA . LEU A 1 389 ? -21.923 5.896 33.429 1.00 92.38 389 LEU A CA 1
ATOM 3231 C C . LEU A 1 389 ? -21.797 7.093 34.365 1.00 92.38 389 LEU A C 1
ATOM 3233 O O . LEU A 1 389 ? -22.750 7.868 34.382 1.00 92.38 389 LEU A O 1
ATOM 3237 N N . GLN A 1 390 ? -20.658 7.248 35.050 1.00 93.75 390 GLN A N 1
ATOM 3238 C CA . GLN A 1 390 ? -20.414 8.282 36.061 1.00 93.75 390 GLN A CA 1
ATOM 3239 C C . GLN A 1 390 ? -21.516 8.292 37.126 1.00 93.75 390 GLN A C 1
ATOM 3241 O O . GLN A 1 390 ? -22.146 9.316 37.372 1.00 93.75 390 GLN A O 1
ATOM 3246 N N . LEU A 1 391 ? -21.811 7.112 37.683 1.00 93.88 391 LEU A N 1
ATOM 3247 C CA . LEU A 1 391 ? -22.838 6.959 38.714 1.00 93.88 391 LEU A CA 1
ATOM 3248 C C . LEU A 1 391 ? -22.285 7.294 40.089 1.00 93.88 391 LEU A C 1
ATOM 3250 O O . LEU A 1 391 ? -21.213 6.810 40.458 1.00 93.88 391 LEU A O 1
ATOM 3254 N N . GLU A 1 392 ? -23.093 7.994 40.875 1.00 93.75 392 GLU A N 1
ATOM 3255 C CA . GLU A 1 392 ? -22.871 8.109 42.314 1.00 93.75 392 GLU A CA 1
ATOM 3256 C C . GLU A 1 392 ? -23.228 6.788 43.021 1.00 93.75 392 GLU A C 1
ATOM 3258 O O . GLU A 1 392 ? -24.011 5.972 42.512 1.00 93.75 392 GLU A O 1
ATOM 3263 N N . GLU A 1 393 ? -22.659 6.557 44.208 1.00 93.69 393 GLU A N 1
ATOM 3264 C CA . GLU A 1 393 ? -22.778 5.290 44.946 1.00 93.69 393 GLU A CA 1
ATOM 3265 C C . GLU A 1 393 ? -24.246 4.875 45.164 1.00 93.69 393 GLU A C 1
ATOM 3267 O O . GLU A 1 393 ? -24.621 3.717 44.940 1.00 93.69 393 GLU A O 1
ATOM 3272 N N . GLU A 1 394 ? -25.112 5.831 45.505 1.00 91.62 394 GLU A N 1
ATOM 3273 C CA . GLU A 1 394 ? -26.539 5.613 45.762 1.00 91.62 394 GLU A CA 1
ATOM 3274 C C . GLU A 1 394 ? -27.325 5.233 44.495 1.00 91.62 394 GLU A C 1
ATOM 3276 O O . GLU A 1 394 ? -28.409 4.640 44.567 1.00 91.62 394 GLU A O 1
ATOM 3281 N N . GLU A 1 395 ? -26.793 5.546 43.312 1.00 93.56 395 GLU A N 1
ATOM 3282 C CA . GLU A 1 395 ? -27.436 5.278 42.028 1.00 93.56 395 GLU A CA 1
ATOM 3283 C C . GLU A 1 395 ? -27.122 3.877 41.485 1.00 93.56 395 GLU A C 1
ATOM 3285 O O . GLU A 1 395 ? -27.865 3.334 40.654 1.00 93.56 395 GLU A O 1
ATOM 3290 N N . ILE A 1 396 ? -26.055 3.244 41.974 1.00 95.25 396 ILE A N 1
ATOM 3291 C CA . ILE A 1 396 ? -25.589 1.942 41.486 1.00 95.25 396 ILE A CA 1
ATOM 3292 C C . ILE A 1 396 ? -26.706 0.878 41.550 1.00 95.25 396 ILE A C 1
ATOM 3294 O O . ILE A 1 396 ? -26.984 0.247 40.516 1.00 95.25 396 ILE A O 1
ATOM 3298 N N . PRO A 1 397 ? -27.432 0.678 42.673 1.00 94.38 397 PRO A N 1
ATOM 3299 C CA . PRO A 1 397 ? -28.454 -0.365 42.748 1.00 94.38 397 PRO A CA 1
ATOM 3300 C C . PRO A 1 397 ? -29.628 -0.137 41.790 1.00 94.38 397 PRO A C 1
ATOM 3302 O O . PRO A 1 397 ? -30.177 -1.096 41.239 1.00 94.38 397 PRO A O 1
ATOM 3305 N N . GLN A 1 398 ? -30.016 1.113 41.526 1.00 92.88 398 GLN A N 1
ATOM 3306 C CA . GLN A 1 398 ? -31.145 1.416 40.638 1.00 92.88 398 GLN A CA 1
ATOM 3307 C C . GLN A 1 398 ? -30.797 1.278 39.146 1.00 92.88 398 GLN A C 1
ATOM 3309 O O . GLN A 1 398 ? -31.706 1.040 38.344 1.00 92.88 398 GLN A O 1
ATOM 3314 N N . HIS A 1 399 ? -29.526 1.415 38.755 1.00 93.88 399 HIS A N 1
ATOM 3315 C CA . HIS A 1 399 ? -29.103 1.428 37.344 1.00 93.88 399 HIS A CA 1
ATOM 3316 C C . HIS A 1 399 ? -28.430 0.123 36.893 1.00 93.88 399 HIS A C 1
ATOM 3318 O O . HIS A 1 399 ? -28.669 -0.349 35.772 1.00 93.88 399 HIS A O 1
ATOM 3324 N N . ILE A 1 400 ? -27.642 -0.519 37.762 1.00 94.94 400 ILE A N 1
ATOM 3325 C CA . ILE A 1 400 ? -26.877 -1.719 37.409 1.00 94.94 400 ILE A CA 1
ATOM 3326 C C . ILE A 1 400 ? -27.778 -2.960 37.405 1.00 94.94 400 ILE A C 1
ATOM 3328 O O . ILE A 1 400 ? -28.059 -3.609 38.418 1.00 94.94 400 ILE A O 1
ATOM 3332 N N . THR A 1 401 ? -28.255 -3.303 36.208 1.00 93.06 401 THR A N 1
ATOM 3333 C CA . THR A 1 401 ? -29.206 -4.395 35.959 1.00 93.06 401 THR A CA 1
ATOM 3334 C C . THR A 1 401 ? -28.693 -5.354 34.887 1.00 93.06 401 THR A C 1
ATOM 3336 O O . THR A 1 401 ? -27.894 -4.985 34.029 1.00 93.06 401 THR A O 1
ATOM 3339 N N . GLN A 1 402 ? -29.198 -6.594 34.864 1.00 92.44 402 GLN A N 1
ATOM 3340 C CA . GLN A 1 402 ? -28.891 -7.529 33.767 1.00 92.44 402 GLN A CA 1
ATOM 3341 C C . GLN A 1 402 ? -29.288 -6.961 32.394 1.00 92.44 402 GLN A C 1
ATOM 3343 O O . GLN A 1 402 ? -28.617 -7.227 31.396 1.00 92.44 402 GLN A O 1
ATOM 3348 N N . ASP A 1 403 ? -30.378 -6.189 32.344 1.00 90.75 403 ASP A N 1
ATOM 3349 C CA . ASP A 1 403 ? -30.839 -5.526 31.127 1.00 90.75 403 ASP A CA 1
ATOM 3350 C C . ASP A 1 403 ? -29.827 -4.491 30.624 1.00 90.75 403 ASP A C 1
ATOM 3352 O O . ASP A 1 403 ? -29.517 -4.495 29.435 1.00 90.75 403 ASP A O 1
ATOM 3356 N N . LEU A 1 404 ? -29.248 -3.680 31.515 1.00 92.94 404 LEU A N 1
ATOM 3357 C CA . LEU A 1 404 ? -28.188 -2.730 31.170 1.00 92.94 404 LEU A CA 1
ATOM 3358 C C . LEU A 1 404 ? -26.997 -3.440 30.508 1.00 92.94 404 LEU A C 1
ATOM 3360 O O . LEU A 1 404 ? -26.634 -3.101 29.382 1.00 92.94 404 LEU A O 1
ATOM 3364 N N . PHE A 1 405 ? -26.451 -4.488 31.139 1.00 92.94 405 PHE A N 1
ATOM 3365 C CA . PHE A 1 405 ? -25.354 -5.274 30.552 1.00 92.94 405 PHE A CA 1
ATOM 3366 C C . PHE A 1 405 ? -25.730 -5.893 29.199 1.00 92.94 405 PHE A C 1
ATOM 3368 O O . PHE A 1 405 ? -24.870 -6.109 28.346 1.00 92.94 405 PHE A O 1
ATOM 3375 N N . ARG A 1 406 ? -27.001 -6.236 28.974 1.00 91.19 406 ARG A N 1
ATOM 3376 C CA . ARG A 1 406 ? -27.479 -6.740 27.678 1.00 91.19 406 ARG A CA 1
ATOM 3377 C C . ARG A 1 406 ? -27.546 -5.641 26.626 1.00 91.19 406 ARG A C 1
ATOM 3379 O O . ARG A 1 406 ? -27.013 -5.855 25.538 1.00 91.19 406 ARG A O 1
ATOM 3386 N N . ARG A 1 407 ? -28.153 -4.495 26.939 1.00 89.12 407 ARG A N 1
ATOM 3387 C CA . ARG A 1 407 ? -28.267 -3.348 26.022 1.00 89.12 407 ARG A CA 1
ATOM 3388 C C . ARG A 1 407 ? -26.892 -2.820 25.621 1.00 89.12 407 ARG A C 1
ATOM 3390 O O . ARG A 1 407 ? -26.638 -2.636 24.437 1.00 89.12 407 ARG A O 1
ATOM 3397 N N . LEU A 1 408 ? -25.968 -2.747 26.576 1.00 89.44 408 LEU A N 1
ATOM 3398 C CA . LEU A 1 408 ? -24.567 -2.406 26.338 1.00 89.44 408 LEU A CA 1
ATOM 3399 C C . LEU A 1 408 ? -23.742 -3.569 25.770 1.00 89.44 408 LEU A C 1
ATOM 3401 O O . LEU A 1 408 ? -22.531 -3.492 25.770 1.00 89.44 408 LEU A O 1
ATOM 3405 N N . LYS A 1 409 ? -24.308 -4.703 25.335 1.00 89.50 409 LYS A N 1
ATOM 3406 C CA . LYS A 1 409 ? -23.534 -5.855 24.804 1.00 89.50 409 LYS A CA 1
ATOM 3407 C C . LYS A 1 409 ? -22.423 -6.382 25.756 1.00 89.50 409 LYS A C 1
ATOM 3409 O O . LYS A 1 409 ? -21.583 -7.189 25.351 1.00 89.50 409 LYS A O 1
ATOM 3414 N N . LEU A 1 410 ? -22.420 -6.008 27.033 1.00 90.75 410 LEU A N 1
ATOM 3415 C CA . LEU A 1 410 ? -21.462 -6.395 28.079 1.00 90.75 410 LEU A CA 1
ATOM 3416 C C . LEU A 1 410 ? -21.892 -7.649 28.865 1.00 90.75 410 LEU A C 1
ATOM 3418 O O . LEU A 1 410 ? -21.231 -8.059 29.812 1.00 90.75 410 LEU A O 1
ATOM 3422 N N . SER A 1 411 ? -22.971 -8.322 28.450 1.00 90.62 411 SER A N 1
ATOM 3423 C CA . SER A 1 411 ? -23.528 -9.512 29.123 1.00 90.62 411 SER A CA 1
ATOM 3424 C C . SER A 1 411 ? -22.511 -10.607 29.442 1.00 90.62 411 SER A C 1
ATOM 3426 O O . SER A 1 411 ? -22.685 -11.339 30.413 1.00 90.62 411 SER A O 1
ATOM 3428 N N . ARG A 1 412 ? -21.462 -10.755 28.625 1.00 88.25 412 ARG A N 1
ATOM 3429 C CA . ARG A 1 412 ? -20.450 -11.796 28.829 1.00 88.25 412 ARG A CA 1
ATOM 3430 C C . ARG A 1 412 ? -19.621 -11.566 30.098 1.00 88.25 412 ARG A C 1
ATOM 3432 O O . ARG A 1 412 ? -19.185 -12.555 30.668 1.00 88.25 412 ARG A O 1
ATOM 3439 N N . ILE A 1 413 ? -19.484 -10.323 30.569 1.00 90.50 413 ILE A N 1
ATOM 3440 C CA . ILE A 1 413 ? -18.789 -9.990 31.825 1.00 90.50 413 ILE A CA 1
ATOM 3441 C C . ILE A 1 413 ? -19.457 -10.702 33.004 1.00 90.50 413 ILE A C 1
ATOM 3443 O O . ILE A 1 413 ? -18.792 -11.382 33.775 1.00 90.50 413 ILE A O 1
ATOM 3447 N N . ILE A 1 414 ? -20.787 -10.616 33.097 1.00 91.44 414 ILE A N 1
ATOM 3448 C CA . ILE A 1 414 ? -21.540 -11.183 34.224 1.00 91.44 414 ILE A CA 1
ATOM 3449 C C . ILE A 1 414 ? -21.951 -12.644 34.016 1.00 91.44 414 ILE A C 1
ATOM 3451 O O . ILE A 1 414 ? -22.158 -13.366 34.987 1.00 91.44 414 ILE A O 1
ATOM 3455 N N . LYS A 1 415 ? -22.091 -13.101 32.764 1.00 88.88 415 LYS A N 1
ATOM 3456 C CA . LYS A 1 415 ? -22.549 -14.466 32.442 1.00 88.88 415 LYS A CA 1
ATOM 3457 C C . LYS A 1 415 ? -21.425 -15.489 32.284 1.00 88.88 415 LYS A C 1
ATOM 3459 O O . LYS A 1 415 ? -21.721 -16.676 32.217 1.00 88.88 415 LYS A O 1
ATOM 3464 N N . ASN A 1 416 ? -20.167 -15.067 32.165 1.00 86.06 416 ASN A N 1
ATOM 3465 C CA . ASN A 1 416 ? -19.054 -16.002 32.020 1.00 86.06 416 ASN A CA 1
ATOM 3466 C C . ASN A 1 416 ? -18.885 -16.832 33.303 1.00 86.06 416 ASN A C 1
ATOM 3468 O O . ASN A 1 416 ? -18.632 -16.286 34.375 1.00 86.06 416 ASN A O 1
ATOM 3472 N N . GLU A 1 417 ? -18.994 -18.154 33.183 1.00 84.44 417 GLU A N 1
ATOM 3473 C CA . GLU A 1 417 ? -18.901 -19.086 34.311 1.00 84.44 417 GLU A CA 1
ATOM 3474 C C . GLU A 1 417 ? -17.571 -18.965 35.061 1.00 84.44 417 GLU A C 1
ATOM 3476 O O . GLU A 1 417 ? -17.558 -19.022 36.288 1.00 84.44 417 GLU A O 1
ATOM 3481 N N . ARG A 1 418 ? -16.469 -18.694 34.346 1.00 85.06 418 ARG A N 1
ATOM 3482 C CA . ARG A 1 418 ? -15.131 -18.536 34.944 1.00 85.06 418 ARG A CA 1
ATOM 3483 C C . ARG A 1 418 ? -14.993 -17.288 35.817 1.00 85.06 418 ARG A C 1
ATOM 3485 O O . ARG A 1 418 ? -14.128 -17.248 36.680 1.00 85.06 418 ARG A O 1
ATOM 3492 N N . VAL A 1 419 ? -15.820 -16.267 35.584 1.00 87.44 419 VAL A N 1
ATOM 3493 C CA . VAL A 1 419 ? -15.849 -15.045 36.406 1.00 87.44 419 VAL A CA 1
ATOM 3494 C C . VAL A 1 419 ? -16.545 -15.318 37.743 1.00 87.44 419 VAL A C 1
ATOM 3496 O O . VAL A 1 419 ? -16.185 -14.745 38.768 1.00 87.44 419 VAL A O 1
ATOM 3499 N N . GLY A 1 420 ? -17.540 -16.211 37.741 1.00 83.12 420 GLY A N 1
ATOM 3500 C CA . GLY A 1 420 ? -18.257 -16.621 38.945 1.00 83.12 420 GLY A CA 1
ATOM 3501 C C . GLY A 1 420 ? -19.409 -15.705 39.369 1.00 83.12 420 GLY A C 1
ATOM 3502 O O . GLY A 1 420 ? -20.050 -16.006 40.368 1.00 83.12 420 GLY A O 1
ATOM 3503 N N . PHE A 1 421 ? -19.743 -14.649 38.611 1.00 91.31 421 PHE A N 1
ATOM 3504 C CA . PHE A 1 421 ? -20.878 -13.762 38.936 1.00 91.31 421 PHE A CA 1
ATOM 3505 C C . PHE A 1 421 ? -22.253 -14.397 38.671 1.00 91.31 421 PHE A C 1
ATOM 3507 O O . PHE A 1 421 ? -23.269 -13.878 39.125 1.00 91.31 421 PHE A O 1
ATOM 3514 N N . ARG A 1 422 ? -22.319 -15.515 37.928 1.00 89.94 422 ARG A N 1
ATOM 3515 C CA . ARG A 1 422 ? -23.555 -16.292 37.660 1.00 89.94 422 ARG A CA 1
ATOM 3516 C C . ARG A 1 422 ? -24.707 -15.446 37.091 1.00 89.94 422 ARG A C 1
ATOM 3518 O O . ARG A 1 422 ? -25.880 -15.702 37.344 1.00 89.94 422 ARG A O 1
ATOM 3525 N N . GLY A 1 423 ? -24.373 -14.409 36.325 1.00 89.56 423 GLY A N 1
ATOM 3526 C CA . GLY A 1 423 ? -25.323 -13.451 35.766 1.00 89.56 423 GLY A CA 1
ATOM 3527 C C . GLY A 1 423 ? -25.916 -12.470 36.780 1.00 89.56 423 GLY A C 1
ATOM 3528 O O . GLY A 1 423 ? -26.797 -11.706 36.402 1.00 89.56 423 GLY A O 1
ATOM 3529 N N . SER A 1 424 ? -25.486 -12.466 38.040 1.00 93.94 424 SER A N 1
ATOM 3530 C CA . SER A 1 424 ? -26.017 -11.587 39.083 1.00 93.94 424 SER A CA 1
ATOM 3531 C C . SER A 1 424 ? -25.371 -10.195 39.024 1.00 93.94 424 SER A C 1
ATOM 3533 O O . SER A 1 424 ? -24.152 -10.093 39.171 1.00 93.94 424 SER A O 1
ATOM 3535 N N . PRO A 1 425 ? -26.154 -9.109 38.844 1.00 94.00 425 PRO A N 1
ATOM 3536 C CA . PRO A 1 425 ? -25.633 -7.748 38.961 1.00 94.00 425 PRO A CA 1
ATOM 3537 C C . PRO A 1 425 ? -25.084 -7.456 40.360 1.00 94.00 425 PRO A C 1
ATOM 3539 O O . PRO A 1 425 ? -24.077 -6.771 40.469 1.00 94.00 425 PRO A O 1
ATOM 3542 N N . PHE A 1 426 ? -25.698 -8.025 41.406 1.00 95.12 426 PHE A N 1
ATOM 3543 C CA . PHE A 1 426 ? -25.206 -7.905 42.778 1.00 95.12 426 PHE A CA 1
ATOM 3544 C C . PHE A 1 426 ? -23.807 -8.500 42.926 1.00 95.12 426 PHE A C 1
ATOM 3546 O O . PHE A 1 426 ? -22.919 -7.825 43.417 1.00 95.12 426 PHE A O 1
ATOM 3553 N N . GLU A 1 427 ? -23.579 -9.728 42.449 1.00 95.62 427 GLU A N 1
ATOM 3554 C CA . GLU A 1 427 ? -22.260 -10.374 42.562 1.00 95.62 427 GLU A CA 1
ATOM 3555 C C . GLU A 1 427 ? -21.178 -9.586 41.819 1.00 95.62 427 GLU A C 1
ATOM 3557 O O . GLU A 1 427 ? -20.047 -9.487 42.285 1.00 95.62 427 GLU A O 1
ATOM 3562 N N . ALA A 1 428 ? -21.531 -9.001 40.670 1.00 95.94 428 ALA A N 1
ATOM 3563 C CA . ALA A 1 428 ? -20.629 -8.151 39.905 1.00 95.94 428 ALA A CA 1
ATOM 3564 C C . ALA A 1 428 ? -20.272 -6.860 40.664 1.00 95.94 428 ALA A C 1
ATOM 3566 O O . ALA A 1 428 ? -19.096 -6.513 40.752 1.00 95.94 428 ALA A O 1
ATOM 3567 N N . VAL A 1 429 ? -21.271 -6.180 41.240 1.00 96.69 429 VAL A N 1
ATOM 3568 C CA . VAL A 1 429 ? -21.082 -4.949 42.025 1.00 96.69 429 VAL A CA 1
ATOM 3569 C C . VAL A 1 429 ? -20.347 -5.237 43.332 1.00 96.69 429 VAL A C 1
ATOM 3571 O O . VAL A 1 429 ? -19.369 -4.565 43.622 1.00 96.69 429 VAL A O 1
ATOM 3574 N N . ASN A 1 430 ? -20.733 -6.271 44.077 1.00 96.06 430 ASN A N 1
ATOM 3575 C CA . ASN A 1 430 ? -20.077 -6.661 45.32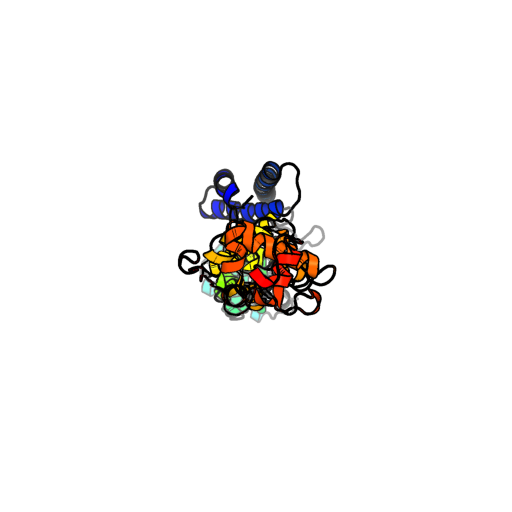6 1.00 96.06 430 ASN A CA 1
ATOM 3576 C C . ASN A 1 430 ? -18.624 -7.112 45.098 1.00 96.06 430 ASN A C 1
ATOM 3578 O O . ASN A 1 430 ? -17.769 -6.922 45.954 1.00 96.06 430 ASN A O 1
ATOM 3582 N N . ALA A 1 431 ? -18.299 -7.678 43.932 1.00 95.62 431 ALA A N 1
ATOM 3583 C CA . ALA A 1 431 ? -16.909 -7.959 43.584 1.00 95.62 431 ALA A CA 1
ATOM 3584 C C . ALA A 1 431 ? -16.093 -6.682 43.299 1.00 95.62 431 ALA A C 1
ATOM 3586 O O . ALA A 1 431 ? -14.889 -6.676 43.550 1.00 95.62 431 ALA A O 1
ATOM 3587 N N . ALA A 1 432 ? -16.721 -5.627 42.771 1.00 96.25 432 ALA A N 1
ATOM 3588 C CA . ALA A 1 432 ? -16.073 -4.344 42.492 1.00 96.25 432 ALA A CA 1
ATOM 3589 C C . ALA A 1 432 ? -15.977 -3.427 43.724 1.00 96.25 432 ALA A C 1
ATOM 3591 O O . ALA A 1 432 ? -14.953 -2.763 43.903 1.00 96.25 432 ALA A O 1
ATOM 3592 N N . TYR A 1 433 ? -16.995 -3.462 44.586 1.00 95.81 433 TYR A N 1
ATOM 3593 C CA . TYR A 1 433 ? -17.134 -2.686 45.820 1.00 95.81 433 TYR A CA 1
ATOM 3594 C C . TYR A 1 433 ? -17.498 -3.629 46.980 1.00 95.81 433 TYR A C 1
ATOM 3596 O O . TYR A 1 433 ? -18.673 -3.754 47.342 1.00 95.81 433 TYR A O 1
ATOM 3604 N N . PRO A 1 434 ? -16.510 -4.352 47.541 1.00 95.62 434 PRO A N 1
ATOM 3605 C CA . PRO A 1 434 ? -16.764 -5.359 48.564 1.00 95.62 434 PRO A CA 1
ATOM 3606 C C . PRO A 1 434 ? -17.466 -4.786 49.794 1.00 95.62 434 PRO A C 1
ATOM 3608 O O . PRO A 1 434 ? -16.946 -3.878 50.437 1.00 95.62 434 PRO A O 1
ATOM 3611 N N . ASN A 1 435 ? -18.610 -5.375 50.150 1.00 92.62 435 ASN A N 1
ATOM 3612 C CA . ASN A 1 435 ? -19.399 -5.053 51.348 1.00 92.62 435 ASN A CA 1
ATOM 3613 C C . ASN A 1 435 ? -19.969 -3.623 51.410 1.00 92.62 435 ASN A C 1
ATOM 3615 O O . ASN A 1 435 ? -20.411 -3.205 52.476 1.00 92.62 435 ASN A O 1
ATOM 3619 N N . VAL A 1 436 ? -19.983 -2.889 50.294 1.00 95.88 436 VAL A N 1
ATOM 3620 C CA . VAL A 1 436 ? -20.646 -1.574 50.209 1.00 95.88 436 VAL A CA 1
ATOM 3621 C C . VAL A 1 436 ? -22.162 -1.741 50.056 1.00 95.88 436 VAL A C 1
ATOM 3623 O O . VAL A 1 436 ? -22.937 -1.021 50.673 1.00 95.88 436 VAL A O 1
ATOM 3626 N N . PHE A 1 437 ? -22.590 -2.753 49.295 1.00 94.81 437 PHE A N 1
ATOM 3627 C CA . PHE A 1 437 ? -23.999 -3.027 49.008 1.00 94.81 437 PHE A CA 1
ATOM 3628 C C . PHE A 1 437 ? -24.459 -4.360 49.593 1.00 94.81 437 PHE A C 1
ATOM 3630 O O . PHE A 1 437 ? -23.699 -5.330 49.666 1.00 94.81 437 PHE A O 1
ATOM 3637 N N . SER A 1 438 ? -25.741 -4.437 49.935 1.00 93.06 438 SER A N 1
ATOM 3638 C CA . SER A 1 438 ? -26.415 -5.649 50.389 1.00 93.06 438 SER A CA 1
ATOM 3639 C C . SER A 1 438 ? -27.186 -6.339 49.257 1.00 93.06 438 SER A C 1
ATOM 3641 O O . SER A 1 438 ? -27.467 -5.772 48.198 1.00 93.06 438 SER A O 1
ATOM 3643 N N . LEU A 1 439 ? -27.573 -7.596 49.484 1.00 91.44 439 LEU A N 1
ATOM 3644 C CA . LEU A 1 439 ? -28.405 -8.339 48.534 1.00 91.44 439 LEU A CA 1
ATOM 3645 C C . LEU A 1 439 ? -29.805 -7.710 48.378 1.00 91.44 439 LEU A C 1
ATOM 3647 O O . LEU A 1 439 ? -30.402 -7.800 47.300 1.00 91.44 439 LEU A O 1
ATOM 3651 N N . ASP A 1 440 ? -30.308 -7.045 49.421 1.00 89.88 440 ASP A N 1
ATOM 3652 C CA . ASP A 1 440 ? -31.618 -6.387 49.424 1.00 89.88 440 ASP A CA 1
ATOM 3653 C C . ASP A 1 440 ? -31.652 -5.154 48.519 1.00 89.88 440 ASP A C 1
ATOM 3655 O O . ASP A 1 440 ? -32.648 -4.947 47.814 1.00 89.88 440 ASP A O 1
ATOM 3659 N N . ASP A 1 441 ? -30.537 -4.422 48.419 1.00 90.81 441 ASP A N 1
ATOM 3660 C CA . ASP A 1 441 ? -30.371 -3.317 47.462 1.00 90.81 441 ASP A CA 1
ATOM 3661 C C . ASP A 1 441 ? -30.558 -3.800 46.020 1.00 90.81 441 ASP A C 1
ATOM 3663 O O . ASP A 1 441 ? -30.983 -3.051 45.139 1.00 90.81 441 ASP A O 1
ATOM 3667 N N . PHE A 1 442 ? -30.315 -5.094 45.778 1.00 92.81 442 PHE A N 1
ATOM 3668 C CA . PHE A 1 442 ? -30.443 -5.736 44.479 1.00 92.81 442 PHE A CA 1
ATOM 3669 C C . PHE A 1 442 ? -31.637 -6.698 44.352 1.00 92.81 442 PHE A C 1
ATOM 3671 O O . PHE A 1 442 ? -31.730 -7.429 43.355 1.00 92.81 442 PHE A O 1
ATOM 3678 N N . ARG A 1 443 ? -32.606 -6.668 45.275 1.00 88.38 443 ARG A N 1
ATOM 3679 C CA . ARG A 1 443 ? -33.763 -7.578 45.249 1.00 88.38 443 ARG A CA 1
ATOM 3680 C C . ARG A 1 443 ? -34.589 -7.492 43.960 1.00 88.38 443 ARG A C 1
ATOM 3682 O O . ARG A 1 443 ? -34.672 -6.455 43.292 1.00 88.38 443 ARG A O 1
ATOM 3689 N N . ARG A 1 444 ? -35.262 -8.594 43.615 1.00 79.06 444 ARG A N 1
ATOM 3690 C CA . ARG A 1 444 ? -36.224 -8.621 42.499 1.00 79.06 444 ARG A CA 1
ATOM 3691 C C . ARG A 1 444 ? -37.400 -7.683 42.797 1.00 79.06 444 ARG A C 1
ATOM 3693 O O . ARG A 1 444 ? -37.889 -7.651 43.919 1.00 79.06 444 ARG A O 1
ATOM 3700 N N . GLY A 1 445 ? -37.850 -6.933 41.790 1.00 77.50 445 GLY A N 1
ATOM 3701 C CA . GLY A 1 445 ? -38.954 -5.974 41.931 1.00 77.50 445 GLY A CA 1
ATOM 3702 C C . GLY A 1 445 ? -38.567 -4.625 42.550 1.00 77.50 445 GLY A C 1
ATOM 3703 O O . GLY A 1 445 ? -39.446 -3.797 42.774 1.00 77.50 445 GLY A O 1
ATOM 3704 N N . ARG A 1 446 ? -37.273 -4.375 42.810 1.00 87.38 446 ARG A N 1
ATOM 3705 C CA . ARG A 1 446 ? -36.788 -3.040 43.191 1.00 87.38 446 ARG A CA 1
ATOM 3706 C C . ARG A 1 446 ? -37.073 -2.009 42.096 1.00 87.38 446 ARG A C 1
ATOM 3708 O O . ARG A 1 446 ? -37.167 -2.356 40.918 1.00 87.38 446 ARG A O 1
ATOM 3715 N N . LYS A 1 447 ? -37.149 -0.732 42.479 1.00 85.94 447 LYS A N 1
ATOM 3716 C CA . LYS A 1 447 ? -37.227 0.369 41.514 1.00 85.94 447 LYS A CA 1
ATOM 3717 C C . LYS A 1 447 ? -35.937 0.384 40.690 1.00 85.94 447 LYS A C 1
ATOM 3719 O O . LYS A 1 447 ? -34.851 0.524 41.240 1.00 85.94 447 LYS A O 1
ATOM 3724 N N . THR A 1 448 ? -36.065 0.224 39.378 1.00 88.56 448 THR A N 1
ATOM 3725 C CA . THR A 1 448 ? -34.946 0.331 38.436 1.00 88.56 448 THR A CA 1
ATOM 3726 C C . THR A 1 448 ? -35.169 1.513 37.518 1.00 88.56 448 THR A C 1
ATOM 3728 O O . THR A 1 448 ? -36.277 1.693 37.008 1.00 88.56 448 THR A O 1
ATOM 3731 N N . VAL A 1 449 ? -34.116 2.272 37.257 1.00 87.25 449 VAL A N 1
ATOM 3732 C CA . VAL A 1 449 ? -34.143 3.398 36.327 1.00 87.25 449 VAL A CA 1
ATOM 3733 C C . VAL A 1 449 ? -33.383 2.988 35.071 1.00 87.25 449 VAL A C 1
ATOM 3735 O O . VAL A 1 449 ? -32.282 2.439 35.128 1.0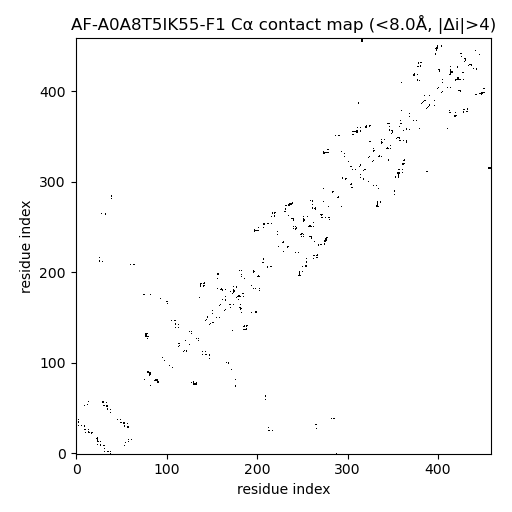0 87.25 449 VAL A O 1
ATOM 3738 N N . ARG A 1 450 ? -34.008 3.196 33.910 1.00 83.44 450 ARG A N 1
ATOM 3739 C CA . ARG A 1 450 ? -33.366 2.932 32.623 1.00 83.44 450 ARG A CA 1
ATOM 3740 C C . ARG A 1 450 ? -32.555 4.148 32.214 1.00 83.44 450 ARG A C 1
ATOM 3742 O O . ARG A 1 450 ? -33.122 5.206 31.977 1.00 83.44 450 ARG A O 1
ATOM 3749 N N . ILE A 1 451 ? -31.256 3.947 32.037 1.00 80.06 451 ILE A N 1
ATOM 3750 C CA . ILE A 1 451 ? -30.392 4.937 31.397 1.00 80.06 451 ILE A CA 1
ATOM 3751 C C . ILE A 1 451 ? -30.787 5.041 29.922 1.00 80.06 451 ILE A C 1
ATOM 3753 O O . ILE A 1 451 ? -30.853 4.011 29.227 1.00 80.06 451 ILE A O 1
ATOM 3757 N N . ASN A 1 452 ? -31.075 6.268 29.476 1.00 74.62 452 ASN A N 1
ATOM 3758 C CA . ASN A 1 452 ? -31.242 6.569 28.064 1.00 74.62 452 ASN A CA 1
ATOM 3759 C C . ASN A 1 452 ? -29.860 6.572 27.403 1.00 74.62 452 ASN A C 1
ATOM 3761 O O . ASN A 1 452 ? -29.011 7.396 27.727 1.00 74.62 452 ASN A O 1
ATOM 3765 N N . LEU A 1 453 ? -29.637 5.611 26.511 1.00 69.88 453 LEU A N 1
ATOM 3766 C CA . LEU A 1 453 ? -28.369 5.449 25.805 1.00 69.88 453 LEU A CA 1
ATOM 3767 C C . LEU A 1 453 ? -28.355 6.223 24.476 1.00 69.88 453 LEU A C 1
ATOM 3769 O O . LEU A 1 453 ? -27.283 6.425 23.917 1.00 69.88 453 LEU A O 1
ATOM 3773 N N . GLU A 1 454 ? -29.511 6.705 23.997 1.00 56.75 454 GLU A N 1
ATOM 3774 C CA . GLU A 1 454 ? -29.651 7.434 22.723 1.00 56.75 454 GLU A CA 1
ATOM 3775 C C . GLU A 1 454 ? -28.981 8.817 22.757 1.00 56.75 454 GLU A C 1
ATOM 3777 O O . GLU A 1 454 ? -28.572 9.325 21.726 1.00 56.75 454 GLU A O 1
ATOM 3782 N N . GLY A 1 455 ? -28.802 9.411 23.944 1.00 48.62 455 GLY A N 1
ATOM 3783 C CA . GLY A 1 455 ? -28.020 10.644 24.113 1.00 48.62 455 GLY A CA 1
ATOM 3784 C C . GLY A 1 455 ? -26.504 10.428 24.210 1.00 48.62 455 GLY A C 1
ATOM 3785 O O . GLY A 1 455 ? -25.754 11.393 24.119 1.00 48.62 455 GLY A O 1
ATOM 3786 N N . LYS A 1 456 ? -26.053 9.179 24.410 1.00 49.81 456 LYS A N 1
ATOM 3787 C CA . LYS A 1 456 ? -24.627 8.793 24.450 1.00 49.81 456 LYS A CA 1
ATOM 3788 C C . LYS A 1 456 ? -24.149 8.152 23.139 1.00 49.81 456 LYS A C 1
ATOM 3790 O O . LYS A 1 456 ? -22.957 8.110 22.876 1.00 49.81 456 LYS A O 1
ATOM 3795 N N . THR A 1 457 ? -25.078 7.720 22.287 1.00 37.19 457 THR A N 1
ATOM 3796 C CA . THR A 1 457 ? -24.820 7.246 20.920 1.00 37.19 457 THR A CA 1
ATOM 3797 C C . THR A 1 457 ? -25.296 8.307 19.933 1.00 37.19 457 THR A C 1
ATOM 3799 O O . THR A 1 457 ? -26.442 8.289 19.498 1.00 37.19 457 THR A O 1
ATOM 3802 N N . VAL A 1 458 ? -24.436 9.276 19.619 1.00 28.84 458 VAL A N 1
ATOM 3803 C CA . VAL A 1 458 ? -24.722 10.257 18.561 1.00 28.84 458 VAL A CA 1
ATOM 3804 C C . VAL A 1 458 ? -24.201 9.717 17.226 1.00 28.84 458 VAL A C 1
ATOM 3806 O O . VAL A 1 458 ? -23.134 9.113 17.195 1.00 28.84 458 VAL A O 1
ATOM 3809 N N . ALA A 1 459 ? -25.044 9.912 16.203 1.00 31.81 459 ALA A N 1
ATOM 3810 C CA . ALA A 1 459 ? -24.995 9.492 14.797 1.00 31.81 459 ALA A CA 1
ATOM 3811 C C . ALA A 1 459 ? -23.625 9.219 14.160 1.00 31.81 459 ALA A C 1
ATOM 3813 O O . ALA A 1 459 ? -22.730 10.084 14.288 1.00 31.81 459 ALA A O 1
#